Protein AF-A0A9W7BSX2-F1 (afdb_monomer)

Mean predicted aligned error: 21.66 Å

InterPro domains:
  IPR029071 Ubiquitin-like domain superfamily [SSF54236] (216-281)

Nearest PDB structures (foldseek):
  7eb9-assembly1_A  TM=3.615E-01  e=2.124E-15  Homo sapiens
  6njd-assembly1_A  TM=5.485E-01  e=2.515E-10  Homo sapiens
  5vix-assembly1_A  TM=4.497E-01  e=2.992E-10  Naegleria fowleri
  5oe7-assembly1_B  TM=5.043E-01  e=1.797E-09  Homo sapiens
  4ksl-assembly11_V  TM=4.899E-01  e=2.017E-09  Homo sapiens

Radius of gyration: 40.98 Å; Cα contacts (8 Å, |Δi|>4): 413; chains: 1; bounding box: 134×99×96 Å

Organism: NCBI:txid1606542

Structure (mmCIF, N/CA/C/O backbone):
data_AF-A0A9W7BSX2-F1
#
_entry.id   AF-A0A9W7BSX2-F1
#
loop_
_atom_site.group_PDB
_atom_site.id
_atom_site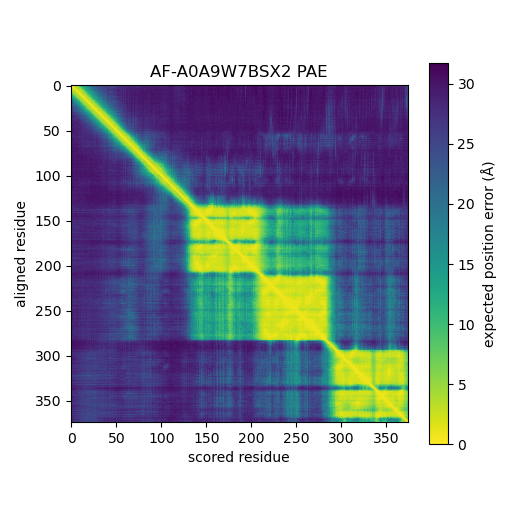.type_symbol
_atom_site.label_atom_id
_atom_site.label_alt_id
_atom_site.label_comp_id
_atom_site.label_asym_id
_atom_site.label_entity_id
_atom_site.label_seq_id
_atom_site.pdbx_PDB_ins_code
_atom_site.Cartn_x
_atom_site.Cartn_y
_atom_site.Cartn_z
_atom_site.occupancy
_atom_site.B_iso_or_equiv
_atom_site.auth_seq_id
_atom_site.auth_comp_id
_atom_site.auth_asym_id
_atom_site.auth_atom_id
_atom_site.pdbx_PDB_model_num
ATOM 1 N N . MET A 1 1 ? 11.184 -59.572 -0.165 1.00 47.75 1 MET A N 1
ATOM 2 C CA . MET A 1 1 ? 12.086 -59.572 1.008 1.00 47.75 1 MET A CA 1
ATOM 3 C C . MET A 1 1 ? 11.757 -58.357 1.855 1.00 47.75 1 MET A C 1
ATOM 5 O O . MET A 1 1 ? 12.128 -57.249 1.497 1.00 47.75 1 MET A O 1
ATOM 9 N N . SER A 1 2 ? 10.991 -58.564 2.920 1.00 34.88 2 SER A N 1
ATOM 10 C CA . SER A 1 2 ? 10.420 -57.508 3.760 1.00 34.88 2 SER A CA 1
ATOM 11 C C . SER A 1 2 ? 11.137 -57.509 5.109 1.00 34.88 2 SER A C 1
ATOM 13 O O . SER A 1 2 ? 11.251 -58.566 5.727 1.00 34.88 2 SER A O 1
ATOM 15 N N . LYS A 1 3 ? 11.624 -56.356 5.579 1.00 47.66 3 LYS A N 1
ATOM 16 C CA . LYS A 1 3 ? 12.141 -56.199 6.948 1.00 47.66 3 LYS A CA 1
ATOM 17 C C . LYS A 1 3 ? 11.324 -55.145 7.687 1.00 47.66 3 LYS A C 1
ATOM 19 O O . LYS A 1 3 ? 11.573 -53.952 7.579 1.00 47.66 3 LYS A O 1
ATOM 24 N N . SER A 1 4 ? 10.340 -55.634 8.433 1.00 37.69 4 SER A N 1
ATOM 25 C CA . SER A 1 4 ? 9.642 -54.945 9.513 1.00 37.69 4 SER A CA 1
ATOM 26 C C . SER A 1 4 ? 10.441 -55.096 10.810 1.00 37.69 4 SER A C 1
ATOM 28 O O . SER A 1 4 ? 10.781 -56.219 11.187 1.00 37.69 4 SER A O 1
ATOM 30 N N . THR A 1 5 ? 10.704 -54.003 11.525 1.00 48.44 5 THR A N 1
ATOM 31 C CA . THR A 1 5 ? 11.256 -54.052 12.887 1.00 48.44 5 THR A CA 1
ATOM 32 C C . THR A 1 5 ? 10.259 -53.496 13.892 1.00 48.44 5 THR A C 1
ATOM 34 O O . THR A 1 5 ? 9.998 -52.297 13.940 1.00 48.44 5 THR A O 1
ATOM 37 N N . THR A 1 6 ? 9.747 -54.406 14.713 1.00 39.06 6 THR A N 1
ATOM 38 C CA . THR A 1 6 ? 8.894 -54.201 15.885 1.00 39.06 6 THR A CA 1
ATOM 39 C C . THR A 1 6 ? 9.771 -54.126 17.144 1.00 39.06 6 THR A C 1
ATOM 41 O O . THR A 1 6 ? 10.612 -54.999 17.354 1.00 39.06 6 THR A O 1
ATOM 44 N N . LYS A 1 7 ? 9.559 -53.143 18.028 1.00 44.09 7 LYS A N 1
ATOM 45 C CA . LYS A 1 7 ? 9.999 -53.158 19.443 1.00 44.09 7 LYS A CA 1
ATOM 46 C C . LYS A 1 7 ? 8.909 -52.466 20.267 1.00 44.09 7 LYS A C 1
ATOM 48 O O . LYS A 1 7 ? 8.635 -51.296 20.051 1.00 44.09 7 LYS A O 1
ATOM 53 N N . LYS A 1 8 ? 8.051 -53.239 20.935 1.00 41.22 8 LYS A N 1
ATOM 54 C CA . LYS A 1 8 ? 8.138 -53.769 22.313 1.00 41.22 8 LYS A CA 1
ATOM 55 C C . LYS A 1 8 ? 7.902 -52.725 23.416 1.00 41.22 8 LYS A C 1
ATOM 57 O O . LYS A 1 8 ? 8.721 -51.861 23.693 1.00 41.22 8 LYS A O 1
ATOM 62 N N . SER A 1 9 ? 6.747 -52.947 24.031 1.00 39.69 9 SER A N 1
ATOM 63 C CA . SER A 1 9 ? 6.159 -52.504 25.290 1.00 39.69 9 SER A CA 1
ATOM 64 C C . SER A 1 9 ? 6.937 -52.877 26.556 1.00 39.69 9 SER A C 1
ATOM 66 O O . SER A 1 9 ? 7.511 -53.962 26.602 1.00 39.69 9 SER A O 1
ATOM 68 N N . SER A 1 10 ? 6.789 -52.049 27.600 1.00 35.91 10 SER A N 1
ATOM 69 C CA . SER A 1 10 ? 6.706 -52.354 29.055 1.00 35.91 10 SER A CA 1
ATOM 70 C C . SER A 1 10 ? 6.882 -51.004 29.794 1.00 35.91 10 SER A C 1
ATOM 72 O O . SER A 1 10 ? 7.689 -50.206 29.342 1.00 35.91 10 SER A O 1
ATOM 74 N N . THR A 1 11 ? 6.230 -50.599 30.887 1.00 35.47 11 THR A N 1
ATOM 75 C CA . THR A 1 11 ? 5.615 -51.328 32.001 1.00 35.47 11 THR A CA 1
ATOM 76 C C . THR A 1 11 ? 4.727 -50.355 32.792 1.00 35.47 11 THR A C 1
ATOM 78 O O . THR A 1 11 ? 5.078 -49.193 32.981 1.00 35.47 11 THR A O 1
ATOM 81 N N . SER A 1 12 ? 3.606 -50.864 33.287 1.00 35.75 12 SER A N 1
ATOM 82 C CA . SER A 1 12 ? 2.698 -50.299 34.291 1.00 35.75 12 SER A CA 1
ATOM 83 C C . SER A 1 12 ? 3.271 -50.309 35.718 1.00 35.75 12 SER A C 1
ATOM 85 O O . SER A 1 12 ? 4.004 -51.241 36.049 1.00 35.75 12 SER A O 1
ATOM 87 N N . LYS A 1 13 ? 2.849 -49.346 36.560 1.00 37.47 13 LYS A N 1
ATOM 88 C CA . LYS A 1 13 ? 2.679 -49.337 38.047 1.00 37.47 13 LYS A CA 1
ATOM 89 C C . LYS A 1 13 ? 2.531 -47.858 38.468 1.00 37.47 13 LYS A C 1
ATOM 91 O O . LYS A 1 13 ? 3.170 -47.016 37.861 1.00 37.47 13 LYS A O 1
ATOM 96 N N . SER A 1 14 ? 1.770 -47.404 39.458 1.00 36.22 14 SER A N 1
ATOM 97 C CA . SER A 1 14 ? 0.807 -47.971 40.403 1.00 36.22 14 SER A CA 1
ATOM 98 C C . SER A 1 14 ? 0.132 -46.778 41.101 1.00 36.22 14 SER A C 1
ATOM 100 O O . SER A 1 14 ? 0.772 -45.764 41.369 1.00 36.22 14 SER A O 1
ATOM 102 N N . SER A 1 15 ? -1.145 -46.935 41.419 1.00 37.56 15 SER A N 1
ATOM 103 C CA . SER A 1 15 ? -1.995 -46.092 42.264 1.00 37.56 15 SER A CA 1
ATOM 104 C C . SER A 1 15 ? -1.429 -45.782 43.658 1.00 37.56 15 SER A C 1
ATOM 106 O O . SER A 1 15 ? -0.887 -46.669 44.316 1.00 37.56 15 SER A O 1
ATOM 108 N N . THR A 1 16 ? -1.701 -44.586 44.191 1.00 35.22 16 THR A N 1
ATOM 109 C CA . THR A 1 16 ? -1.952 -44.411 45.636 1.00 35.22 16 THR A CA 1
ATOM 110 C C . THR A 1 16 ? -2.820 -43.183 45.910 1.00 35.22 16 THR A C 1
ATOM 112 O O . THR A 1 16 ? -2.400 -42.037 45.793 1.00 35.22 16 THR A O 1
ATOM 115 N N . SER A 1 17 ? -4.063 -43.461 46.287 1.00 36.97 17 SER A N 1
ATOM 116 C CA . SER A 1 17 ? -5.023 -42.562 46.917 1.00 36.97 17 SER A CA 1
ATOM 117 C C . SER A 1 17 ? -4.629 -42.278 48.370 1.00 36.97 17 SER A C 1
ATOM 119 O O . SER A 1 17 ? -4.372 -43.216 49.126 1.00 36.97 17 SER A O 1
ATOM 121 N N . LYS A 1 18 ? -4.670 -41.012 48.799 1.00 38.12 18 LYS A N 1
ATOM 122 C CA . LYS A 1 18 ? -4.796 -40.647 50.218 1.00 38.12 18 LYS A CA 1
ATOM 123 C C . LYS A 1 18 ? -5.876 -39.584 50.389 1.00 38.12 18 LYS A C 1
ATOM 125 O O . LYS A 1 18 ? -5.682 -38.409 50.108 1.00 38.12 18 LYS A O 1
ATOM 130 N N . SER A 1 19 ? -7.016 -40.064 50.862 1.00 36.47 19 SER A N 1
ATOM 131 C CA . SER A 1 19 ? -8.056 -39.334 51.571 1.00 36.47 19 SER A CA 1
ATOM 132 C C . SER A 1 19 ? -7.562 -38.925 52.962 1.00 36.47 19 SER A C 1
ATOM 134 O O . SER A 1 19 ? -7.038 -39.765 53.695 1.00 36.47 19 SER A O 1
ATOM 136 N N . SER A 1 20 ? -7.810 -37.684 53.374 1.00 41.81 20 SER A N 1
ATOM 137 C CA . SER A 1 20 ? -7.833 -37.320 54.793 1.00 41.81 20 SER A CA 1
ATOM 138 C C . SER A 1 20 ? -8.933 -36.301 55.065 1.00 41.81 20 SER A C 1
ATOM 140 O O . SER A 1 20 ? -8.975 -35.215 54.494 1.00 41.81 20 SER A O 1
ATOM 142 N N . SER A 1 21 ? -9.826 -36.734 55.940 1.00 35.06 21 SER A N 1
ATOM 143 C CA . SER A 1 21 ? -11.015 -36.103 56.484 1.00 35.06 21 SER A CA 1
ATOM 144 C C . SER A 1 21 ? -10.737 -35.073 57.586 1.00 35.06 21 SER A C 1
ATOM 146 O O . SER A 1 21 ? -9.718 -35.139 58.271 1.00 35.06 21 SER A O 1
ATOM 148 N N . SER A 1 22 ? -11.797 -34.312 57.891 1.00 32.50 22 SER A N 1
ATOM 149 C CA . SER A 1 22 ? -12.176 -33.768 59.209 1.00 32.50 22 SER A CA 1
ATOM 150 C C . SER A 1 22 ? -11.708 -32.338 59.543 1.00 32.50 22 SER A C 1
ATOM 152 O O . SER A 1 22 ? -10.525 -32.072 59.696 1.00 32.50 22 SER A O 1
ATOM 154 N N . LYS A 1 23 ? -12.643 -31.392 59.710 1.00 36.62 23 LYS A N 1
ATOM 155 C CA . LYS A 1 23 ? -13.370 -31.132 60.971 1.00 36.62 23 LYS A CA 1
ATOM 156 C C . LYS A 1 23 ? -14.245 -29.876 60.850 1.00 36.62 23 LYS A C 1
ATOM 158 O O . LYS A 1 23 ? -13.764 -28.769 60.650 1.00 36.62 23 LYS A O 1
ATOM 163 N N . SER A 1 24 ? -15.538 -30.085 61.048 1.00 36.31 24 SER A N 1
ATOM 164 C CA . SER A 1 24 ? -16.571 -29.092 61.332 1.00 36.31 24 SER A CA 1
ATOM 165 C C . SER A 1 24 ? -16.444 -28.519 62.751 1.00 36.31 24 SER A C 1
ATOM 167 O O . SER A 1 24 ? -16.204 -29.275 63.693 1.00 36.31 24 SER A O 1
ATOM 169 N N . LYS A 1 25 ? -16.730 -27.222 62.926 1.00 40.16 25 LYS A N 1
ATOM 170 C CA . LYS A 1 25 ? -17.271 -26.645 64.171 1.00 40.16 25 LYS A CA 1
ATOM 171 C C . LYS A 1 25 ? -18.262 -25.511 63.841 1.00 40.16 25 LYS A C 1
ATOM 173 O O . LYS A 1 25 ? -17.915 -24.665 63.021 1.00 40.16 25 LYS A O 1
ATOM 178 N N . PRO A 1 26 ? -19.450 -25.477 64.475 1.00 52.59 26 PRO A N 1
ATOM 179 C CA . PRO A 1 26 ? -20.429 -24.400 64.360 1.00 52.59 26 PRO A CA 1
ATOM 180 C C . PRO A 1 26 ? -20.384 -23.456 65.577 1.00 52.59 26 PRO A C 1
ATOM 182 O O . PRO A 1 26 ? -19.989 -23.866 66.667 1.00 52.59 26 PRO A O 1
ATOM 185 N N . ASN A 1 27 ? -20.786 -22.199 65.376 1.00 33.75 27 ASN A N 1
ATOM 186 C CA . ASN A 1 27 ? -21.293 -21.207 66.347 1.00 33.75 27 ASN A CA 1
ATOM 187 C C . ASN A 1 27 ? -21.263 -19.842 65.630 1.00 33.75 27 ASN A C 1
ATOM 189 O O . ASN A 1 27 ? -20.349 -19.594 64.859 1.00 33.75 27 ASN A O 1
ATOM 193 N N . LYS A 1 28 ? -22.161 -18.880 65.816 1.00 37.16 28 LYS A N 1
ATOM 194 C CA . LYS A 1 28 ? -23.291 -18.704 66.723 1.00 37.16 28 LYS A CA 1
ATOM 195 C C . LYS A 1 28 ? -24.166 -17.613 66.092 1.00 37.16 28 LYS A C 1
ATOM 197 O O . LYS A 1 28 ? -23.664 -16.682 65.471 1.00 37.16 28 LYS A O 1
ATOM 202 N N . THR A 1 29 ? -25.461 -17.752 66.293 1.00 35.34 29 THR A N 1
ATOM 203 C CA . THR A 1 29 ? -26.530 -16.776 66.075 1.00 35.34 29 THR A CA 1
ATOM 204 C C . THR A 1 29 ? -26.280 -15.420 66.746 1.00 35.34 29 THR A C 1
ATOM 206 O O . THR A 1 29 ? -25.913 -15.387 67.919 1.00 35.34 29 THR A O 1
ATOM 209 N N . HIS A 1 30 ? -26.630 -14.325 66.063 1.00 36.94 30 HIS A N 1
ATOM 210 C CA . HIS A 1 30 ? -27.245 -13.161 66.706 1.00 36.94 30 HIS A CA 1
ATOM 211 C C . HIS A 1 30 ? -28.336 -12.563 65.809 1.00 36.94 30 HIS A C 1
ATOM 213 O O . HIS A 1 30 ? -28.097 -12.127 64.688 1.00 36.94 30 HIS A O 1
ATOM 219 N N . THR A 1 31 ? -29.548 -12.605 66.347 1.00 38.41 31 THR A N 1
ATOM 220 C CA . THR A 1 31 ? -30.789 -11.976 65.903 1.00 38.41 31 THR A CA 1
ATOM 221 C C . THR A 1 31 ? -30.887 -10.542 66.422 1.00 38.41 31 THR A C 1
ATOM 223 O O . THR A 1 31 ? -30.581 -10.317 67.588 1.00 38.41 31 THR A O 1
ATOM 226 N N . HIS A 1 32 ? -31.374 -9.624 65.584 1.00 37.94 32 HIS A N 1
ATOM 227 C CA . HIS A 1 32 ? -32.210 -8.437 65.863 1.00 37.94 32 HIS A CA 1
ATOM 228 C C . HIS A 1 32 ? -32.269 -7.631 64.552 1.00 37.94 32 HIS A C 1
ATOM 230 O O . HIS A 1 32 ? -31.294 -7.608 63.817 1.00 37.94 32 HIS A O 1
ATOM 236 N N . SER A 1 33 ? -33.302 -6.900 64.161 1.00 34.41 33 SER A N 1
ATOM 237 C CA . SER A 1 33 ? -34.703 -6.768 64.541 1.00 34.41 33 SER A CA 1
ATOM 238 C C . SER A 1 33 ? -35.293 -5.852 63.455 1.00 34.41 33 SER A C 1
ATOM 240 O O . SER A 1 33 ? -34.680 -4.848 63.112 1.00 34.41 33 SER A O 1
ATOM 242 N N . THR A 1 34 ? -36.445 -6.233 62.910 1.00 35.66 34 THR A N 1
ATOM 243 C CA . THR A 1 34 ? -37.601 -5.378 62.580 1.00 35.66 34 THR A CA 1
ATOM 244 C C . THR A 1 34 ? -37.359 -3.937 62.091 1.00 35.66 34 THR A C 1
ATOM 246 O O . THR A 1 34 ? -37.032 -3.069 62.893 1.00 35.66 34 THR A O 1
ATOM 249 N N . ARG A 1 35 ? -37.769 -3.623 60.849 1.00 37.34 35 ARG A N 1
ATOM 250 C CA . ARG A 1 35 ? -38.816 -2.603 60.623 1.00 37.34 35 ARG A CA 1
ATOM 251 C C . ARG A 1 35 ? -39.447 -2.701 59.232 1.00 37.34 35 ARG A C 1
ATOM 253 O O . ARG A 1 35 ? -38.771 -2.634 58.213 1.00 37.34 35 ARG A O 1
ATOM 260 N N . GLN A 1 36 ? -40.766 -2.854 59.247 1.00 38.12 36 GLN A N 1
ATOM 261 C CA . GLN A 1 36 ? -41.692 -2.629 58.142 1.00 38.12 36 GLN A CA 1
ATOM 262 C C . GLN A 1 36 ? -41.660 -1.152 57.715 1.00 38.12 36 GLN A C 1
ATOM 264 O O . GLN A 1 36 ? -41.434 -0.298 58.565 1.00 38.12 36 GLN A O 1
ATOM 269 N N . HIS A 1 37 ? -41.949 -0.854 56.449 1.00 41.50 37 HIS A N 1
ATOM 270 C CA . HIS A 1 37 ? -43.097 -0.022 56.072 1.00 41.50 37 HIS A CA 1
ATOM 271 C C . HIS A 1 37 ? -43.383 -0.181 54.574 1.00 41.50 37 HIS A C 1
ATOM 273 O O . HIS A 1 37 ? -42.482 -0.185 53.739 1.00 41.50 37 HIS A O 1
ATOM 279 N N . ALA A 1 38 ? -44.665 -0.387 54.297 1.00 36.09 38 ALA A N 1
ATOM 280 C CA . ALA A 1 38 ? -45.287 -0.520 52.996 1.00 36.09 38 ALA A CA 1
ATOM 281 C C . ALA A 1 38 ? -45.775 0.840 52.464 1.00 36.09 38 ALA A C 1
ATOM 283 O O . ALA A 1 38 ? -45.873 1.800 53.231 1.00 36.09 38 ALA A O 1
ATOM 284 N N . SER A 1 39 ? -46.195 0.809 51.194 1.00 34.00 39 SER A N 1
ATOM 285 C CA . SER A 1 39 ? -47.057 1.776 50.493 1.00 34.00 39 SER A CA 1
ATOM 286 C C . SER A 1 39 ? -46.376 3.104 50.110 1.00 34.00 39 SER A C 1
ATOM 288 O O . SER A 1 39 ? -45.515 3.607 50.816 1.00 34.00 39 SER A O 1
ATOM 290 N N . THR A 1 40 ? -46.674 3.745 48.981 1.00 36.53 40 THR A N 1
ATOM 291 C CA . THR A 1 40 ? -47.952 3.802 48.259 1.00 36.53 40 THR A CA 1
ATOM 292 C C . THR A 1 40 ? -47.706 4.237 46.812 1.00 36.53 40 THR A C 1
ATOM 294 O O . THR A 1 40 ? -46.823 5.055 46.553 1.00 36.53 40 THR A O 1
ATOM 297 N N . ASP A 1 41 ? -48.524 3.715 45.902 1.00 38.06 41 ASP A N 1
ATOM 298 C CA . ASP A 1 41 ? -48.775 4.252 44.567 1.00 38.06 41 ASP A CA 1
ATOM 299 C C . ASP A 1 41 ? -49.191 5.731 44.609 1.00 38.06 41 ASP A C 1
ATOM 301 O O . ASP A 1 41 ? -50.003 6.117 45.446 1.00 38.06 41 ASP A O 1
ATOM 305 N N . HIS A 1 42 ? -48.741 6.531 43.639 1.00 43.38 42 HIS A N 1
ATOM 306 C CA . HIS A 1 42 ? -49.544 7.646 43.136 1.00 43.38 42 HIS A CA 1
ATOM 307 C C . HIS A 1 42 ? -49.364 7.820 41.628 1.00 43.38 42 HIS A C 1
ATOM 309 O O . HIS A 1 42 ? -48.362 8.313 41.117 1.00 43.38 42 HIS A O 1
ATOM 315 N N . ASN A 1 43 ? -50.414 7.378 40.945 1.00 35.19 43 ASN A N 1
ATOM 316 C CA . ASN A 1 43 ? -50.843 7.780 39.624 1.00 35.19 43 ASN A CA 1
ATOM 317 C C . ASN A 1 43 ? -51.361 9.231 39.707 1.00 35.19 43 ASN A C 1
ATOM 319 O O . ASN A 1 43 ? -52.254 9.494 40.514 1.00 35.19 43 ASN A O 1
ATOM 323 N N . THR A 1 44 ? -50.842 10.146 38.884 1.00 35.41 44 THR A N 1
ATOM 324 C CA . THR A 1 44 ? -51.457 11.468 38.689 1.00 35.41 44 THR A CA 1
ATOM 325 C C . THR A 1 44 ? -51.501 11.797 37.205 1.00 35.41 44 THR A C 1
ATOM 327 O O . THR A 1 44 ? -50.511 12.170 36.578 1.00 35.41 44 THR A O 1
ATOM 330 N N . THR A 1 45 ? -52.703 11.638 36.669 1.00 36.22 45 THR A N 1
ATOM 331 C CA . THR A 1 45 ? -53.226 12.209 35.434 1.00 36.22 45 THR A CA 1
ATOM 332 C C . THR A 1 45 ? -53.037 13.726 35.435 1.00 36.22 45 THR A C 1
ATOM 334 O O . THR A 1 45 ? -53.394 14.380 36.412 1.00 36.22 45 THR A O 1
ATOM 337 N N . ASN A 1 46 ? -52.558 14.299 34.330 1.00 32.28 46 ASN A N 1
ATOM 338 C CA . ASN A 1 46 ? -52.691 15.732 34.081 1.00 32.28 46 ASN A CA 1
ATOM 339 C C . ASN A 1 46 ? -53.286 15.949 32.686 1.00 32.28 46 ASN A C 1
ATOM 341 O O . ASN A 1 46 ? -52.659 15.687 31.662 1.00 32.28 46 ASN A O 1
ATOM 345 N N . THR A 1 47 ? -54.545 16.371 32.684 1.00 37.53 47 THR A N 1
ATOM 346 C CA . THR A 1 47 ? -55.287 16.938 31.555 1.00 37.53 47 THR A CA 1
ATOM 347 C C . THR A 1 47 ? -55.078 18.453 31.483 1.00 37.53 47 THR A C 1
ATOM 349 O O . THR A 1 47 ? -54.778 19.063 32.506 1.00 37.53 47 THR A O 1
ATOM 352 N N . ASN A 1 48 ? -55.409 19.030 30.315 1.00 31.30 48 ASN A N 1
ATOM 353 C CA . ASN A 1 48 ? -55.592 20.460 29.990 1.00 31.30 48 ASN A CA 1
ATOM 354 C C . ASN A 1 48 ? -54.308 21.262 29.675 1.00 31.30 48 ASN A C 1
ATOM 356 O O . ASN A 1 48 ? -53.315 21.136 30.371 1.00 31.30 48 ASN A O 1
ATOM 360 N N . THR A 1 49 ? -54.223 22.105 28.636 1.00 34.78 49 THR A N 1
ATOM 361 C CA . THR A 1 49 ? -55.235 22.840 27.847 1.00 34.78 49 THR A CA 1
ATOM 362 C C . THR A 1 49 ? -54.756 23.158 26.419 1.00 34.78 49 THR A C 1
ATOM 364 O O . THR A 1 49 ? -53.590 23.472 26.205 1.00 34.78 49 THR A O 1
ATOM 367 N N . ASN A 1 50 ? -55.723 23.206 25.498 1.00 36.81 50 ASN A N 1
ATOM 368 C CA . ASN A 1 50 ? -55.854 24.105 24.338 1.00 36.81 50 ASN A CA 1
ATOM 369 C C . ASN A 1 50 ? -54.974 25.378 24.342 1.00 36.81 50 ASN A C 1
ATOM 371 O O . ASN A 1 50 ? -54.985 26.106 25.333 1.00 36.81 50 ASN A O 1
ATOM 375 N N . THR A 1 51 ? -54.373 25.739 23.198 1.00 33.47 51 THR A N 1
ATOM 376 C CA . THR A 1 51 ? -54.532 27.070 22.558 1.00 33.47 51 THR A CA 1
ATOM 377 C C . THR A 1 51 ? -53.791 27.196 21.214 1.00 33.47 51 THR A C 1
ATOM 379 O O . THR A 1 51 ? -52.579 27.051 21.152 1.00 33.47 51 THR A O 1
ATOM 382 N N . LYS A 1 52 ? -54.572 27.602 20.202 1.00 35.16 52 LYS A N 1
ATOM 383 C CA . LYS A 1 52 ? -54.293 28.610 19.159 1.00 35.16 52 LYS A CA 1
ATOM 384 C C . LYS A 1 52 ? -53.189 28.369 18.123 1.00 35.16 52 LYS A C 1
ATOM 386 O O . LYS A 1 52 ? -52.007 28.569 18.384 1.00 35.16 52 LYS A O 1
ATOM 391 N N . ASP A 1 53 ? -53.679 28.125 16.908 1.00 42.38 53 ASP A N 1
ATOM 392 C CA . ASP A 1 53 ? -53.345 28.824 15.661 1.00 42.38 53 ASP A CA 1
ATOM 393 C C . ASP A 1 53 ? -52.308 29.943 15.787 1.00 42.38 53 ASP A C 1
ATOM 395 O O . ASP A 1 53 ? -52.575 30.988 16.395 1.00 42.38 53 ASP A O 1
ATOM 399 N N . LYS A 1 54 ? -51.172 29.744 15.117 1.00 39.69 54 LYS A N 1
ATOM 400 C CA . LYS A 1 54 ? -50.422 30.816 14.469 1.00 39.69 54 LYS A CA 1
ATOM 401 C C . LYS A 1 54 ? -49.838 30.301 13.163 1.00 39.69 54 LYS A C 1
ATOM 403 O O . LYS A 1 54 ? -49.093 29.322 13.157 1.00 39.69 54 LYS A O 1
ATOM 408 N N . ASP A 1 55 ? -50.212 31.002 12.104 1.00 35.94 55 ASP A N 1
ATOM 409 C CA . ASP A 1 55 ? -49.586 31.005 10.793 1.00 35.94 55 ASP A CA 1
ATOM 410 C C . ASP A 1 55 ? -48.058 31.065 10.919 1.00 35.94 55 ASP A C 1
ATOM 412 O O . ASP A 1 55 ? -47.511 31.869 11.680 1.00 35.94 55 ASP A O 1
ATOM 416 N N . ILE A 1 56 ? -47.375 30.188 10.185 1.00 38.41 56 ILE A N 1
ATOM 417 C CA . ILE A 1 56 ? -45.934 30.267 9.960 1.00 38.41 56 ILE A CA 1
ATOM 418 C C . ILE A 1 56 ? -45.762 30.736 8.523 1.00 38.41 56 ILE A C 1
ATOM 420 O O . ILE A 1 56 ? -46.047 29.996 7.581 1.00 38.41 56 ILE A O 1
ATOM 424 N N . ASP A 1 57 ? -45.312 31.981 8.395 1.00 34.75 57 ASP A N 1
ATOM 425 C CA . ASP A 1 57 ? -44.854 32.573 7.149 1.00 34.75 57 ASP A CA 1
ATOM 426 C C . ASP A 1 57 ? -43.733 31.721 6.539 1.00 34.75 57 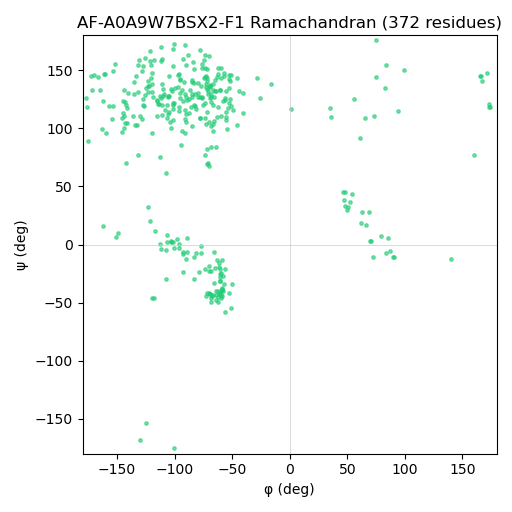ASP A C 1
ATOM 428 O O . ASP A 1 57 ? -42.703 31.445 7.163 1.00 34.75 57 ASP A O 1
ATOM 432 N N . LEU A 1 58 ? -43.957 31.309 5.292 1.00 34.97 58 LEU A N 1
ATOM 433 C CA . LEU A 1 58 ? -42.941 30.802 4.380 1.00 34.97 58 LEU A CA 1
ATOM 434 C C . LEU A 1 58 ? -41.969 31.943 4.062 1.00 34.97 58 LEU A C 1
ATOM 436 O O . LEU A 1 58 ? -42.298 32.856 3.309 1.00 34.97 58 LEU A O 1
ATOM 440 N N . VAL A 1 59 ? -40.769 31.879 4.635 1.00 33.19 59 VAL A N 1
ATOM 441 C CA . VAL A 1 59 ? -39.622 32.661 4.170 1.00 33.19 59 VAL A CA 1
ATOM 442 C C . VAL A 1 59 ? -38.893 31.813 3.133 1.00 33.19 59 VAL A C 1
ATOM 444 O O . VAL A 1 59 ? -38.235 30.830 3.476 1.00 33.19 59 VAL A O 1
ATOM 447 N N . GLU A 1 60 ? -39.051 32.179 1.863 1.00 37.66 60 GLU A N 1
ATOM 448 C CA . GLU A 1 60 ? -38.155 31.768 0.784 1.00 37.66 60 GLU A CA 1
ATOM 449 C C . GLU A 1 60 ? -36.756 32.320 1.090 1.00 37.66 60 GLU A C 1
ATOM 451 O O . GLU A 1 60 ? -36.568 33.529 1.229 1.00 37.66 60 GLU A O 1
ATOM 456 N N . ILE A 1 61 ? -35.782 31.424 1.251 1.00 37.06 61 ILE A N 1
ATOM 457 C CA . ILE A 1 61 ? -34.363 31.778 1.275 1.00 37.06 61 ILE A CA 1
ATOM 458 C C . ILE A 1 61 ? -33.805 31.381 -0.089 1.00 37.06 61 ILE A C 1
ATOM 460 O O . ILE A 1 61 ? -33.549 30.204 -0.350 1.00 37.06 61 ILE A O 1
ATOM 464 N N . ASP A 1 62 ? -33.668 32.383 -0.954 1.00 42.22 62 ASP A N 1
ATOM 465 C CA . ASP A 1 62 ? -32.781 32.363 -2.112 1.00 42.22 62 ASP A CA 1
ATOM 466 C C . ASP A 1 62 ? -31.334 32.418 -1.603 1.00 42.22 62 ASP A C 1
ATOM 468 O O . ASP A 1 62 ? -30.859 33.469 -1.179 1.00 42.22 62 ASP A O 1
ATOM 472 N N . ASP A 1 63 ? -30.629 31.288 -1.654 1.00 36.06 63 ASP A N 1
ATOM 473 C CA . ASP A 1 63 ? -29.175 31.230 -1.482 1.00 36.06 63 ASP A CA 1
ATOM 474 C C . ASP A 1 63 ? -28.531 30.810 -2.812 1.00 36.06 63 ASP A C 1
ATOM 476 O O . ASP A 1 63 ? -28.076 29.680 -3.011 1.00 36.06 63 ASP A O 1
ATOM 480 N N . SER A 1 64 ? -28.484 31.759 -3.748 1.00 39.66 64 SER A N 1
ATOM 481 C CA . SER A 1 64 ? -27.517 31.757 -4.842 1.00 39.66 64 SER A CA 1
ATOM 482 C C . SER A 1 64 ? -26.117 31.967 -4.253 1.00 39.66 64 SER A C 1
ATOM 484 O O . SER A 1 64 ? -25.722 33.093 -3.951 1.00 39.66 64 SER A O 1
ATOM 486 N N . PHE A 1 65 ? -25.370 30.882 -4.050 1.00 40.59 65 PHE A N 1
ATOM 487 C CA . PHE A 1 65 ? -23.968 30.951 -3.638 1.00 40.59 65 PHE A CA 1
ATOM 488 C C . PHE A 1 65 ? -23.057 30.898 -4.868 1.00 40.59 65 PHE A C 1
ATOM 490 O O . PHE A 1 65 ? -22.751 29.826 -5.394 1.00 40.59 65 PHE A O 1
ATOM 497 N N . ASP A 1 66 ? -22.623 32.079 -5.306 1.00 40.53 66 ASP A N 1
ATOM 498 C CA . ASP A 1 66 ? -21.557 32.261 -6.286 1.00 40.53 66 ASP A CA 1
ATOM 499 C C . ASP A 1 66 ? -20.209 31.835 -5.686 1.00 40.53 66 ASP A C 1
ATOM 501 O O . ASP A 1 66 ? -19.763 32.333 -4.648 1.00 40.53 66 ASP A O 1
ATOM 505 N N . PHE A 1 67 ? -19.551 30.883 -6.345 1.00 38.41 67 PHE A N 1
ATOM 506 C CA . PHE A 1 67 ? -18.198 30.446 -6.022 1.00 38.41 67 PHE A CA 1
ATOM 507 C C . PHE A 1 67 ? -17.213 31.218 -6.898 1.00 38.41 67 PHE A C 1
ATOM 509 O O . PHE A 1 67 ? -16.814 30.731 -7.953 1.00 38.41 67 PHE A O 1
ATOM 516 N N . ASP A 1 68 ? -16.812 32.408 -6.451 1.00 35.00 68 ASP A N 1
ATOM 517 C CA . ASP A 1 68 ? -15.727 33.154 -7.079 1.00 35.00 68 ASP A CA 1
ATOM 518 C C . ASP A 1 68 ? -14.519 33.318 -6.147 1.00 35.00 68 ASP A C 1
ATOM 520 O O . ASP A 1 68 ? -14.590 33.860 -5.048 1.00 35.00 68 ASP A O 1
ATOM 524 N N . THR A 1 69 ? -13.384 32.859 -6.680 1.00 40.91 69 THR A N 1
ATOM 525 C CA . THR A 1 69 ? -12.047 33.446 -6.539 1.00 40.91 69 THR A CA 1
ATOM 526 C C . THR A 1 69 ? -11.459 33.545 -5.125 1.00 40.91 69 THR A C 1
ATOM 528 O O . THR A 1 69 ? -11.554 34.564 -4.446 1.00 40.91 69 THR A O 1
ATOM 531 N N . PHE A 1 70 ? -10.707 32.514 -4.718 1.00 34.66 70 PHE A N 1
ATOM 532 C CA . PHE A 1 70 ? -9.751 32.639 -3.615 1.00 34.66 70 PHE A CA 1
ATOM 533 C C . PHE A 1 70 ? -8.378 33.031 -4.169 1.00 34.66 70 PHE A C 1
ATOM 535 O O . PHE A 1 70 ? -7.605 32.184 -4.623 1.00 34.66 70 PHE A O 1
ATOM 542 N N . ASP A 1 71 ? -8.112 34.334 -4.146 1.00 36.69 71 ASP A N 1
ATOM 543 C CA . ASP A 1 71 ? -6.802 34.906 -4.419 1.00 36.69 71 ASP A CA 1
ATOM 544 C C . ASP A 1 71 ? -5.904 34.782 -3.179 1.00 36.69 71 ASP A C 1
ATOM 546 O O . ASP A 1 71 ? -6.325 34.943 -2.028 1.00 36.69 71 ASP A O 1
ATOM 550 N N . ALA A 1 72 ? -4.649 34.443 -3.432 1.00 44.09 72 ALA A N 1
ATOM 551 C CA . ALA A 1 72 ? -3.620 34.263 -2.430 1.00 44.09 72 ALA A CA 1
ATOM 552 C C . ALA A 1 72 ? -2.959 35.613 -2.149 1.00 44.09 72 ALA A C 1
ATOM 554 O O . ALA A 1 72 ? -2.440 36.215 -3.078 1.00 44.09 72 ALA A O 1
ATOM 555 N N . ASN A 1 73 ? -2.921 36.058 -0.886 1.00 40.47 73 ASN A N 1
ATOM 556 C CA . ASN A 1 73 ? -1.780 36.768 -0.279 1.00 40.47 73 ASN A CA 1
ATOM 557 C C . ASN A 1 73 ? -2.111 37.293 1.126 1.00 40.47 73 ASN A C 1
ATOM 559 O O . ASN A 1 73 ? -2.931 38.190 1.287 1.00 40.47 73 ASN A O 1
ATOM 563 N N . ALA A 1 74 ? -1.382 36.808 2.133 1.00 35.62 74 ALA A N 1
ATOM 564 C CA . ALA A 1 74 ? -1.052 37.575 3.335 1.00 35.62 74 ALA A CA 1
ATOM 565 C C . ALA A 1 74 ? 0.167 36.933 4.017 1.00 35.62 74 ALA A C 1
ATOM 567 O O . ALA A 1 74 ? 0.041 35.971 4.773 1.00 35.62 74 ALA A O 1
ATOM 568 N N . ASP A 1 75 ? 1.351 37.471 3.720 1.00 34.72 75 ASP A N 1
ATOM 569 C CA . ASP A 1 75 ? 2.610 37.172 4.402 1.00 34.72 75 ASP A CA 1
ATOM 570 C C . ASP A 1 75 ? 3.094 38.444 5.117 1.00 34.72 75 ASP A C 1
ATOM 572 O O . ASP A 1 75 ? 3.294 39.480 4.488 1.00 34.72 75 ASP A O 1
ATOM 576 N N . HIS A 1 76 ? 3.247 38.367 6.440 1.00 36.53 76 HIS A N 1
ATOM 577 C CA . HIS A 1 76 ? 4.070 39.273 7.242 1.00 36.53 76 HIS A CA 1
ATOM 578 C C . HIS A 1 76 ? 4.347 38.638 8.614 1.00 36.53 76 HIS A C 1
ATOM 580 O O . HIS A 1 76 ? 3.520 38.722 9.518 1.00 36.53 76 HIS A O 1
ATOM 586 N N . SER A 1 77 ? 5.529 38.030 8.788 1.00 31.80 77 SER A N 1
ATOM 587 C CA . SER A 1 77 ? 6.411 38.208 9.965 1.00 31.80 77 SER A CA 1
ATOM 588 C C . SER A 1 77 ? 7.619 37.252 9.916 1.00 31.80 77 SER A C 1
ATOM 590 O O . SER A 1 77 ? 7.485 36.030 9.952 1.00 31.80 77 SER A O 1
ATOM 592 N N . THR A 1 78 ? 8.826 37.818 9.858 1.00 35.03 78 THR A N 1
ATOM 593 C CA . THR A 1 78 ? 10.135 37.136 9.953 1.00 35.03 78 THR A CA 1
ATOM 594 C C . THR A 1 78 ? 10.725 37.296 11.378 1.00 35.03 78 THR A C 1
ATOM 596 O O . THR A 1 78 ? 10.094 37.952 12.206 1.00 35.03 78 THR A O 1
ATOM 599 N N . PRO A 1 79 ? 11.964 36.851 11.723 1.00 44.41 79 PRO A N 1
ATOM 600 C CA . PRO A 1 79 ? 12.836 35.800 11.163 1.00 44.41 79 PRO A CA 1
ATOM 601 C C . PRO A 1 79 ? 13.459 34.882 12.250 1.00 44.41 79 PRO A C 1
ATOM 603 O O . PRO A 1 79 ? 13.953 35.373 13.264 1.00 44.41 79 PRO A O 1
ATOM 606 N N . LYS A 1 80 ? 13.657 33.574 11.999 1.00 33.84 80 LYS A N 1
ATOM 607 C CA . LYS A 1 80 ? 14.753 32.812 12.652 1.00 33.84 80 LYS A CA 1
ATOM 608 C C . LYS A 1 80 ? 15.395 31.762 11.734 1.00 33.84 80 LYS A C 1
ATOM 610 O O . LYS A 1 80 ? 14.814 30.726 11.452 1.00 33.84 80 LYS A O 1
ATOM 615 N N . LYS A 1 81 ? 16.652 32.057 11.367 1.00 40.56 81 LYS A N 1
ATOM 616 C CA . LYS A 1 81 ? 17.806 31.160 11.137 1.00 40.56 81 LYS A CA 1
ATOM 617 C C . LYS A 1 81 ? 17.528 29.779 10.518 1.00 40.56 81 LYS A C 1
ATOM 619 O O . LYS A 1 81 ? 17.152 28.862 11.241 1.00 40.56 81 LYS A O 1
ATOM 624 N N . LYS A 1 82 ? 17.947 29.599 9.256 1.00 34.66 82 LYS A N 1
ATOM 625 C CA . LYS A 1 82 ? 18.717 28.429 8.768 1.00 34.66 82 LYS A CA 1
ATOM 626 C C . LYS A 1 82 ? 19.128 28.618 7.300 1.00 34.66 82 LYS A C 1
ATOM 628 O O . LYS A 1 82 ? 18.443 28.196 6.379 1.00 34.66 82 LYS A O 1
ATOM 633 N N . THR A 1 83 ? 20.286 29.231 7.093 1.00 35.03 83 THR A N 1
ATOM 634 C CA . THR A 1 83 ? 21.060 29.156 5.849 1.00 35.03 83 THR A CA 1
ATOM 635 C C . THR A 1 83 ? 22.196 28.159 6.065 1.00 35.03 83 THR A C 1
ATOM 637 O O . THR A 1 83 ? 23.014 28.378 6.950 1.00 35.03 83 THR A O 1
ATOM 640 N N . ALA A 1 84 ? 22.198 27.051 5.310 1.00 42.34 84 ALA A N 1
ATOM 641 C CA . ALA A 1 84 ? 23.374 26.259 4.89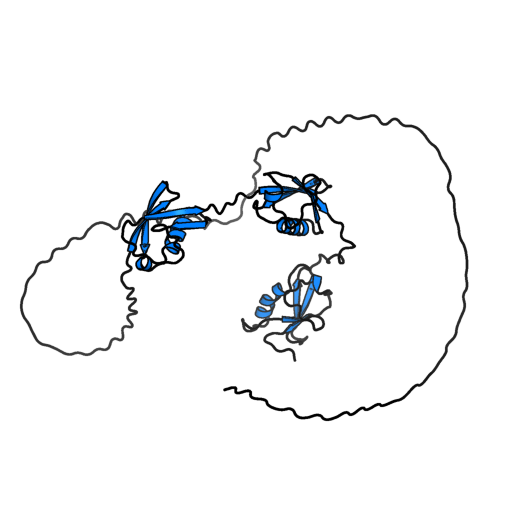4 1.00 42.34 84 ALA A CA 1
ATOM 642 C C . ALA A 1 84 ? 22.956 24.832 4.479 1.00 42.34 84 ALA A C 1
ATOM 644 O O . ALA A 1 84 ? 23.148 23.891 5.242 1.00 42.34 84 ALA A O 1
ATOM 645 N N . ALA A 1 85 ? 22.387 24.652 3.280 1.00 42.28 85 ALA A N 1
ATOM 646 C CA . ALA A 1 85 ? 22.294 23.317 2.658 1.00 42.28 85 ALA A CA 1
ATOM 647 C C . ALA A 1 85 ? 22.025 23.315 1.137 1.00 42.28 85 ALA A C 1
ATOM 649 O O . ALA A 1 85 ? 21.655 22.276 0.601 1.00 42.28 85 ALA A O 1
ATOM 650 N N . LEU A 1 86 ? 22.197 24.430 0.415 1.00 39.62 86 LEU A N 1
ATOM 651 C CA . LEU A 1 86 ? 21.849 24.479 -1.011 1.00 39.62 86 LEU A CA 1
ATOM 652 C C . LEU A 1 86 ? 22.857 25.307 -1.824 1.00 39.62 86 LEU A C 1
ATOM 654 O O . LEU A 1 86 ? 22.570 26.410 -2.268 1.00 39.62 86 LEU A O 1
ATOM 658 N N . SER A 1 87 ? 24.074 24.785 -1.991 1.00 41.12 87 SER A N 1
ATOM 659 C CA . SER A 1 87 ? 25.037 25.317 -2.977 1.00 41.12 87 SER A CA 1
ATOM 660 C C . SER A 1 87 ? 26.024 24.288 -3.550 1.00 41.12 87 SER A C 1
ATOM 662 O O . SER A 1 87 ? 26.898 24.653 -4.327 1.00 41.12 87 SER A O 1
ATOM 664 N N . LYS A 1 88 ? 25.892 22.987 -3.246 1.00 43.34 88 LYS A N 1
ATOM 665 C CA . LYS A 1 88 ? 26.865 21.963 -3.691 1.00 43.34 88 LYS A CA 1
ATOM 666 C C . LYS A 1 88 ? 26.497 21.192 -4.968 1.00 43.34 88 LYS A C 1
ATOM 668 O O . LYS A 1 88 ? 27.288 20.368 -5.406 1.00 43.34 88 LYS A O 1
ATOM 673 N N . ALA A 1 89 ? 25.356 21.466 -5.605 1.00 41.94 89 ALA A N 1
ATOM 674 C CA . ALA A 1 89 ? 24.912 20.707 -6.786 1.00 41.94 89 ALA A CA 1
ATOM 675 C C . ALA A 1 89 ? 25.268 21.344 -8.148 1.00 41.94 89 ALA A C 1
ATOM 677 O O . ALA A 1 89 ? 25.005 20.735 -9.179 1.00 41.94 89 ALA A O 1
ATOM 678 N N . LYS A 1 90 ? 25.885 22.538 -8.187 1.00 40.19 90 LYS A N 1
ATOM 679 C CA . LYS A 1 90 ? 26.167 23.258 -9.451 1.00 40.19 90 LYS A CA 1
ATOM 680 C C . LYS A 1 90 ? 27.649 23.279 -9.872 1.00 40.19 90 LYS A C 1
ATOM 682 O O . LYS A 1 90 ? 27.949 23.721 -10.969 1.00 40.19 90 LYS A O 1
ATOM 687 N N . THR A 1 91 ? 28.574 22.750 -9.065 1.00 43.75 91 THR A N 1
ATOM 688 C CA . THR A 1 91 ? 30.036 22.897 -9.293 1.00 43.75 91 THR A CA 1
ATOM 689 C C . THR A 1 91 ? 30.737 21.623 -9.797 1.00 43.75 91 THR A C 1
ATOM 691 O O . THR A 1 91 ? 31.947 21.620 -9.996 1.00 43.75 91 THR A O 1
ATOM 694 N N . ILE A 1 92 ? 30.010 20.526 -10.034 1.00 42.56 92 ILE A N 1
ATOM 695 C CA . ILE A 1 92 ? 30.616 19.257 -10.496 1.00 42.56 92 ILE A CA 1
ATOM 696 C C . ILE A 1 92 ? 30.612 19.141 -12.031 1.00 42.56 92 ILE A C 1
ATOM 698 O O . ILE A 1 92 ? 31.471 18.474 -12.599 1.00 42.56 92 ILE A O 1
ATOM 702 N N . ARG A 1 93 ? 29.717 19.852 -12.729 1.00 40.72 93 ARG A N 1
ATOM 703 C CA . ARG A 1 93 ? 29.574 19.737 -14.192 1.00 40.72 93 ARG A CA 1
ATOM 704 C C . ARG A 1 93 ? 30.596 20.545 -15.004 1.00 40.72 93 ARG A C 1
ATOM 706 O O . ARG A 1 93 ? 30.664 20.372 -16.210 1.00 40.72 93 ARG A O 1
ATOM 713 N N . GLU A 1 94 ? 31.411 21.371 -14.349 1.00 39.88 94 GLU A N 1
ATOM 714 C CA . GLU A 1 94 ? 32.364 22.283 -15.006 1.00 39.88 94 GLU A CA 1
ATOM 715 C C . GLU A 1 94 ? 33.841 21.896 -14.774 1.00 39.88 94 GLU A C 1
ATOM 717 O O . GLU A 1 94 ? 34.739 22.489 -15.355 1.00 39.88 94 GLU A O 1
ATOM 722 N N . LYS A 1 95 ? 34.121 20.855 -13.970 1.00 40.91 95 LYS A N 1
ATOM 723 C CA . LYS A 1 95 ? 35.496 20.388 -13.683 1.00 40.91 95 LYS A CA 1
ATOM 724 C C . LYS A 1 95 ? 35.927 19.115 -14.423 1.00 40.91 95 LYS A C 1
ATOM 726 O O . LYS A 1 95 ? 37.048 18.662 -14.229 1.00 40.91 95 LYS A O 1
ATOM 731 N N . LEU A 1 96 ? 35.075 18.557 -15.284 1.00 38.66 96 LEU A N 1
ATOM 732 C CA . LEU A 1 96 ? 35.383 17.366 -16.094 1.00 38.66 96 LEU A CA 1
ATOM 733 C C . LEU A 1 96 ? 35.756 17.683 -17.554 1.00 38.66 96 LEU A C 1
ATOM 735 O O . LEU A 1 96 ? 36.141 16.780 -18.284 1.00 38.66 96 LEU A O 1
ATOM 739 N N . ALA A 1 97 ? 35.706 18.955 -17.966 1.00 40.28 97 ALA A N 1
ATOM 740 C CA . ALA A 1 97 ? 36.002 19.383 -19.338 1.00 40.28 97 ALA A CA 1
ATOM 741 C C . ALA A 1 97 ? 37.43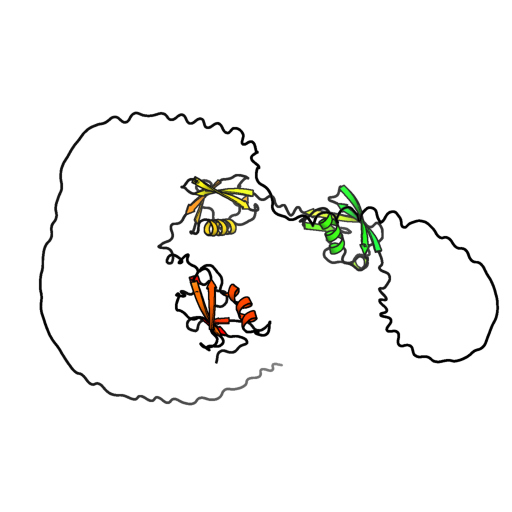8 19.918 -19.550 1.00 40.28 97 ALA A C 1
ATOM 743 O O . ALA A 1 97 ? 37.753 20.381 -20.638 1.00 40.28 97 ALA A O 1
ATOM 744 N N . ALA A 1 98 ? 38.315 19.863 -18.539 1.00 41.41 98 ALA A N 1
ATOM 745 C CA . ALA A 1 98 ? 39.648 20.487 -18.586 1.00 41.41 98 ALA A CA 1
ATOM 746 C C . ALA A 1 98 ? 40.830 19.512 -18.388 1.00 41.41 98 ALA A C 1
ATOM 748 O O . ALA A 1 98 ? 41.919 19.942 -18.025 1.00 41.41 98 ALA A O 1
ATOM 749 N N . ALA A 1 99 ? 40.638 18.206 -18.605 1.00 42.50 99 ALA A N 1
ATOM 750 C CA . ALA A 1 99 ? 41.685 17.192 -18.404 1.00 42.50 99 ALA A CA 1
ATOM 751 C C . ALA A 1 99 ? 41.985 16.350 -19.660 1.00 42.50 99 ALA A C 1
ATOM 753 O O . ALA A 1 99 ? 42.340 15.179 -19.557 1.00 42.50 99 ALA A O 1
ATOM 754 N N . GLN A 1 100 ? 41.852 16.940 -20.850 1.00 43.41 100 GLN A N 1
ATOM 755 C CA . GLN A 1 100 ? 42.320 16.341 -22.102 1.00 43.41 100 GLN A CA 1
ATOM 756 C C . GLN A 1 100 ? 43.132 17.357 -22.905 1.00 43.41 100 GLN A C 1
ATOM 758 O O . GLN A 1 100 ? 42.656 17.915 -23.884 1.00 43.41 100 GLN A O 1
ATOM 763 N N . THR A 1 101 ? 44.378 17.580 -22.490 1.00 38.06 101 THR A N 1
ATOM 764 C CA . THR A 1 101 ? 45.422 18.117 -23.371 1.00 38.06 101 THR A CA 1
ATOM 765 C C . THR A 1 101 ? 46.771 17.496 -23.013 1.00 38.06 101 THR A C 1
ATOM 767 O O . THR A 1 101 ? 47.304 17.768 -21.943 1.00 38.06 101 THR A O 1
ATOM 770 N N . ASN A 1 102 ? 47.283 16.700 -23.959 1.00 38.19 102 ASN A N 1
ATOM 771 C CA . ASN A 1 102 ? 48.683 16.415 -24.297 1.00 38.19 102 ASN A CA 1
ATOM 772 C C . ASN A 1 102 ? 49.652 15.889 -23.229 1.00 38.19 102 ASN A C 1
ATOM 774 O O . ASN A 1 102 ? 50.021 16.618 -22.318 1.00 38.19 102 ASN A O 1
ATOM 778 N N . THR A 1 103 ? 50.291 14.744 -23.513 1.00 35.28 103 THR A N 1
ATOM 779 C CA . THR A 1 103 ? 51.727 14.757 -23.874 1.00 35.28 103 THR A CA 1
ATOM 780 C C . THR A 1 103 ? 52.111 13.514 -24.691 1.00 35.28 103 THR A C 1
ATOM 782 O O . THR A 1 103 ? 51.979 12.386 -24.226 1.00 35.28 103 THR A O 1
ATOM 785 N N . LEU A 1 104 ? 52.577 13.758 -25.917 1.00 38.41 104 LEU A N 1
ATOM 786 C CA . LEU A 1 104 ? 53.345 12.855 -26.773 1.00 38.41 104 LEU A CA 1
ATOM 787 C C . LEU A 1 104 ? 54.819 13.004 -26.363 1.00 38.41 104 LEU A C 1
ATOM 789 O O . LEU A 1 104 ? 55.302 14.136 -26.320 1.00 38.41 104 LEU A O 1
ATOM 793 N N . ILE A 1 105 ? 55.517 11.911 -26.050 1.00 38.84 105 ILE A N 1
ATOM 794 C CA . ILE A 1 105 ? 56.981 11.895 -25.925 1.00 38.84 105 ILE A CA 1
ATOM 795 C C . ILE A 1 105 ? 57.493 10.634 -26.630 1.00 38.84 105 IL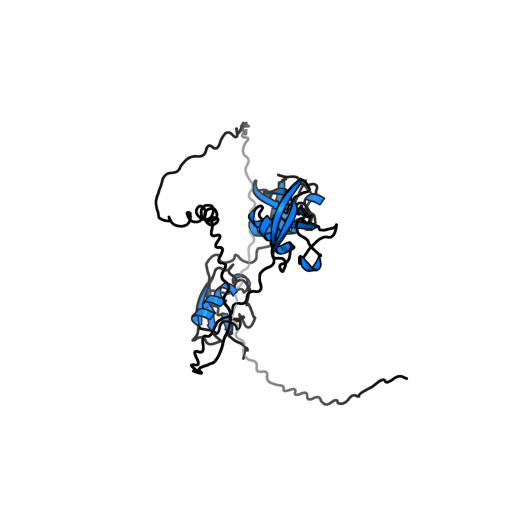E A C 1
ATOM 797 O O . ILE A 1 105 ? 57.263 9.520 -26.164 1.00 38.84 105 ILE A O 1
ATOM 801 N N . GLU A 1 106 ? 58.166 10.846 -27.761 1.00 43.44 106 GLU A N 1
ATOM 802 C CA . GLU A 1 106 ? 59.121 9.918 -28.371 1.00 43.44 106 GLU A CA 1
ATOM 803 C C . GLU A 1 106 ? 60.411 9.910 -27.544 1.00 43.44 106 GLU A C 1
ATOM 805 O O . GLU A 1 106 ? 60.914 10.978 -27.192 1.00 43.44 106 GLU A O 1
ATOM 810 N N . ILE A 1 107 ? 60.971 8.727 -27.279 1.00 37.97 107 ILE A N 1
ATOM 811 C CA . ILE A 1 107 ? 62.403 8.562 -27.000 1.00 37.97 107 ILE A CA 1
ATOM 812 C C . ILE A 1 107 ? 62.860 7.266 -27.677 1.00 37.97 107 ILE A C 1
ATOM 814 O O . ILE A 1 107 ? 62.580 6.173 -27.185 1.00 37.97 107 ILE A O 1
ATOM 818 N N . ASP A 1 108 ? 63.576 7.420 -28.789 1.00 39.56 108 ASP A N 1
ATOM 819 C CA . ASP A 1 108 ? 64.584 6.469 -29.258 1.00 39.56 108 ASP A CA 1
ATOM 820 C C . ASP A 1 108 ? 65.811 6.543 -28.343 1.00 39.56 108 ASP A C 1
ATOM 822 O O . ASP A 1 108 ? 66.220 7.646 -27.970 1.00 39.56 108 ASP A O 1
ATOM 826 N N . SER A 1 109 ? 66.431 5.400 -28.034 1.00 43.91 109 SER A N 1
ATOM 827 C CA . SER A 1 109 ? 67.896 5.242 -27.938 1.00 43.91 109 SER A CA 1
ATOM 828 C C . SER A 1 109 ? 68.288 3.784 -27.668 1.00 43.91 109 SER A C 1
ATOM 830 O O . SER A 1 109 ? 67.977 3.222 -26.617 1.00 43.91 109 SER A O 1
ATOM 832 N N . ASP A 1 110 ? 69.036 3.225 -28.617 1.00 45.72 110 ASP A N 1
ATOM 833 C CA . ASP A 1 110 ? 69.897 2.049 -28.491 1.00 45.72 110 ASP A CA 1
ATOM 834 C C . ASP A 1 110 ? 70.997 2.254 -27.429 1.00 45.72 110 ASP A C 1
ATOM 836 O O . ASP A 1 110 ? 71.575 3.337 -27.356 1.00 45.72 110 ASP A O 1
ATOM 840 N N . SER A 1 111 ? 71.361 1.209 -26.670 1.00 55.09 111 SER A N 1
ATOM 841 C CA . SER A 1 111 ? 72.772 0.871 -26.385 1.00 55.09 111 SER A CA 1
ATOM 842 C C . SER A 1 111 ? 72.916 -0.463 -25.639 1.00 55.09 111 SER A C 1
ATOM 844 O O . SER A 1 111 ? 72.128 -0.830 -24.771 1.00 55.09 111 SER A O 1
ATOM 846 N N . ASP A 1 112 ? 73.997 -1.143 -25.998 1.00 48.50 112 ASP A N 1
ATOM 847 C CA . ASP A 1 112 ? 74.346 -2.545 -25.815 1.00 48.50 112 ASP A CA 1
ATOM 848 C C . ASP A 1 112 ? 75.234 -2.804 -24.563 1.00 48.50 112 ASP A C 1
ATOM 850 O O . ASP A 1 112 ? 76.126 -2.012 -24.256 1.00 48.50 112 ASP A O 1
ATOM 854 N N . SER A 1 113 ? 75.036 -3.974 -23.932 1.00 44.44 113 SER A N 1
ATOM 855 C CA . SER A 1 113 ? 76.008 -4.816 -23.182 1.00 44.44 113 SER A CA 1
ATOM 856 C C . SER A 1 113 ? 76.414 -4.593 -21.678 1.00 44.44 113 SER A C 1
ATOM 858 O O . SER A 1 113 ? 76.290 -3.495 -21.143 1.00 44.44 113 SER A O 1
ATOM 860 N N . PRO A 1 114 ? 76.865 -5.673 -20.956 1.00 61.62 114 PRO A N 1
ATOM 861 C CA . PRO A 1 114 ? 76.731 -5.909 -19.485 1.00 61.62 114 PRO A CA 1
ATOM 862 C C . PRO A 1 114 ? 78.106 -6.183 -18.763 1.00 61.62 114 PRO A C 1
ATOM 864 O O . PRO A 1 114 ? 79.117 -5.809 -19.354 1.00 61.62 114 PRO A O 1
ATOM 867 N N . PRO A 1 115 ? 78.285 -6.910 -17.607 1.00 61.69 115 PRO A N 1
ATOM 868 C CA . PRO A 1 115 ? 77.477 -7.240 -16.401 1.00 61.69 115 PRO A CA 1
ATOM 869 C C . PRO A 1 115 ? 78.204 -6.996 -15.018 1.00 61.69 115 PRO A C 1
ATOM 871 O O . PRO A 1 115 ? 79.329 -6.510 -14.954 1.00 61.69 115 PRO A O 1
ATOM 874 N N . THR A 1 116 ? 77.594 -7.510 -13.923 1.00 45.41 116 THR A N 1
ATOM 875 C CA . THR A 1 116 ? 78.145 -8.029 -12.620 1.00 45.41 116 THR A CA 1
ATOM 876 C C . THR A 1 116 ? 78.163 -7.167 -11.324 1.00 45.41 116 THR A C 1
ATOM 878 O O . THR A 1 116 ? 78.139 -5.945 -11.399 1.00 45.41 116 THR A O 1
ATOM 881 N N . PRO A 1 117 ? 78.068 -7.799 -10.115 1.00 53.25 117 PRO A N 1
ATOM 882 C CA . PRO A 1 117 ? 77.036 -7.457 -9.126 1.00 53.25 117 PRO A CA 1
ATOM 883 C C . PRO A 1 117 ? 77.569 -6.991 -7.758 1.00 53.25 117 PRO A C 1
ATOM 885 O O . PRO A 1 117 ? 78.704 -7.279 -7.379 1.00 53.25 117 PRO A O 1
ATOM 888 N N . SER A 1 118 ? 76.697 -6.406 -6.933 1.00 37.66 118 SER A N 1
ATOM 889 C CA . SER A 1 118 ? 76.926 -6.332 -5.488 1.00 37.66 118 SER A CA 1
ATOM 890 C C . SER A 1 118 ? 75.630 -6.454 -4.682 1.00 37.66 118 SER A C 1
ATOM 892 O O . SER A 1 118 ? 74.655 -5.728 -4.853 1.00 37.66 118 SER A O 1
ATOM 894 N N . ASN A 1 119 ? 75.652 -7.445 -3.792 1.00 41.91 119 ASN A N 1
ATOM 895 C CA . ASN A 1 119 ? 74.692 -7.694 -2.729 1.00 41.91 119 ASN A CA 1
ATOM 896 C C . ASN A 1 119 ? 74.628 -6.513 -1.759 1.00 41.91 119 ASN A C 1
ATOM 898 O O . ASN A 1 119 ? 75.657 -6.139 -1.196 1.00 41.91 119 ASN A O 1
ATOM 902 N N . THR A 1 120 ? 73.430 -6.051 -1.398 1.00 39.88 120 THR A N 1
ATOM 903 C CA . THR A 1 120 ? 73.167 -5.701 0.006 1.00 39.88 120 THR A CA 1
ATOM 904 C C . THR A 1 120 ? 71.686 -5.823 0.348 1.00 39.88 120 THR A C 1
ATOM 906 O O . THR A 1 120 ? 70.818 -5.156 -0.205 1.00 39.88 120 THR A O 1
ATOM 909 N N . SER A 1 121 ? 71.416 -6.708 1.298 1.00 43.56 121 SER A N 1
ATOM 910 C CA . SER A 1 121 ? 70.139 -6.925 1.956 1.00 43.56 121 SER A CA 1
ATOM 911 C C . SER A 1 121 ? 69.759 -5.738 2.840 1.00 43.56 121 SER A C 1
ATOM 913 O O . SER A 1 121 ? 70.499 -5.393 3.761 1.00 43.56 121 SER A O 1
ATOM 915 N N . SER A 1 122 ? 68.568 -5.178 2.656 1.00 42.38 122 SER A N 1
ATOM 916 C CA . SER A 1 122 ? 67.878 -4.450 3.726 1.00 42.38 122 SER A CA 1
ATOM 917 C C . SER A 1 122 ? 66.373 -4.668 3.606 1.00 42.38 122 SER A C 1
ATOM 919 O O . SER A 1 122 ? 65.701 -4.207 2.688 1.00 42.38 122 SER A O 1
ATOM 921 N N . ALA A 1 123 ? 65.859 -5.449 4.553 1.00 45.16 123 ALA A N 1
ATOM 922 C CA . ALA A 1 123 ? 64.452 -5.753 4.709 1.00 45.16 123 ALA A CA 1
ATOM 923 C C . ALA A 1 123 ? 63.693 -4.496 5.153 1.00 45.16 123 ALA A C 1
ATOM 925 O O . ALA A 1 123 ? 63.706 -4.135 6.327 1.00 45.16 123 ALA A O 1
ATOM 926 N N . SER A 1 124 ? 62.996 -3.858 4.215 1.00 38.66 124 SER A N 1
ATOM 927 C CA . SER A 1 124 ? 61.922 -2.913 4.518 1.00 38.66 124 SER A CA 1
ATOM 928 C C . SER A 1 124 ? 60.591 -3.598 4.243 1.00 38.66 124 SER A C 1
ATOM 930 O O . SER A 1 124 ? 60.200 -3.812 3.099 1.00 38.66 124 SER A O 1
ATOM 932 N N . LYS A 1 125 ? 59.899 -3.980 5.319 1.00 46.72 125 LYS A N 1
ATOM 933 C CA . LYS A 1 125 ? 58.544 -4.535 5.284 1.00 46.72 125 LYS A CA 1
ATOM 934 C C . LYS A 1 125 ? 57.560 -3.400 4.985 1.00 46.72 125 LYS A C 1
ATOM 936 O O . LYS A 1 125 ? 56.898 -2.885 5.880 1.00 46.72 125 LYS A O 1
ATOM 941 N N . VAL A 1 126 ? 57.504 -2.991 3.721 1.00 38.91 126 VAL A N 1
ATOM 942 C CA . VAL A 1 126 ? 56.431 -2.150 3.190 1.00 38.91 126 VAL A CA 1
ATOM 943 C C . VAL A 1 126 ? 55.207 -3.051 3.069 1.00 38.91 126 VAL A C 1
ATOM 945 O O . VAL A 1 126 ? 55.172 -3.961 2.247 1.00 38.91 126 VAL A O 1
ATOM 948 N N . VAL A 1 127 ? 54.212 -2.835 3.929 1.00 43.78 127 VAL A N 1
ATOM 949 C CA . VAL A 1 127 ? 52.862 -3.366 3.716 1.00 43.78 127 VAL A CA 1
ATOM 950 C C . VAL A 1 127 ? 52.265 -2.551 2.574 1.00 43.78 127 VAL A C 1
ATOM 952 O O . VAL A 1 127 ? 51.571 -1.559 2.784 1.00 43.78 127 VAL A O 1
ATOM 955 N N . SER A 1 128 ? 52.602 -2.935 1.347 1.00 42.09 128 SER A N 1
ATOM 956 C CA . SER A 1 128 ? 51.850 -2.550 0.167 1.00 42.09 128 SER A CA 1
ATOM 957 C C . SER A 1 128 ? 50.495 -3.237 0.278 1.00 42.09 128 SER A C 1
ATOM 959 O O . SER A 1 128 ? 50.353 -4.442 0.080 1.00 42.09 128 SER A O 1
ATOM 961 N N . VAL A 1 129 ? 49.474 -2.464 0.645 1.00 44.88 129 VAL A N 1
ATOM 962 C CA . VAL A 1 129 ? 48.091 -2.840 0.364 1.00 44.88 129 VAL A CA 1
ATOM 963 C C . VAL A 1 129 ? 47.946 -2.746 -1.150 1.00 44.88 129 VAL A C 1
ATOM 965 O O . VAL A 1 129 ? 47.559 -1.715 -1.698 1.00 44.88 129 VAL A O 1
ATOM 968 N N . SER A 1 130 ? 48.352 -3.816 -1.829 1.00 40.56 130 SER A N 1
ATOM 969 C CA . SER A 1 130 ? 48.114 -4.048 -3.244 1.00 40.56 130 SER A CA 1
ATOM 970 C C . SER A 1 130 ? 46.607 -4.175 -3.428 1.00 40.56 130 SER A C 1
ATOM 972 O O . SER A 1 130 ? 46.049 -5.268 -3.431 1.00 40.56 130 SER A O 1
ATOM 974 N N . SER A 1 131 ? 45.922 -3.043 -3.548 1.00 48.41 131 SER A N 1
ATOM 975 C CA . SER A 1 131 ? 44.601 -2.994 -4.160 1.00 48.41 131 SER A CA 1
ATOM 976 C C . SER A 1 131 ? 44.799 -3.196 -5.659 1.00 48.41 131 SER A C 1
ATOM 978 O O . SER A 1 131 ? 44.656 -2.282 -6.461 1.00 48.41 131 SER A O 1
ATOM 980 N N . SER A 1 132 ? 45.189 -4.414 -6.046 1.00 46.09 132 SER A N 1
ATOM 981 C CA . SER A 1 132 ? 45.134 -4.859 -7.433 1.00 46.09 132 SER A CA 1
ATOM 982 C C . SER A 1 132 ? 43.661 -5.059 -7.789 1.00 46.09 132 SER A C 1
ATOM 984 O O . SER A 1 132 ? 43.174 -6.184 -7.897 1.00 46.09 132 SER A O 1
ATOM 986 N N . SER A 1 133 ? 42.907 -3.963 -7.889 1.00 63.12 133 SER A N 1
ATOM 987 C CA . SER A 1 133 ? 41.627 -4.004 -8.576 1.00 63.12 133 SER A CA 1
ATOM 988 C C . SER A 1 133 ? 41.965 -4.344 -10.018 1.00 63.12 133 SER A C 1
ATOM 990 O O . SER A 1 133 ? 42.607 -3.542 -10.701 1.00 63.12 133 SER A O 1
ATOM 992 N N . ALA A 1 134 ? 41.611 -5.557 -10.441 1.00 75.25 134 ALA A N 1
ATOM 993 C CA . ALA A 1 134 ? 41.685 -5.944 -11.839 1.00 75.25 134 ALA A CA 1
ATOM 994 C C . ALA A 1 134 ? 41.090 -4.815 -12.705 1.00 75.25 134 ALA A C 1
ATOM 996 O O . ALA A 1 134 ? 40.147 -4.149 -12.255 1.00 75.25 134 ALA A O 1
ATOM 997 N N . PRO A 1 135 ? 41.654 -4.549 -13.896 1.00 82.31 135 PRO A N 1
ATOM 998 C CA . PRO A 1 135 ? 41.136 -3.508 -14.772 1.00 82.31 135 PRO A CA 1
ATOM 999 C C . PRO A 1 135 ? 39.641 -3.752 -15.001 1.00 82.31 135 PRO A C 1
ATOM 1001 O O . PRO A 1 135 ? 39.253 -4.802 -15.505 1.00 82.31 135 PRO A O 1
ATOM 1004 N N . GLN A 1 136 ? 38.800 -2.806 -14.574 1.00 88.38 136 GLN A N 1
ATOM 1005 C CA . GLN A 1 136 ? 37.356 -2.906 -14.769 1.00 88.38 136 GLN A CA 1
ATOM 1006 C C . GLN A 1 136 ? 37.063 -2.811 -16.266 1.00 88.38 136 GLN A C 1
ATOM 1008 O O . GLN A 1 136 ? 37.398 -1.807 -16.900 1.00 88.38 136 GLN A O 1
ATOM 1013 N N . LYS A 1 137 ? 36.449 -3.853 -16.828 1.00 94.25 137 LYS A N 1
ATOM 1014 C CA . LYS A 1 137 ? 36.004 -3.861 -18.221 1.00 94.25 137 LYS A CA 1
ATOM 1015 C C . LYS A 1 137 ? 34.680 -3.102 -18.320 1.00 94.25 137 LYS A C 1
ATOM 1017 O O . LYS A 1 137 ? 33.756 -3.346 -17.546 1.00 94.25 137 LYS A O 1
ATOM 1022 N N . PHE A 1 138 ? 34.594 -2.177 -19.269 1.00 95.62 138 PHE A N 1
ATOM 1023 C CA . PHE A 1 138 ? 33.372 -1.434 -19.567 1.00 95.62 138 PHE A CA 1
ATOM 1024 C C . PHE A 1 138 ? 32.964 -1.686 -21.011 1.00 95.62 138 PHE A C 1
ATOM 1026 O O . PHE A 1 138 ? 33.841 -1.749 -21.868 1.00 95.62 138 PHE A O 1
ATOM 1033 N N . ILE A 1 139 ? 31.659 -1.764 -21.246 1.00 96.69 139 ILE A N 1
ATOM 1034 C CA . ILE A 1 139 ? 31.051 -1.805 -22.581 1.00 96.69 139 ILE A CA 1
ATOM 1035 C C . ILE A 1 139 ? 30.002 -0.695 -22.700 1.00 96.69 139 ILE A C 1
ATOM 1037 O O . ILE A 1 139 ? 29.540 -0.156 -21.685 1.00 96.69 139 ILE A O 1
ATOM 1041 N N . THR A 1 140 ? 29.647 -0.332 -23.924 1.00 97.31 140 THR A N 1
ATOM 1042 C CA . THR A 1 140 ? 28.596 0.633 -24.245 1.00 97.31 140 THR A CA 1
ATOM 1043 C C . THR A 1 140 ? 27.430 -0.104 -24.880 1.00 97.31 140 THR A C 1
ATOM 1045 O O . THR A 1 140 ? 27.596 -0.708 -25.924 1.0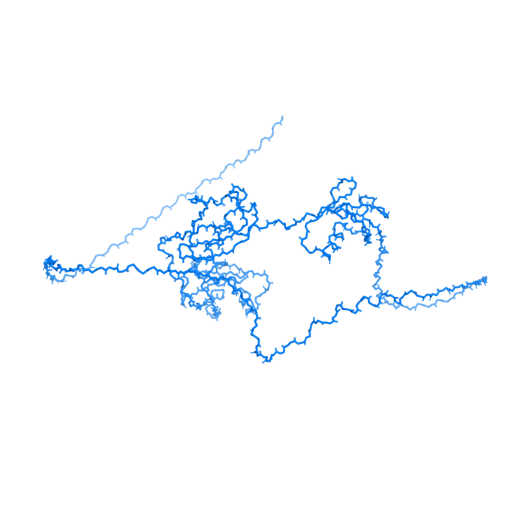0 97.31 140 THR A O 1
ATOM 1048 N N . ILE A 1 141 ? 26.253 -0.032 -24.264 1.00 97.50 141 ILE A N 1
ATOM 1049 C CA . ILE A 1 141 ? 25.016 -0.623 -24.793 1.00 97.50 141 ILE A CA 1
ATOM 1050 C C . ILE A 1 141 ? 24.033 0.471 -25.210 1.00 97.50 141 ILE A C 1
ATOM 1052 O O . ILE A 1 141 ? 24.078 1.591 -24.698 1.00 97.50 141 ILE A O 1
ATOM 1056 N N . ASN A 1 142 ? 23.097 0.142 -26.090 1.00 97.62 142 ASN A N 1
ATOM 1057 C CA . ASN A 1 142 ? 22.082 1.045 -26.615 1.00 97.62 142 ASN A CA 1
ATOM 1058 C C . ASN A 1 142 ? 20.706 0.747 -26.001 1.00 97.62 142 ASN A C 1
ATOM 1060 O O . ASN A 1 142 ? 20.085 -0.277 -26.267 1.00 97.62 142 ASN A O 1
ATOM 1064 N N . LEU A 1 143 ? 20.179 1.661 -25.184 1.00 96.69 143 LEU A N 1
ATOM 1065 C CA . LEU A 1 143 ? 18.862 1.505 -24.561 1.00 96.69 143 LEU A CA 1
ATOM 1066 C C . LEU A 1 143 ? 17.764 2.097 -25.443 1.00 96.69 143 LEU A C 1
ATOM 1068 O O . LEU A 1 143 ? 17.668 3.318 -25.558 1.00 96.69 143 LEU A O 1
ATOM 1072 N N . ARG A 1 144 ? 16.885 1.261 -25.999 1.00 95.62 144 ARG A N 1
ATOM 1073 C CA . ARG A 1 144 ? 15.651 1.694 -26.664 1.00 95.62 144 ARG A CA 1
ATOM 1074 C C . ARG A 1 144 ? 14.537 1.870 -25.632 1.00 95.62 144 ARG A C 1
ATOM 1076 O O . ARG A 1 144 ? 13.920 0.917 -25.164 1.00 95.62 144 ARG A O 1
ATOM 1083 N N . LEU A 1 145 ? 14.269 3.121 -25.276 1.00 92.56 145 LEU A N 1
ATOM 1084 C CA . LEU A 1 145 ? 13.284 3.509 -24.269 1.00 92.56 145 LEU A CA 1
ATOM 1085 C C . LEU A 1 145 ? 11.885 3.627 -24.892 1.00 92.56 145 LEU A C 1
ATOM 1087 O O . LEU A 1 145 ? 11.670 4.468 -25.770 1.00 92.56 145 LEU A O 1
ATOM 1091 N N . ASN A 1 146 ? 10.928 2.815 -24.424 1.00 88.44 146 ASN A N 1
ATOM 1092 C CA . ASN A 1 146 ? 9.543 2.765 -24.927 1.00 88.44 146 ASN A CA 1
ATOM 1093 C C . ASN A 1 146 ? 9.456 2.720 -26.469 1.00 88.44 146 ASN A C 1
ATOM 1095 O O . ASN A 1 146 ? 8.625 3.396 -27.077 1.00 88.44 146 ASN A O 1
ATOM 1099 N N . GLY A 1 147 ? 10.369 1.992 -27.116 1.00 86.00 147 GLY A N 1
ATOM 1100 C CA . GLY A 1 147 ? 10.386 1.835 -28.573 1.00 86.00 147 GLY A CA 1
ATOM 1101 C C . GLY A 1 147 ? 10.768 3.081 -29.383 1.00 86.00 147 GLY A C 1
ATOM 1102 O O . GLY A 1 147 ? 10.733 3.008 -30.604 1.00 86.00 147 GLY A O 1
ATOM 1103 N N . SER A 1 148 ? 11.124 4.209 -28.751 1.00 81.19 148 SER A N 1
ATOM 1104 C CA . SER A 1 148 ? 11.244 5.499 -29.458 1.00 81.19 148 SER A CA 1
ATOM 1105 C C . SER A 1 148 ? 12.640 6.121 -29.408 1.00 81.19 148 SER A C 1
ATOM 1107 O O . SER A 1 148 ? 13.141 6.583 -30.428 1.00 81.19 148 SER A O 1
ATOM 1109 N N . SER A 1 149 ? 13.286 6.162 -28.240 1.00 87.44 149 SER A N 1
ATOM 1110 C CA . SER A 1 149 ? 14.580 6.844 -28.076 1.00 87.44 149 SER A CA 1
ATOM 1111 C C . SER A 1 149 ? 15.685 5.844 -27.793 1.00 87.44 149 SER A C 1
ATOM 1113 O O . SER A 1 149 ? 15.542 5.058 -26.861 1.00 87.44 149 SER A O 1
ATOM 1115 N N . ILE A 1 150 ? 16.778 5.903 -28.557 1.00 92.56 150 ILE A N 1
ATOM 1116 C CA . ILE A 1 150 ? 17.989 5.117 -28.304 1.00 92.56 150 ILE A CA 1
ATOM 1117 C C . ILE A 1 150 ? 18.964 5.976 -27.502 1.00 92.56 150 ILE A C 1
ATOM 1119 O O . ILE A 1 150 ? 19.270 7.103 -27.892 1.00 92.56 150 ILE A O 1
ATOM 1123 N N . VAL A 1 151 ? 19.415 5.459 -26.362 1.00 95.25 151 VAL A N 1
ATOM 1124 C CA . VAL A 1 151 ? 20.332 6.153 -25.457 1.00 95.25 151 VAL A CA 1
ATOM 1125 C C . VAL A 1 151 ? 21.539 5.261 -25.172 1.00 95.25 151 VAL A C 1
ATOM 1127 O O . VAL A 1 151 ? 21.344 4.184 -24.604 1.00 95.25 151 VAL A O 1
ATOM 1130 N N . PRO A 1 152 ? 22.769 5.686 -25.509 1.00 96.75 152 PRO A N 1
ATOM 1131 C CA . PRO A 1 152 ? 23.958 4.916 -25.182 1.00 96.75 152 PRO A CA 1
ATOM 1132 C C . PRO A 1 152 ? 24.223 4.968 -23.673 1.00 96.75 152 PRO A C 1
ATOM 1134 O O . PRO A 1 152 ? 24.214 6.039 -23.055 1.00 96.75 152 PRO A O 1
ATOM 1137 N N . LEU A 1 153 ? 24.475 3.807 -23.074 1.00 96.69 153 LEU A N 1
ATOM 1138 C CA . LEU A 1 153 ? 24.799 3.642 -21.664 1.00 96.69 153 LEU A CA 1
ATOM 1139 C C . LEU A 1 153 ? 26.088 2.834 -21.520 1.00 96.69 153 LEU A C 1
ATOM 1141 O O . LEU A 1 153 ? 26.162 1.674 -21.912 1.00 96.69 153 LEU A O 1
ATOM 1145 N N . LYS A 1 154 ? 27.093 3.441 -20.887 1.00 97.31 154 LYS A N 1
ATOM 1146 C CA . LYS A 1 154 ? 28.328 2.752 -20.514 1.00 97.31 154 LYS A CA 1
ATOM 1147 C C . LYS A 1 154 ? 28.127 1.997 -19.201 1.00 97.31 154 LYS A C 1
ATOM 1149 O O . LYS A 1 154 ? 27.870 2.631 -18.176 1.00 97.31 154 LYS A O 1
ATOM 1154 N N . ILE A 1 155 ? 28.277 0.675 -19.223 1.00 96.31 155 ILE A N 1
ATOM 1155 C CA . ILE A 1 155 ? 28.105 -0.204 -18.057 1.00 96.31 155 ILE A CA 1
ATOM 1156 C C . ILE A 1 155 ? 29.379 -0.990 -17.749 1.00 96.31 155 ILE A C 1
ATOM 1158 O O . ILE A 1 155 ? 30.229 -1.207 -18.612 1.00 96.31 155 ILE A O 1
ATOM 1162 N N . ASN A 1 156 ? 29.530 -1.389 -16.486 1.00 95.44 156 ASN A N 1
ATOM 1163 C CA . ASN A 1 156 ? 30.601 -2.288 -16.066 1.00 95.44 156 ASN A CA 1
ATOM 1164 C C . ASN A 1 156 ? 30.210 -3.731 -16.419 1.00 95.44 156 ASN A C 1
ATOM 1166 O O . ASN A 1 156 ? 29.132 -4.185 -16.037 1.00 95.44 156 ASN A O 1
ATOM 1170 N N . TYR A 1 157 ? 31.097 -4.430 -17.127 1.00 93.38 157 TYR A N 1
ATOM 1171 C CA . TYR A 1 157 ? 30.851 -5.752 -17.706 1.00 93.38 157 TYR A CA 1
ATOM 1172 C C . TYR A 1 157 ? 30.518 -6.827 -16.656 1.00 93.38 157 TYR A C 1
ATOM 1174 O O . TYR A 1 157 ? 29.729 -7.735 -16.921 1.00 93.38 157 TYR A O 1
ATOM 1182 N N . ASP A 1 158 ? 31.076 -6.693 -15.449 1.00 92.69 158 ASP A N 1
ATOM 1183 C CA . ASP A 1 158 ? 30.948 -7.679 -14.370 1.00 92.69 158 ASP A CA 1
ATOM 1184 C C . ASP A 1 158 ? 29.727 -7.437 -13.465 1.00 92.69 158 ASP A C 1
ATOM 1186 O O . ASP A 1 158 ? 29.438 -8.236 -12.570 1.00 92.69 158 ASP A O 1
ATOM 1190 N N . LEU A 1 159 ? 29.010 -6.324 -13.656 1.00 93.88 159 LEU A N 1
ATOM 1191 C CA . LEU A 1 159 ? 27.822 -5.991 -12.872 1.00 93.88 159 LEU A CA 1
ATOM 1192 C C . LEU A 1 159 ? 26.545 -6.501 -13.543 1.00 93.88 159 LEU A C 1
ATOM 1194 O O . LEU A 1 159 ? 26.490 -6.764 -14.745 1.00 93.88 159 LEU A O 1
ATOM 1198 N N . ARG A 1 160 ? 25.489 -6.634 -12.737 1.00 95.62 160 ARG A N 1
ATOM 1199 C CA . ARG A 1 160 ? 24.159 -6.982 -13.238 1.00 95.62 160 ARG A CA 1
ATOM 1200 C C . ARG A 1 160 ? 23.629 -5.855 -14.108 1.00 95.62 160 ARG A C 1
ATOM 1202 O O . ARG A 1 160 ? 23.538 -4.710 -13.659 1.00 95.62 160 ARG A O 1
ATOM 1209 N N . ILE A 1 161 ? 23.219 -6.205 -15.322 1.00 94.50 161 ILE A N 1
ATOM 1210 C CA . ILE A 1 161 ? 22.718 -5.240 -16.304 1.00 94.50 161 ILE A CA 1
ATOM 1211 C C . ILE A 1 161 ? 21.463 -4.549 -15.765 1.00 94.50 161 ILE A C 1
ATOM 1213 O O . ILE A 1 161 ? 21.334 -3.326 -15.851 1.00 94.50 161 ILE A O 1
ATOM 1217 N N . SER A 1 162 ? 20.566 -5.317 -15.138 1.00 92.94 162 SER A N 1
ATOM 1218 C CA . SER A 1 162 ? 19.332 -4.790 -14.556 1.00 92.94 162 SER A CA 1
ATOM 1219 C C . SER A 1 162 ? 19.590 -3.725 -13.492 1.00 92.94 162 SER A C 1
ATOM 1221 O O . SER A 1 162 ? 18.897 -2.708 -13.481 1.00 92.94 162 SER A O 1
ATOM 1223 N N . ASP A 1 163 ? 20.616 -3.887 -12.654 1.00 93.56 163 ASP A N 1
ATOM 1224 C CA . ASP A 1 163 ? 20.962 -2.922 -11.608 1.00 93.56 163 ASP A CA 1
ATOM 1225 C C . ASP A 1 163 ? 21.531 -1.619 -12.192 1.00 93.56 163 ASP A C 1
ATOM 1227 O O . ASP A 1 163 ? 21.161 -0.530 -11.742 1.00 93.56 163 ASP A O 1
ATOM 1231 N N . GLU A 1 164 ? 22.400 -1.702 -13.205 1.00 94.56 164 GLU A N 1
ATOM 1232 C CA . GLU A 1 164 ? 22.970 -0.519 -13.866 1.00 94.56 164 GLU A CA 1
ATOM 1233 C C . GLU A 1 164 ? 21.914 0.255 -14.668 1.00 94.56 164 GLU A C 1
ATOM 1235 O O . GLU A 1 164 ? 21.792 1.474 -14.509 1.00 94.56 164 GLU A O 1
ATOM 1240 N N . ILE A 1 165 ? 21.081 -0.441 -15.453 1.00 93.81 165 ILE A N 1
ATOM 1241 C CA . ILE A 1 165 ? 19.968 0.173 -16.192 1.00 93.81 165 ILE A CA 1
ATOM 1242 C C . ILE A 1 165 ? 18.959 0.795 -15.216 1.00 93.81 165 ILE A C 1
ATOM 1244 O O . ILE A 1 165 ? 18.550 1.946 -15.396 1.00 93.81 165 ILE A O 1
ATOM 1248 N N . THR A 1 166 ? 18.598 0.087 -14.137 1.00 90.44 166 THR A N 1
ATOM 1249 C CA . THR A 1 166 ? 17.699 0.620 -13.099 1.00 90.44 166 THR A CA 1
ATOM 1250 C C . THR A 1 166 ? 18.280 1.873 -12.462 1.00 90.44 166 THR A C 1
ATOM 1252 O O . THR A 1 166 ? 17.559 2.853 -12.281 1.00 90.44 166 THR A O 1
ATOM 1255 N N . ARG A 1 167 ? 19.578 1.890 -12.140 1.00 91.31 167 ARG A N 1
ATOM 1256 C CA . ARG A 1 167 ? 20.237 3.056 -11.537 1.00 91.31 167 ARG A CA 1
ATOM 1257 C C . ARG A 1 167 ? 20.244 4.255 -12.482 1.00 91.31 167 ARG A C 1
ATOM 1259 O O . ARG A 1 167 ? 19.938 5.367 -12.048 1.00 91.31 167 ARG A O 1
ATOM 1266 N N . TYR A 1 168 ? 20.549 4.030 -13.760 1.00 91.94 168 TYR A N 1
ATOM 1267 C CA . TYR A 1 168 ? 20.510 5.065 -14.791 1.00 91.94 168 TYR A CA 1
ATOM 1268 C C . TYR A 1 168 ? 19.104 5.668 -14.938 1.00 91.94 168 TYR A C 1
ATOM 1270 O O . TYR A 1 168 ? 18.924 6.889 -14.942 1.00 91.94 168 TYR A O 1
ATOM 1278 N N . ILE A 1 169 ? 18.080 4.814 -14.980 1.00 89.06 169 ILE A N 1
ATOM 1279 C CA . ILE A 1 169 ? 16.684 5.243 -15.096 1.00 89.06 169 ILE A CA 1
ATOM 1280 C C . ILE A 1 169 ? 16.210 5.937 -13.823 1.00 89.06 169 ILE A C 1
ATOM 1282 O O . ILE A 1 169 ? 15.579 6.982 -13.911 1.00 89.06 169 ILE A O 1
ATOM 1286 N N . ALA A 1 170 ? 16.542 5.428 -12.638 1.00 84.56 170 ALA A N 1
ATOM 1287 C CA . ALA A 1 170 ? 16.140 6.033 -11.371 1.00 84.56 170 ALA A CA 1
ATOM 1288 C C . ALA A 1 170 ? 16.673 7.467 -11.214 1.00 84.56 170 ALA A C 1
ATOM 1290 O O . ALA A 1 170 ? 15.997 8.310 -10.621 1.00 84.56 170 ALA A O 1
ATOM 1291 N N . ALA A 1 171 ? 17.847 7.764 -11.782 1.00 82.50 171 ALA A N 1
ATOM 1292 C CA . ALA A 1 171 ? 18.404 9.113 -11.818 1.00 82.50 171 ALA A CA 1
ATOM 1293 C C . ALA A 1 171 ? 17.618 10.078 -12.729 1.00 82.50 171 ALA A C 1
ATOM 1295 O O . ALA A 1 171 ? 17.691 11.290 -12.531 1.00 82.50 171 ALA A O 1
ATOM 1296 N N . SER A 1 172 ? 16.862 9.563 -13.706 1.00 76.25 172 SER A N 1
ATOM 1297 C CA . SER A 1 172 ? 16.102 10.364 -14.678 1.00 76.25 172 SER A CA 1
ATOM 1298 C C . SER A 1 172 ? 14.583 10.346 -14.459 1.00 76.25 172 SER A C 1
ATOM 1300 O O . SER A 1 172 ? 13.913 11.327 -14.776 1.00 76.25 172 SER A O 1
ATOM 1302 N N . LYS A 1 173 ? 14.023 9.260 -13.914 1.00 69.62 173 LYS A N 1
ATOM 1303 C CA . LYS A 1 173 ? 12.583 9.029 -13.721 1.00 69.62 173 LYS A CA 1
ATOM 1304 C C . LYS A 1 173 ? 12.349 8.226 -12.441 1.00 69.62 173 LYS A C 1
ATOM 1306 O O . LYS A 1 173 ? 12.436 6.996 -12.431 1.00 69.62 173 LYS A O 1
ATOM 1311 N N . SER A 1 174 ? 12.042 8.915 -11.343 1.00 60.62 174 SER A N 1
ATOM 1312 C CA . SER A 1 174 ? 11.807 8.255 -10.059 1.00 60.62 174 SER A CA 1
ATOM 1313 C C . SER A 1 174 ? 10.544 7.385 -10.090 1.00 60.62 174 SER A C 1
ATOM 1315 O O . SER A 1 174 ? 9.501 7.762 -10.621 1.00 60.62 174 SER A O 1
ATOM 1317 N N . GLY A 1 175 ? 10.648 6.196 -9.495 1.00 62.16 175 GLY A N 1
ATOM 1318 C CA . GLY A 1 175 ? 9.500 5.369 -9.139 1.00 62.16 175 GLY A CA 1
ATOM 1319 C C . GLY A 1 175 ? 8.945 4.449 -10.219 1.00 62.16 175 GLY A C 1
ATOM 1320 O O . GLY A 1 175 ? 7.939 3.825 -9.927 1.00 62.16 175 GLY A O 1
ATOM 1321 N N . THR A 1 176 ? 9.539 4.316 -11.407 1.00 72.50 176 THR A N 1
ATOM 1322 C CA . THR A 1 176 ? 9.018 3.439 -12.477 1.00 72.50 176 THR A CA 1
ATOM 1323 C C . THR A 1 176 ? 9.434 1.974 -12.306 1.00 72.50 176 THR A C 1
ATOM 1325 O O . THR A 1 176 ? 10.576 1.683 -11.961 1.00 72.50 176 THR A O 1
ATOM 1328 N N . ASN A 1 177 ? 8.510 1.043 -12.567 1.00 82.81 177 ASN A N 1
ATOM 1329 C CA . ASN A 1 177 ? 8.847 -0.368 -12.749 1.00 82.81 177 ASN A CA 1
ATOM 1330 C C . ASN A 1 177 ? 9.318 -0.526 -14.191 1.00 82.81 177 ASN A C 1
ATOM 1332 O O . ASN A 1 177 ? 8.628 -0.097 -15.121 1.00 82.81 177 ASN A O 1
ATOM 1336 N N . ILE A 1 178 ? 10.473 -1.143 -14.389 1.00 89.94 178 ILE A N 1
ATOM 1337 C CA . ILE A 1 178 ? 11.043 -1.324 -15.720 1.00 89.94 178 ILE A CA 1
ATOM 1338 C C . ILE A 1 178 ? 11.002 -2.793 -16.114 1.00 89.94 178 ILE A C 1
ATOM 1340 O O . ILE A 1 178 ? 11.270 -3.673 -15.300 1.00 89.94 178 ILE A O 1
ATOM 1344 N N . LYS A 1 179 ? 10.650 -3.045 -17.373 1.00 92.81 179 LYS A N 1
ATOM 1345 C CA . LYS A 1 179 ? 10.842 -4.333 -18.032 1.00 92.81 179 LYS A CA 1
ATOM 1346 C C . LYS A 1 179 ? 11.992 -4.159 -19.014 1.00 92.81 179 LYS A C 1
ATOM 1348 O O . LYS A 1 179 ? 11.896 -3.311 -19.900 1.00 92.81 179 LYS A O 1
ATOM 1353 N N . ILE A 1 180 ? 13.054 -4.930 -18.824 1.00 95.56 180 ILE A N 1
ATOM 1354 C CA . ILE A 1 180 ? 14.234 -4.937 -19.688 1.00 95.56 180 ILE A CA 1
ATOM 1355 C C . ILE A 1 180 ? 14.159 -6.202 -20.535 1.00 95.56 180 ILE A C 1
ATOM 1357 O O . ILE A 1 180 ? 13.946 -7.286 -19.991 1.00 95.56 180 ILE A O 1
ATOM 1361 N N . VAL A 1 181 ? 14.279 -6.053 -21.849 1.00 96.56 181 VAL A N 1
ATOM 1362 C CA . VAL A 1 181 ? 14.251 -7.146 -22.818 1.00 96.56 181 VAL A CA 1
ATOM 1363 C C . VAL A 1 181 ? 15.519 -7.098 -23.665 1.00 96.56 181 VAL A C 1
ATOM 1365 O O . VAL A 1 181 ? 15.911 -6.025 -24.121 1.00 96.56 181 VAL A O 1
ATOM 1368 N N . PHE A 1 182 ? 16.144 -8.254 -23.860 1.00 97.38 182 PHE A N 1
ATOM 1369 C CA . PHE A 1 182 ? 17.305 -8.460 -24.724 1.00 97.38 182 PHE A CA 1
ATOM 1370 C C . PHE A 1 182 ? 17.063 -9.730 -25.537 1.00 97.38 182 PHE A C 1
ATOM 1372 O O . PHE A 1 182 ? 16.619 -10.723 -24.968 1.00 97.38 182 PHE A O 1
ATOM 1379 N N . ASP A 1 183 ? 17.222 -9.666 -26.859 1.00 96.19 183 ASP A N 1
ATOM 1380 C CA . ASP A 1 183 ? 16.925 -10.770 -27.791 1.00 96.19 183 ASP A CA 1
ATOM 1381 C C . ASP A 1 183 ? 15.546 -11.435 -27.620 1.00 96.19 183 ASP A C 1
ATOM 1383 O O . ASP A 1 183 ? 15.329 -12.604 -27.929 1.00 96.19 183 ASP A O 1
ATOM 1387 N N . GLY A 1 184 ? 14.564 -10.655 -27.161 1.00 94.81 184 GLY A N 1
ATOM 1388 C CA . GLY A 1 184 ? 13.194 -11.116 -26.922 1.00 94.81 184 GLY A CA 1
ATOM 1389 C C . GLY A 1 184 ? 12.941 -11.668 -25.516 1.00 94.81 184 GLY A C 1
ATOM 1390 O O . GLY A 1 184 ? 11.776 -11.781 -25.122 1.00 94.81 184 GLY A O 1
ATOM 1391 N N . ASP A 1 185 ? 13.987 -11.897 -24.723 1.00 95.88 185 ASP A N 1
ATOM 1392 C CA . ASP A 1 185 ? 13.895 -12.430 -23.366 1.00 95.88 185 ASP A CA 1
ATOM 1393 C C . ASP A 1 185 ? 13.928 -11.339 -22.294 1.00 95.88 185 ASP A C 1
ATOM 1395 O O . ASP A 1 185 ? 14.575 -10.301 -22.425 1.00 95.88 185 ASP A O 1
ATOM 1399 N N . VAL A 1 186 ? 13.192 -11.564 -21.200 1.00 94.06 186 VAL A N 1
ATOM 1400 C CA . VAL A 1 186 ? 13.129 -10.627 -20.070 1.00 94.06 186 VAL A CA 1
ATOM 1401 C C . VAL A 1 186 ? 14.321 -10.841 -19.150 1.00 94.06 186 VAL A C 1
ATOM 1403 O O . VAL A 1 186 ? 14.450 -11.900 -18.542 1.00 94.06 186 VAL A O 1
ATOM 1406 N N . ILE A 1 187 ? 15.125 -9.795 -18.982 1.00 94.56 187 ILE A N 1
ATOM 1407 C CA . ILE A 1 187 ? 16.337 -9.816 -18.163 1.00 94.56 187 ILE A CA 1
ATOM 1408 C C . ILE A 1 187 ? 16.002 -9.384 -16.732 1.00 94.56 187 ILE A C 1
ATOM 1410 O O . ILE A 1 187 ? 15.369 -8.346 -16.514 1.00 94.56 187 ILE A O 1
ATOM 1414 N N . LEU A 1 188 ? 16.431 -10.168 -15.742 1.00 90.81 188 LEU A N 1
ATOM 1415 C CA . LEU A 1 188 ? 16.146 -9.939 -14.322 1.00 90.81 188 LEU A CA 1
ATOM 1416 C C . LEU A 1 188 ? 17.415 -9.706 -13.499 1.00 90.81 188 LEU A C 1
ATOM 1418 O O . LEU A 1 188 ? 17.447 -8.794 -12.669 1.00 90.81 188 LEU A O 1
ATOM 1422 N N . ALA A 1 189 ? 18.450 -10.522 -13.686 1.00 92.06 189 ALA A N 1
ATOM 1423 C CA . ALA A 1 189 ? 19.621 -10.548 -12.803 1.00 92.06 189 ALA A CA 1
ATOM 1424 C C . ALA A 1 189 ? 20.940 -10.935 -13.496 1.00 92.06 189 ALA A C 1
ATOM 1426 O O . ALA A 1 189 ? 21.938 -11.176 -12.813 1.00 92.06 189 ALA A O 1
ATOM 1427 N N . GLU A 1 190 ? 20.940 -11.011 -14.820 1.00 95.00 190 GLU A N 1
ATOM 1428 C CA . GLU A 1 190 ? 22.049 -11.453 -15.653 1.00 95.00 190 GLU A CA 1
ATOM 1429 C C . GLU A 1 190 ? 23.142 -10.374 -15.793 1.00 95.00 190 GLU A C 1
ATOM 1431 O O . GLU A 1 190 ? 22.904 -9.169 -15.630 1.00 95.00 190 GLU A O 1
ATOM 1436 N N . THR A 1 191 ? 24.366 -10.820 -16.078 1.00 95.31 191 THR A N 1
ATOM 1437 C CA . THR A 1 191 ? 25.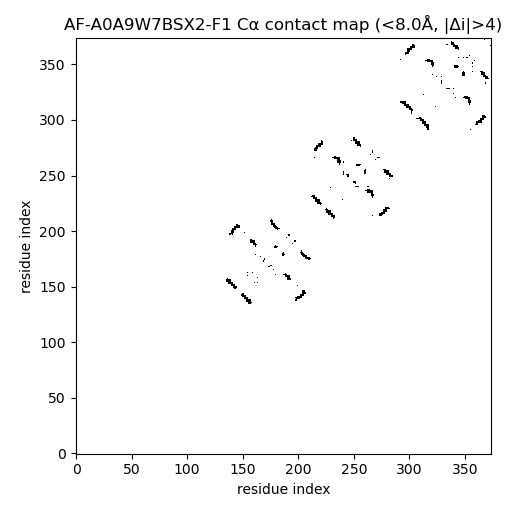533 -9.978 -16.392 1.00 95.31 191 THR A CA 1
ATOM 1438 C C . THR A 1 191 ? 25.783 -9.949 -17.899 1.00 95.31 191 THR A C 1
ATOM 1440 O O . THR A 1 191 ? 25.245 -10.771 -18.645 1.00 95.31 191 THR A O 1
ATOM 1443 N N . CYS A 1 192 ? 26.648 -9.037 -18.354 1.00 93.94 192 CYS A N 1
ATOM 1444 C CA . CYS A 1 192 ? 27.029 -8.941 -19.769 1.00 93.94 192 CYS A CA 1
ATOM 1445 C C . CYS A 1 192 ? 27.638 -10.252 -20.279 1.00 93.94 192 CYS A C 1
ATOM 1447 O O . CYS A 1 192 ? 27.315 -10.709 -21.366 1.00 93.94 192 CYS A O 1
ATOM 1449 N N . SER A 1 193 ? 28.457 -10.907 -19.452 1.00 93.38 193 SER A N 1
ATOM 1450 C CA . SER A 1 193 ? 29.080 -12.191 -19.784 1.00 93.38 193 SER A CA 1
ATOM 1451 C C . SER A 1 193 ? 28.097 -13.351 -19.934 1.00 93.38 193 SER A C 1
ATOM 1453 O O . SER A 1 193 ? 28.344 -14.251 -20.726 1.00 93.38 193 SER A O 1
ATOM 1455 N N . THR A 1 194 ? 26.999 -13.371 -19.173 1.00 95.44 194 THR A N 1
ATOM 1456 C CA . THR A 1 194 ? 26.026 -14.475 -19.237 1.00 95.44 194 THR A CA 1
ATOM 1457 C C . THR A 1 194 ? 25.086 -14.373 -20.429 1.00 95.44 194 THR A C 1
ATOM 1459 O O . THR A 1 194 ? 24.526 -15.386 -20.830 1.00 95.44 194 THR A O 1
ATOM 1462 N N . LEU A 1 195 ? 24.902 -13.161 -20.953 1.00 95.31 195 LEU A N 1
ATOM 1463 C CA . LEU A 1 195 ? 24.033 -12.868 -22.093 1.00 95.31 195 LEU A CA 1
ATOM 1464 C C . LEU A 1 195 ? 24.814 -12.648 -23.394 1.00 95.31 195 LEU A C 1
ATOM 1466 O O . LEU A 1 195 ? 24.196 -12.329 -24.395 1.00 95.31 195 LEU A O 1
ATOM 1470 N N . ASP A 1 196 ? 26.140 -12.810 -23.362 1.00 96.06 196 ASP A N 1
ATOM 1471 C CA . ASP A 1 196 ? 27.039 -12.561 -24.497 1.00 96.06 196 ASP A CA 1
ATOM 1472 C C . ASP A 1 196 ? 26.894 -11.153 -25.099 1.00 96.06 196 ASP A C 1
ATOM 1474 O O . ASP A 1 196 ? 26.837 -10.970 -26.305 1.00 96.06 196 ASP A O 1
ATOM 1478 N N . VAL A 1 197 ? 26.805 -10.144 -24.225 1.00 96.38 197 VAL A N 1
ATOM 1479 C CA . VAL A 1 197 ? 26.566 -8.756 -24.641 1.00 96.38 197 VAL A CA 1
ATOM 1480 C C . VAL A 1 197 ? 27.847 -8.128 -25.181 1.00 96.38 197 VAL A C 1
ATOM 1482 O O . VAL A 1 197 ? 28.872 -8.080 -24.480 1.00 96.38 197 VAL A O 1
ATOM 1485 N N . GLU A 1 198 ? 27.755 -7.582 -26.386 1.00 97.12 198 GLU A N 1
ATOM 1486 C CA . GLU A 1 198 ? 28.807 -6.867 -27.100 1.00 97.12 198 GLU A CA 1
ATOM 1487 C C . GLU A 1 198 ? 28.634 -5.337 -27.014 1.00 97.12 198 GLU A C 1
ATOM 1489 O O . GLU A 1 198 ? 27.662 -4.806 -26.467 1.00 97.12 198 GLU A O 1
ATOM 1494 N N . ASP A 1 199 ? 29.637 -4.600 -27.499 1.00 97.25 199 ASP A N 1
ATOM 1495 C CA . ASP A 1 199 ? 29.499 -3.153 -27.667 1.00 97.25 199 ASP A CA 1
ATOM 1496 C C . ASP A 1 199 ? 28.425 -2.855 -28.725 1.00 97.25 199 ASP A C 1
ATOM 1498 O O . ASP A 1 199 ? 28.319 -3.532 -29.742 1.00 97.25 199 ASP A O 1
ATOM 1502 N N . ASP A 1 200 ? 27.648 -1.806 -28.472 1.00 96.75 200 ASP A N 1
ATOM 1503 C CA . ASP A 1 200 ? 26.530 -1.316 -29.280 1.00 96.75 200 ASP A CA 1
ATOM 1504 C C . ASP A 1 200 ? 25.262 -2.189 -29.300 1.00 96.75 200 ASP A C 1
ATOM 1506 O O . ASP A 1 200 ? 24.262 -1.790 -29.912 1.00 96.75 200 ASP A O 1
ATOM 1510 N N . ASP A 1 201 ? 25.235 -3.283 -28.537 1.00 97.81 201 ASP A N 1
ATOM 1511 C CA . ASP A 1 201 ? 24.052 -4.129 -28.375 1.00 97.81 201 ASP A CA 1
ATOM 1512 C C . ASP A 1 201 ? 22.835 -3.374 -27.847 1.00 97.81 201 ASP A C 1
ATOM 1514 O O . ASP A 1 201 ? 22.927 -2.465 -27.011 1.00 97.81 201 ASP A O 1
ATOM 1518 N N . GLN A 1 202 ? 21.656 -3.777 -28.322 1.00 97.56 202 GLN A N 1
ATOM 1519 C CA . GLN A 1 202 ? 20.426 -3.041 -28.085 1.00 97.56 202 GLN A CA 1
ATOM 1520 C C . GLN A 1 202 ? 19.511 -3.716 -27.059 1.00 97.56 202 GLN A C 1
ATOM 1522 O O . GLN A 1 202 ? 19.077 -4.850 -27.227 1.00 97.56 202 GLN A O 1
ATOM 1527 N N . PHE A 1 203 ? 19.114 -2.953 -26.041 1.00 97.38 203 PHE A N 1
ATOM 1528 C CA . PHE A 1 203 ? 18.161 -3.376 -25.017 1.00 97.38 203 PHE A CA 1
ATOM 1529 C C . PHE A 1 203 ? 16.841 -2.632 -25.154 1.00 97.38 203 PHE A C 1
ATOM 1531 O O . PHE A 1 203 ? 16.799 -1.403 -25.238 1.00 97.38 203 PHE A O 1
ATOM 1538 N N . ASP A 1 204 ? 15.746 -3.374 -25.080 1.00 96.50 204 ASP A N 1
ATOM 1539 C CA . ASP A 1 204 ? 14.403 -2.828 -25.006 1.00 96.50 204 ASP A CA 1
ATOM 1540 C C . ASP A 1 204 ? 14.009 -2.559 -23.565 1.00 96.50 204 ASP A C 1
ATOM 1542 O O . ASP A 1 204 ? 13.804 -3.470 -22.764 1.00 96.50 204 ASP A O 1
ATOM 1546 N N . VAL A 1 205 ? 13.845 -1.283 -23.230 1.00 94.31 205 VAL A N 1
ATOM 1547 C CA . VAL A 1 205 ? 13.401 -0.876 -21.901 1.00 94.31 205 VAL A CA 1
ATOM 1548 C C . VAL A 1 205 ? 12.001 -0.303 -22.003 1.00 94.31 205 VAL A C 1
ATOM 1550 O O . VAL A 1 205 ? 11.778 0.789 -22.529 1.00 94.31 205 VAL A O 1
ATOM 1553 N N . THR A 1 206 ? 11.043 -1.033 -21.443 1.00 91.44 206 THR A N 1
ATOM 1554 C CA . THR A 1 206 ? 9.662 -0.569 -21.320 1.00 91.44 206 THR A CA 1
ATOM 1555 C C . THR A 1 206 ? 9.415 -0.079 -19.901 1.00 91.44 206 THR A C 1
ATOM 1557 O O . THR A 1 206 ? 9.552 -0.836 -18.936 1.00 91.44 206 THR A O 1
ATOM 1560 N N . PHE A 1 207 ? 9.018 1.187 -19.758 1.00 86.56 207 PHE A N 1
ATOM 1561 C CA . PHE A 1 207 ? 8.542 1.701 -18.478 1.00 86.56 207 PHE A CA 1
ATOM 1562 C C . PHE A 1 207 ? 7.107 1.228 -18.279 1.00 86.56 207 PHE A C 1
ATOM 1564 O O . PHE A 1 207 ? 6.177 1.722 -18.917 1.00 86.56 207 PHE A O 1
ATOM 1571 N N . THR A 1 208 ? 6.903 0.303 -17.351 1.00 75.06 208 THR A N 1
ATOM 1572 C CA . THR A 1 208 ? 5.566 0.106 -16.802 1.00 75.06 208 THR A CA 1
ATOM 1573 C C . THR A 1 208 ? 5.346 1.223 -15.794 1.00 75.06 208 THR A C 1
ATOM 1575 O O . THR A 1 208 ? 6.010 1.293 -14.756 1.00 75.06 208 THR A O 1
ATOM 1578 N N . SER A 1 209 ? 4.471 2.169 -16.139 1.00 62.78 209 SER A N 1
ATOM 1579 C CA . SER A 1 209 ? 4.063 3.208 -15.202 1.00 62.78 209 SER A CA 1
ATOM 1580 C C . SER A 1 209 ? 3.523 2.526 -13.944 1.00 62.78 209 SER A C 1
ATOM 1582 O O . SER A 1 209 ? 2.436 1.958 -13.928 1.00 62.78 209 SER A O 1
ATOM 1584 N N . THR A 1 210 ? 4.301 2.576 -12.870 1.00 58.38 210 THR A N 1
ATOM 1585 C CA . THR A 1 210 ? 3.862 2.285 -11.495 1.00 58.38 210 THR A CA 1
ATOM 1586 C C . THR A 1 210 ? 2.806 3.260 -11.023 1.00 58.38 210 THR A C 1
ATOM 1588 O O . THR A 1 210 ? 2.151 3.003 -10.009 1.00 58.38 210 THR A O 1
ATOM 1591 N N . HIS A 1 211 ? 2.622 4.361 -11.756 1.00 59.34 211 HIS A N 1
ATOM 1592 C CA . HIS A 1 211 ? 1.450 5.197 -11.654 1.00 59.34 211 HIS A CA 1
ATOM 1593 C C . HIS A 1 211 ? 0.265 4.428 -12.242 1.00 59.34 211 HIS A C 1
ATOM 1595 O O . HIS A 1 211 ? -0.280 4.775 -13.286 1.00 59.34 211 HIS A O 1
ATOM 1601 N N . VAL A 1 212 ? -0.127 3.357 -11.547 1.00 65.62 212 VAL A N 1
ATOM 1602 C CA . VAL A 1 212 ? -1.486 2.846 -11.629 1.00 65.62 212 VAL A CA 1
ATOM 1603 C C . VAL A 1 212 ? -2.348 4.052 -11.272 1.00 65.62 212 VAL A C 1
ATOM 1605 O O . VAL A 1 212 ? -2.186 4.569 -10.157 1.00 65.62 212 VAL A O 1
ATOM 1608 N N . PRO A 1 213 ? -3.157 4.574 -12.210 1.00 76.38 213 PRO A N 1
ATOM 1609 C CA . PRO A 1 213 ? -4.010 5.711 -11.925 1.00 76.38 213 PRO A CA 1
ATOM 1610 C C . PRO A 1 213 ? -4.804 5.384 -10.664 1.00 76.38 213 PRO A C 1
ATOM 1612 O O . PRO A 1 213 ? -5.368 4.295 -10.524 1.00 76.38 213 PRO A O 1
ATOM 1615 N N . ARG A 1 214 ? -4.710 6.279 -9.681 1.00 90.56 214 ARG A N 1
ATOM 1616 C CA . ARG A 1 214 ? -5.413 6.104 -8.419 1.00 90.56 214 ARG A CA 1
ATOM 1617 C C . ARG A 1 214 ? -6.696 6.896 -8.511 1.00 90.56 214 ARG A C 1
ATOM 1619 O O . ARG A 1 214 ? -6.630 8.117 -8.624 1.00 90.56 214 ARG A O 1
ATOM 1626 N N . LEU A 1 215 ? -7.801 6.181 -8.402 1.00 94.94 215 LEU A N 1
ATOM 1627 C CA . LEU A 1 215 ? -9.126 6.735 -8.280 1.00 94.94 215 LEU A CA 1
ATOM 1628 C C . LEU A 1 215 ? -9.188 7.637 -7.046 1.00 94.94 215 LEU A C 1
ATOM 1630 O O . LEU A 1 215 ? -8.855 7.209 -5.930 1.00 94.94 215 LEU A O 1
ATOM 1634 N N . LYS A 1 216 ? -9.571 8.893 -7.241 1.00 97.00 216 LYS A N 1
ATOM 1635 C CA . LYS A 1 216 ? -9.833 9.852 -6.171 1.00 97.00 216 LYS A CA 1
ATOM 1636 C C . LYS A 1 216 ? -11.305 9.766 -5.812 1.00 97.00 216 LYS A C 1
ATOM 1638 O O . LYS A 1 216 ? -12.133 10.244 -6.563 1.00 97.00 216 LYS A O 1
ATOM 1643 N N . ILE A 1 217 ? -11.632 9.209 -4.656 1.00 97.44 217 ILE A N 1
ATOM 1644 C CA . ILE A 1 217 ? -13.024 9.069 -4.201 1.00 97.44 217 ILE A CA 1
ATOM 1645 C C . ILE A 1 217 ? -13.247 9.856 -2.915 1.00 97.44 217 ILE A C 1
ATOM 1647 O O . ILE A 1 217 ? -12.300 10.140 -2.175 1.00 97.44 217 ILE A O 1
ATOM 1651 N N . LYS A 1 218 ? -14.495 10.195 -2.609 1.00 98.25 218 LYS A N 1
ATOM 1652 C CA . LYS A 1 218 ? -14.873 10.949 -1.412 1.00 98.25 218 LYS A CA 1
ATOM 1653 C C . LYS A 1 218 ? -15.822 10.119 -0.561 1.00 98.25 218 LYS A C 1
ATOM 1655 O O . LYS A 1 218 ? -16.802 9.604 -1.066 1.00 98.25 218 LYS A O 1
ATOM 1660 N N . THR A 1 219 ? -15.570 10.001 0.738 1.00 98.19 219 THR A N 1
ATOM 1661 C CA . THR A 1 219 ? -16.557 9.440 1.673 1.00 98.19 219 THR A CA 1
ATOM 1662 C C . THR A 1 219 ? -17.269 10.564 2.406 1.00 98.19 219 THR A C 1
ATOM 1664 O O . THR A 1 219 ? -16.585 11.452 2.921 1.00 98.19 219 THR A O 1
ATOM 1667 N N . THR A 1 220 ? -18.594 10.504 2.519 1.00 97.94 220 THR A N 1
ATOM 1668 C CA . THR A 1 220 ? -19.417 11.525 3.188 1.00 97.94 220 THR A CA 1
ATOM 1669 C C . THR A 1 220 ? -20.248 10.894 4.302 1.00 97.94 220 THR A C 1
ATOM 1671 O O . THR A 1 220 ? -20.869 9.855 4.110 1.00 97.94 220 THR A O 1
ATOM 1674 N N . LEU A 1 221 ? -20.231 11.496 5.491 1.00 96.88 221 LEU A N 1
ATOM 1675 C CA . LEU A 1 221 ? -21.099 11.117 6.607 1.00 96.88 221 LEU A CA 1
ATOM 1676 C C . LEU A 1 221 ? -22.475 11.791 6.471 1.00 96.88 221 LEU A C 1
ATOM 1678 O O . LEU A 1 221 ? -22.546 12.889 5.919 1.00 96.88 221 LEU A O 1
ATOM 1682 N N . PRO A 1 222 ? -23.541 11.250 7.096 1.00 94.56 222 PRO A N 1
ATOM 1683 C CA . PRO A 1 222 ? -24.843 11.924 7.176 1.00 94.56 222 PRO A CA 1
ATOM 1684 C C . PRO A 1 222 ? -24.794 13.329 7.796 1.00 94.56 222 PRO A C 1
ATOM 1686 O O . PRO A 1 222 ? -25.681 14.138 7.565 1.00 94.56 222 PRO A O 1
ATOM 1689 N N . SER A 1 223 ? -23.753 13.636 8.576 1.00 92.75 223 SER A N 1
ATOM 1690 C CA . SER A 1 223 ? -23.511 14.971 9.134 1.00 92.75 223 SER A CA 1
ATOM 1691 C C . SER A 1 223 ? -22.942 15.983 8.127 1.00 92.75 223 SER A C 1
ATOM 1693 O O . SER A 1 223 ? -22.652 17.111 8.513 1.00 92.75 223 SER A O 1
ATOM 1695 N N . GLY A 1 224 ? -22.695 15.582 6.876 1.00 94.00 224 GLY A N 1
ATOM 1696 C CA . GLY A 1 224 ? -22.054 16.402 5.841 1.00 94.00 224 GLY A CA 1
ATOM 1697 C C . GLY A 1 224 ? -20.519 16.407 5.888 1.00 94.00 224 GLY A C 1
ATOM 1698 O O . GLY A 1 224 ? -19.867 16.908 4.971 1.00 94.00 224 GLY A O 1
ATOM 1699 N N . ILE A 1 225 ? -19.902 15.816 6.920 1.00 93.06 225 ILE A N 1
ATOM 1700 C CA . ILE A 1 225 ? -18.438 15.702 7.015 1.00 93.06 225 ILE A CA 1
ATOM 1701 C C . ILE A 1 225 ? -17.937 14.748 5.934 1.00 93.06 225 ILE A C 1
ATOM 1703 O O . ILE A 1 225 ? -18.393 13.609 5.847 1.00 93.06 225 ILE A O 1
ATOM 1707 N N . SER A 1 226 ? -16.939 15.177 5.163 1.00 96.12 226 SER A N 1
ATOM 1708 C CA . SER A 1 226 ? -16.404 14.378 4.065 1.00 96.12 226 SER A CA 1
ATOM 1709 C C . SER A 1 226 ? -14.880 14.282 4.048 1.00 96.12 226 SER A C 1
ATOM 1711 O O . SER A 1 226 ? -14.170 15.134 4.584 1.00 96.12 226 SER A O 1
ATOM 1713 N N . LYS A 1 227 ? -14.366 13.204 3.448 1.00 97.69 227 LYS A N 1
ATOM 1714 C CA . LYS A 1 227 ? -12.932 12.918 3.341 1.00 97.69 227 LYS A CA 1
ATOM 1715 C C . LYS A 1 227 ? -12.594 12.338 1.970 1.00 97.69 227 LYS A C 1
ATOM 1717 O O . LYS A 1 227 ? -13.238 11.395 1.532 1.00 97.69 227 LYS A O 1
ATOM 1722 N N . ALA A 1 228 ? -11.572 12.891 1.319 1.00 97.81 228 ALA A N 1
ATOM 1723 C CA . ALA A 1 228 ? -11.042 12.363 0.065 1.00 97.81 228 ALA A CA 1
ATOM 1724 C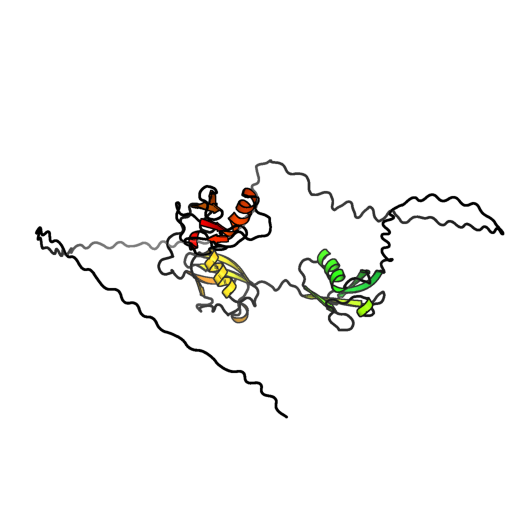 C . ALA A 1 228 ? -10.019 11.241 0.309 1.00 97.81 228 ALA A C 1
ATOM 1726 O O . ALA A 1 228 ? -9.185 11.328 1.220 1.00 97.81 228 ALA A O 1
ATOM 1727 N N . TRP A 1 229 ? -10.061 10.227 -0.550 1.00 97.75 229 TRP A N 1
ATOM 1728 C CA . TRP A 1 229 ? -9.215 9.040 -0.547 1.00 97.75 229 TRP A CA 1
ATOM 1729 C C . TRP A 1 229 ? -8.645 8.787 -1.939 1.00 97.75 229 TRP A C 1
ATOM 1731 O O . TRP A 1 229 ? -9.176 9.259 -2.938 1.00 97.75 229 TRP A O 1
ATOM 1741 N N . SER A 1 230 ? -7.550 8.032 -1.997 1.00 96.25 230 SER A N 1
ATOM 1742 C CA . SER A 1 230 ? -6.897 7.654 -3.249 1.00 96.25 230 SER A CA 1
ATOM 1743 C C . SER A 1 230 ? -6.652 6.146 -3.260 1.00 96.25 230 SER A C 1
ATOM 1745 O O . SER A 1 230 ? -5.831 5.644 -2.484 1.00 96.25 230 SER A O 1
ATOM 1747 N N . LEU A 1 231 ? -7.375 5.423 -4.114 1.00 95.62 231 LEU A N 1
ATOM 1748 C CA . LEU A 1 231 ? -7.325 3.962 -4.239 1.00 95.62 231 LEU A CA 1
ATOM 1749 C C . LEU A 1 231 ? -6.901 3.564 -5.648 1.00 95.62 231 LEU A C 1
ATOM 1751 O O . LEU A 1 231 ? -7.216 4.255 -6.603 1.00 95.62 231 LEU A O 1
ATOM 1755 N N . LYS A 1 232 ? -6.195 2.447 -5.814 1.00 93.62 232 LYS A N 1
ATOM 1756 C CA . LYS A 1 232 ? -6.039 1.853 -7.150 1.00 93.62 232 LYS A CA 1
ATOM 1757 C C . LYS A 1 232 ? -7.359 1.199 -7.554 1.00 93.62 232 LYS A C 1
ATOM 1759 O O . LYS A 1 232 ? -8.065 0.682 -6.693 1.00 93.62 232 LYS A O 1
ATOM 1764 N N . SER A 1 233 ? -7.649 1.120 -8.851 1.00 92.06 233 SER A N 1
ATOM 1765 C CA . SER A 1 233 ? -8.904 0.524 -9.339 1.00 92.06 233 SER A CA 1
ATOM 1766 C C . SER A 1 233 ? -9.089 -0.946 -8.917 1.00 92.06 233 SER A C 1
ATOM 1768 O O . SER A 1 233 ? -10.213 -1.418 -8.774 1.00 92.06 233 SER A O 1
ATOM 1770 N N . ASN A 1 234 ? -7.986 -1.651 -8.637 1.00 92.06 234 ASN A N 1
ATOM 1771 C CA . ASN A 1 234 ? -7.979 -3.049 -8.191 1.00 92.06 234 ASN A CA 1
ATOM 1772 C C . ASN A 1 234 ? -7.770 -3.224 -6.674 1.00 92.06 234 ASN A C 1
ATOM 1774 O O . ASN A 1 234 ? -7.690 -4.360 -6.209 1.00 92.06 234 ASN A O 1
ATOM 1778 N N . ASP A 1 235 ? -7.652 -2.141 -5.900 1.00 94.56 235 ASP A N 1
ATOM 1779 C CA . ASP A 1 235 ? -7.581 -2.254 -4.441 1.00 94.56 235 ASP A CA 1
ATOM 1780 C C . ASP A 1 235 ? -8.949 -2.698 -3.901 1.00 94.56 235 ASP A C 1
ATOM 1782 O O . ASP A 1 235 ? -9.988 -2.179 -4.305 1.00 94.56 235 ASP A O 1
ATOM 1786 N N . THR A 1 236 ? -8.970 -3.641 -2.961 1.00 97.62 236 THR A N 1
ATOM 1787 C CA . THR A 1 236 ? -10.218 -4.042 -2.298 1.00 97.62 236 THR A CA 1
ATOM 1788 C C . THR A 1 236 ? -10.690 -2.969 -1.321 1.00 97.62 236 THR A C 1
ATOM 1790 O O . THR A 1 236 ? -9.868 -2.392 -0.596 1.00 97.62 236 THR A O 1
ATOM 1793 N N . PHE A 1 237 ? -12.003 -2.784 -1.182 1.00 97.88 237 PHE A N 1
ATOM 1794 C CA . PHE A 1 237 ? -12.562 -1.810 -0.241 1.00 97.88 237 PHE A CA 1
ATOM 1795 C C . PHE A 1 237 ? -12.221 -2.078 1.226 1.00 97.88 237 PHE A C 1
ATOM 1797 O O . PHE A 1 237 ? -12.297 -1.150 2.022 1.00 97.88 237 PHE A O 1
ATOM 1804 N N . SER A 1 238 ? -11.757 -3.272 1.612 1.00 97.00 238 SER A N 1
ATOM 1805 C CA . SER A 1 238 ? -11.231 -3.547 2.962 1.00 97.00 238 SER A CA 1
ATOM 1806 C C . SER A 1 238 ? -10.172 -2.524 3.418 1.00 97.00 238 SER A C 1
ATOM 1808 O O . SER A 1 238 ? -10.142 -2.136 4.593 1.00 97.00 238 SER A O 1
ATOM 1810 N N . VAL A 1 239 ? -9.357 -2.014 2.485 1.00 96.31 239 VAL A N 1
ATOM 1811 C CA . VAL A 1 239 ? -8.380 -0.948 2.761 1.00 96.31 239 VAL A CA 1
ATOM 1812 C C . VAL A 1 239 ? -9.084 0.365 3.116 1.00 96.31 239 VAL A C 1
ATOM 1814 O O . VAL A 1 239 ? -8.695 1.024 4.082 1.00 96.31 239 VAL A O 1
ATOM 1817 N N . LEU A 1 240 ? -10.137 0.726 2.375 1.00 97.38 240 LEU A N 1
ATOM 1818 C CA . LEU A 1 240 ? -10.942 1.919 2.641 1.00 97.38 240 LEU A CA 1
ATOM 1819 C C . LEU A 1 240 ? -11.723 1.795 3.951 1.00 97.38 240 LEU A C 1
ATOM 1821 O O . LEU A 1 240 ? -11.675 2.722 4.750 1.00 97.38 240 LEU A O 1
ATOM 1825 N N . TYR 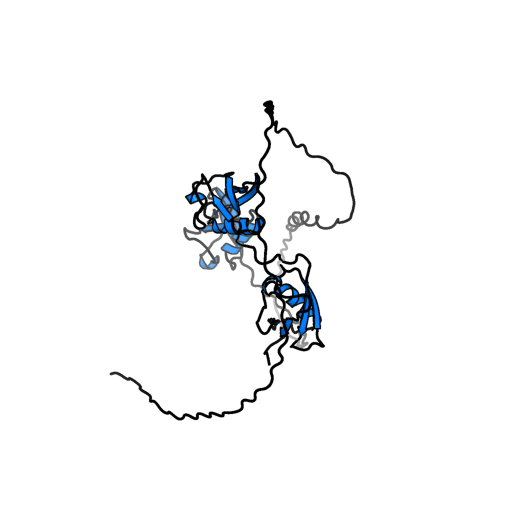A 1 241 ? -12.356 0.647 4.214 1.00 97.44 241 TYR A N 1
ATOM 1826 C CA . TYR A 1 241 ? -13.020 0.351 5.488 1.00 97.44 241 TYR A CA 1
ATOM 1827 C C . TYR A 1 241 ? -12.071 0.610 6.661 1.00 97.44 241 TYR A C 1
ATOM 1829 O O . TYR A 1 241 ? -12.354 1.451 7.510 1.00 97.44 241 TYR A O 1
ATOM 1837 N N . SER A 1 242 ? -10.889 -0.014 6.650 1.00 95.56 242 SER A N 1
ATOM 1838 C CA . SER A 1 242 ? -9.885 0.154 7.710 1.00 95.56 242 SER A CA 1
ATOM 1839 C C . SER A 1 242 ? -9.447 1.616 7.878 1.00 95.56 242 SER A C 1
ATOM 1841 O O . SER A 1 242 ? -9.223 2.093 8.994 1.00 95.56 242 SER A O 1
ATOM 1843 N N . ALA A 1 243 ? -9.315 2.350 6.769 1.00 96.38 243 ALA A N 1
ATOM 1844 C CA . ALA A 1 243 ? -8.937 3.758 6.783 1.00 96.38 243 ALA A CA 1
ATOM 1845 C C . ALA A 1 243 ? -10.048 4.655 7.358 1.00 96.38 243 ALA A C 1
ATOM 1847 O O . ALA A 1 243 ? -9.758 5.526 8.183 1.00 96.38 243 ALA A O 1
ATOM 1848 N N . CYS A 1 244 ? -11.305 4.413 6.982 1.00 95.94 244 CYS A N 1
ATOM 1849 C CA . CYS A 1 244 ? -12.478 5.095 7.519 1.00 95.94 244 CYS A CA 1
ATOM 1850 C C . CYS A 1 244 ? -12.655 4.804 9.012 1.00 95.94 244 CYS A C 1
ATOM 1852 O O . CYS A 1 244 ? -12.786 5.742 9.794 1.00 95.94 244 CYS A O 1
ATOM 1854 N N . GLU A 1 245 ? -12.576 3.544 9.442 1.00 94.75 245 GLU A N 1
ATOM 1855 C CA . GLU A 1 245 ? -12.700 3.177 10.858 1.00 94.75 245 GLU A CA 1
ATOM 1856 C C . GLU A 1 245 ? -11.620 3.836 11.715 1.00 94.75 245 GLU A C 1
ATOM 1858 O O . GLU A 1 245 ? -11.899 4.373 12.789 1.00 94.75 245 GLU A O 1
ATOM 1863 N N . LYS A 1 246 ? -10.380 3.867 11.214 1.00 91.88 246 LYS A N 1
ATOM 1864 C CA . LYS A 1 246 ? -9.275 4.567 11.873 1.00 91.88 246 LYS A CA 1
ATOM 1865 C C . LYS A 1 246 ? -9.505 6.077 11.938 1.00 91.88 246 LYS A C 1
ATOM 1867 O O . LYS A 1 246 ? -9.149 6.697 12.936 1.00 91.88 246 LYS A O 1
ATOM 1872 N N . HIS A 1 247 ? -10.050 6.673 10.879 1.00 92.88 247 HIS A N 1
ATOM 1873 C CA . HIS A 1 247 ? -10.280 8.114 10.807 1.00 92.88 247 HIS A CA 1
ATOM 1874 C C . HIS A 1 247 ? -11.441 8.566 11.701 1.00 92.88 247 HIS A C 1
ATOM 1876 O O . HIS A 1 247 ? -11.304 9.550 12.423 1.00 92.88 247 HIS A O 1
ATOM 1882 N N . TYR A 1 248 ? -12.553 7.828 11.687 1.00 89.31 248 TYR A N 1
ATOM 1883 C CA . TYR A 1 248 ? -13.777 8.162 12.419 1.00 89.31 248 TYR A CA 1
ATOM 1884 C C . TYR A 1 248 ? -13.855 7.518 13.815 1.00 89.31 248 TYR A C 1
ATOM 1886 O O . TYR A 1 248 ? -14.752 7.830 14.602 1.00 89.31 248 TYR A O 1
ATOM 1894 N N . GLY A 1 249 ? -12.931 6.612 14.152 1.00 89.19 249 GLY A N 1
ATOM 1895 C CA . GLY A 1 249 ? -12.851 5.966 15.466 1.00 89.19 249 GLY A CA 1
ATOM 1896 C C . GLY A 1 249 ? -14.075 5.114 15.818 1.00 89.19 249 GLY A C 1
ATOM 1897 O O . GLY A 1 249 ? -14.433 5.008 16.997 1.00 89.19 249 GLY A O 1
ATOM 1898 N N . SER A 1 250 ? -14.762 4.580 14.807 1.00 89.56 250 SER A N 1
ATOM 1899 C CA . SER A 1 250 ? -15.973 3.760 14.928 1.00 89.56 250 SER A CA 1
ATOM 1900 C C . SER A 1 250 ? -16.054 2.802 13.741 1.00 89.56 250 SER A C 1
ATOM 1902 O O . SER A 1 250 ? -15.503 3.110 12.686 1.00 89.56 250 SER A O 1
ATOM 1904 N N . SER A 1 251 ? -16.745 1.671 13.899 1.00 93.19 251 SER A N 1
ATOM 1905 C CA . SER A 1 251 ? -17.046 0.792 12.766 1.00 93.19 251 SER A CA 1
ATOM 1906 C C . SER A 1 251 ? -17.916 1.514 11.743 1.00 93.19 251 SER A C 1
ATOM 1908 O O . SER A 1 251 ? -18.743 2.355 12.107 1.00 93.19 251 SER A O 1
ATOM 1910 N N . VAL A 1 252 ? -17.728 1.197 10.464 1.00 96.00 252 VAL A N 1
ATOM 1911 C CA . VAL A 1 252 ? -18.424 1.877 9.365 1.00 96.00 252 VAL A CA 1
ATOM 1912 C C . VAL A 1 252 ? -19.119 0.888 8.436 1.00 96.00 252 VAL A C 1
ATOM 1914 O O . VAL A 1 252 ? -18.700 -0.259 8.309 1.00 96.00 252 VAL A O 1
ATOM 1917 N N . SER A 1 253 ? -20.174 1.349 7.769 1.00 97.00 253 SER A N 1
ATOM 1918 C CA . SER A 1 253 ? -20.790 0.707 6.608 1.00 97.00 253 SER A CA 1
ATOM 1919 C C . SER A 1 253 ? -20.688 1.666 5.428 1.00 97.00 253 SER A C 1
ATOM 1921 O O . SER A 1 253 ? -21.052 2.835 5.560 1.00 97.00 253 SER A O 1
ATOM 1923 N N . LEU A 1 254 ? -20.148 1.195 4.306 1.00 98.25 254 LEU A N 1
ATOM 1924 C CA . LEU A 1 254 ? -19.961 2.005 3.106 1.00 98.25 254 LEU A CA 1
ATOM 1925 C C . LEU A 1 254 ? -21.047 1.663 2.088 1.00 98.25 254 LEU A C 1
ATOM 1927 O O . LEU A 1 254 ? -21.289 0.483 1.821 1.00 98.25 254 LEU A O 1
ATOM 1931 N N . LYS A 1 255 ? -21.687 2.685 1.519 1.00 98.38 255 LYS A N 1
ATOM 1932 C CA . LYS A 1 255 ? -22.676 2.544 0.451 1.00 98.38 255 LYS A CA 1
ATOM 1933 C C . LYS A 1 255 ? -22.281 3.346 -0.782 1.00 98.38 255 LYS A C 1
ATOM 1935 O O . LYS A 1 255 ? -21.800 4.468 -0.667 1.00 98.38 255 LYS A O 1
ATOM 1940 N N . PHE A 1 256 ? -22.514 2.761 -1.945 1.00 98.38 256 PHE A N 1
ATOM 1941 C CA . PHE A 1 256 ? -22.371 3.396 -3.250 1.00 98.38 256 PHE A CA 1
ATOM 1942 C C . PHE A 1 256 ? -23.639 3.094 -4.047 1.00 98.38 256 PHE A C 1
ATOM 1944 O O . PHE A 1 256 ? -24.115 1.957 -4.013 1.00 98.38 256 PHE A O 1
ATOM 1951 N N . ASP A 1 257 ? -24.245 4.117 -4.648 1.00 97.38 257 ASP A N 1
ATOM 1952 C CA . ASP A 1 257 ? -25.538 4.031 -5.345 1.00 97.38 257 ASP A CA 1
ATOM 1953 C C . ASP A 1 257 ? -26.629 3.309 -4.537 1.00 97.38 257 ASP A C 1
ATOM 1955 O O . ASP A 1 257 ? -27.323 2.401 -4.998 1.00 97.38 257 ASP A O 1
ATOM 1959 N N . GLY A 1 258 ? -26.732 3.660 -3.251 1.00 96.00 258 GLY A N 1
ATOM 1960 C CA . GLY A 1 258 ? -27.691 3.071 -2.312 1.00 96.00 258 GLY A CA 1
ATOM 1961 C C . GLY A 1 258 ? -27.379 1.632 -1.870 1.00 96.00 258 GLY A C 1
ATOM 1962 O O . GLY A 1 258 ? -27.968 1.157 -0.891 1.00 96.00 258 GLY A O 1
ATOM 1963 N N . SER A 1 259 ? -26.423 0.957 -2.511 1.00 97.69 259 SER A N 1
ATOM 1964 C CA . SER A 1 259 ? -26.038 -0.431 -2.240 1.00 97.69 259 SER A CA 1
ATOM 1965 C C . SER A 1 259 ? -24.849 -0.516 -1.286 1.00 97.69 259 SER A C 1
ATOM 1967 O O . SER A 1 259 ? -23.914 0.275 -1.361 1.00 97.69 259 SER A O 1
ATOM 1969 N N . ILE A 1 260 ? -24.862 -1.489 -0.368 1.00 97.75 260 ILE A N 1
ATOM 1970 C CA . ILE A 1 260 ? -23.735 -1.715 0.552 1.00 97.75 260 ILE A CA 1
ATOM 1971 C C . ILE A 1 260 ? -22.554 -2.291 -0.229 1.00 97.75 260 ILE A C 1
ATOM 1973 O O . ILE A 1 260 ? -22.700 -3.291 -0.928 1.00 97.75 260 ILE A O 1
ATOM 1977 N N . ILE A 1 261 ? -21.379 -1.692 -0.054 1.00 97.94 261 ILE A N 1
ATOM 1978 C CA . ILE A 1 261 ? -20.128 -2.105 -0.690 1.00 97.94 261 ILE A CA 1
ATOM 1979 C C . ILE A 1 261 ? -19.513 -3.272 0.099 1.00 97.94 261 ILE A C 1
ATOM 1981 O O . ILE A 1 261 ? -19.117 -3.075 1.255 1.00 97.94 261 ILE A O 1
ATOM 1985 N N . PRO A 1 262 ? -19.363 -4.476 -0.482 1.00 97.50 262 PRO A N 1
ATOM 1986 C CA . PRO A 1 262 ? -18.653 -5.570 0.176 1.00 97.50 262 PRO A CA 1
ATOM 1987 C C . PRO A 1 262 ? -17.168 -5.227 0.405 1.00 97.50 262 PRO A C 1
ATOM 1989 O O . PRO A 1 262 ? -16.535 -4.646 -0.470 1.00 97.50 262 PRO A O 1
ATOM 1992 N N . PRO A 1 263 ? -16.530 -5.642 1.515 1.00 97.06 263 PRO A N 1
ATOM 1993 C CA . PRO A 1 263 ? -15.100 -5.376 1.730 1.00 97.06 263 PRO A CA 1
ATOM 1994 C C . PRO A 1 263 ? -14.173 -5.995 0.669 1.00 97.06 263 PRO A C 1
ATOM 1996 O O . PRO A 1 263 ? -13.030 -5.565 0.520 1.00 97.06 263 PRO A O 1
ATOM 1999 N N . THR A 1 264 ? -14.649 -7.019 -0.043 1.00 97.00 264 THR A N 1
ATOM 2000 C CA . THR A 1 264 ? -13.914 -7.747 -1.085 1.00 97.00 264 THR A CA 1
ATOM 2001 C C . THR A 1 264 ? -14.084 -7.161 -2.483 1.00 97.00 264 THR A C 1
ATOM 2003 O O . THR A 1 264 ? -13.355 -7.577 -3.380 1.00 97.00 264 THR A O 1
ATOM 2006 N N . SER A 1 265 ? -15.031 -6.242 -2.703 1.00 97.50 265 SER A N 1
ATOM 2007 C CA . SER A 1 265 ? -15.173 -5.595 -4.009 1.00 97.50 265 SER A CA 1
ATOM 2008 C C . SER A 1 265 ? -14.044 -4.591 -4.240 1.00 97.50 265 SER A C 1
ATOM 2010 O O . SER A 1 265 ? -13.332 -4.190 -3.314 1.00 97.50 265 SER A O 1
ATOM 2012 N N . THR A 1 266 ? -13.865 -4.206 -5.496 1.00 97.62 266 THR A N 1
ATOM 2013 C CA . THR A 1 266 ? -12.885 -3.212 -5.947 1.00 97.62 266 THR A CA 1
ATOM 2014 C C . THR A 1 266 ? -13.597 -2.066 -6.668 1.00 97.62 266 THR A C 1
ATOM 2016 O O . THR A 1 266 ? -14.702 -2.281 -7.181 1.00 97.62 266 THR A O 1
ATOM 2019 N N . PRO A 1 267 ? -12.996 -0.868 -6.764 1.00 97.31 267 PRO A N 1
ATOM 2020 C CA . PRO A 1 267 ? -13.572 0.223 -7.547 1.00 97.31 267 PRO A CA 1
ATOM 2021 C C . PRO A 1 267 ? -13.916 -0.184 -8.987 1.00 97.31 267 PRO A C 1
ATOM 2023 O O . PRO A 1 267 ? -15.016 0.102 -9.446 1.00 97.31 267 PRO A O 1
ATOM 2026 N N . SER A 1 268 ? -13.044 -0.953 -9.660 1.00 95.50 268 SER A N 1
ATOM 2027 C CA . SER A 1 268 ? -13.318 -1.479 -11.008 1.00 95.50 268 SER A CA 1
ATOM 2028 C C . SER A 1 268 ? -14.565 -2.367 -11.059 1.00 95.50 268 SER A C 1
ATOM 2030 O O . SER A 1 268 ? -15.324 -2.299 -12.017 1.00 95.50 268 SER A O 1
ATOM 2032 N N . SER A 1 269 ? -14.787 -3.212 -10.043 1.00 97.00 269 SER A N 1
ATOM 2033 C CA . SER A 1 269 ? -15.953 -4.113 -10.005 1.00 97.00 269 SER A CA 1
ATOM 2034 C C . SER A 1 269 ? -17.283 -3.388 -9.795 1.00 97.00 269 SER A C 1
ATOM 2036 O O . SER A 1 269 ? -18.333 -3.965 -10.060 1.00 97.00 269 SER A O 1
ATOM 2038 N N . LEU A 1 270 ? -17.226 -2.146 -9.308 1.00 96.88 270 LEU A N 1
ATOM 2039 C CA . LEU A 1 270 ? -18.378 -1.274 -9.098 1.00 96.88 270 LEU A CA 1
ATOM 2040 C C . LEU A 1 270 ? -18.452 -0.146 -10.135 1.00 96.88 270 LEU A C 1
ATOM 2042 O O . LEU A 1 270 ? -19.263 0.754 -9.971 1.00 96.88 270 LEU A O 1
ATOM 2046 N N . SER A 1 271 ? -17.606 -0.183 -11.174 1.00 96.31 271 SER A N 1
ATOM 2047 C CA . SER A 1 271 ? -17.539 0.852 -12.214 1.00 96.31 271 SER A CA 1
ATOM 2048 C C . SER A 1 271 ? -17.374 2.274 -11.662 1.00 96.31 271 SER A C 1
ATOM 2050 O O . SER A 1 271 ? -17.924 3.212 -12.222 1.00 96.31 271 SER A O 1
ATOM 2052 N N . MET A 1 272 ? -16.614 2.431 -10.573 1.00 96.81 272 MET A N 1
ATOM 2053 C CA . MET A 1 272 ? -16.408 3.743 -9.959 1.00 96.81 272 MET A CA 1
ATOM 2054 C C . MET A 1 272 ? -15.447 4.625 -10.762 1.00 96.81 272 MET A C 1
ATOM 2056 O O . MET A 1 272 ? -14.416 4.157 -11.260 1.00 96.81 272 MET A O 1
ATOM 2060 N N . GLU A 1 273 ? -15.751 5.917 -10.787 1.00 96.25 273 GLU A N 1
ATOM 2061 C CA . GLU A 1 273 ? -15.028 6.977 -11.475 1.00 96.25 273 GLU A CA 1
ATOM 2062 C C . GLU A 1 273 ? -14.348 7.960 -10.505 1.00 96.25 273 GLU A C 1
ATOM 2064 O O . GLU A 1 273 ? -14.485 7.917 -9.276 1.00 96.25 273 GLU A O 1
ATOM 2069 N N . ASP A 1 274 ? -13.504 8.822 -11.073 1.00 95.75 274 ASP A N 1
ATOM 2070 C CA . ASP A 1 274 ? -12.828 9.862 -10.312 1.00 95.75 274 ASP A CA 1
ATOM 2071 C C . ASP A 1 274 ? -13.858 10.875 -9.801 1.00 95.75 274 ASP A C 1
ATOM 2073 O O . ASP A 1 274 ? -14.640 11.439 -10.558 1.00 95.75 274 ASP A O 1
ATOM 2077 N N . SER A 1 275 ? -13.751 11.207 -8.520 1.00 95.81 275 SER A N 1
ATOM 2078 C CA . SER A 1 275 ? -14.629 12.105 -7.760 1.00 95.81 275 SER A CA 1
ATOM 2079 C C . SER A 1 275 ? -15.950 11.499 -7.288 1.00 95.81 275 SER A C 1
ATOM 2081 O O . SER A 1 275 ? -16.743 12.220 -6.680 1.00 95.81 275 SER A O 1
ATOM 2083 N N . ASP A 1 276 ? -16.144 10.190 -7.455 1.00 98.19 276 ASP A N 1
ATOM 2084 C CA . ASP A 1 276 ? -17.303 9.491 -6.904 1.00 98.19 276 ASP A CA 1
ATOM 2085 C C . ASP A 1 276 ? -17.422 9.641 -5.387 1.00 98.19 276 ASP A C 1
ATOM 2087 O O . ASP A 1 276 ? -16.430 9.713 -4.641 1.00 98.19 276 ASP A O 1
ATOM 2091 N N . VAL A 1 277 ? -18.673 9.651 -4.923 1.00 98.06 277 VAL A N 1
ATOM 2092 C CA . VAL A 1 277 ? -19.025 9.823 -3.517 1.00 98.06 277 VAL A CA 1
ATOM 2093 C C . VAL A 1 277 ? -19.578 8.520 -2.947 1.00 98.06 277 VAL A C 1
ATOM 2095 O O . VAL A 1 277 ? -20.515 7.933 -3.470 1.00 98.06 277 VAL A O 1
ATOM 2098 N N . ILE A 1 278 ? -18.996 8.088 -1.833 1.00 98.44 278 ILE A N 1
ATOM 2099 C CA . ILE A 1 278 ? -19.437 6.952 -1.029 1.00 98.44 278 ILE A CA 1
ATOM 2100 C C . ILE A 1 278 ? -20.101 7.483 0.239 1.00 98.44 278 ILE A C 1
ATOM 2102 O O . ILE A 1 278 ? -19.490 8.232 1.011 1.00 98.44 278 ILE A O 1
ATOM 2106 N N . ASP A 1 279 ? -21.310 7.019 0.516 1.00 98.44 279 ASP A N 1
ATOM 2107 C CA . ASP A 1 279 ? -21.979 7.277 1.784 1.00 98.44 279 ASP A CA 1
ATOM 2108 C C . ASP A 1 279 ? -21.360 6.404 2.877 1.00 98.44 279 ASP A C 1
ATOM 2110 O O . ASP A 1 279 ? -21.363 5.172 2.816 1.00 98.44 279 ASP A O 1
ATOM 2114 N N . CYS A 1 280 ? -20.811 7.043 3.904 1.00 97.56 280 CYS A N 1
ATOM 2115 C CA . CYS A 1 280 ? -20.202 6.384 5.048 1.00 97.56 280 CYS A CA 1
ATOM 2116 C C . CYS A 1 280 ? -21.146 6.481 6.248 1.00 97.56 280 CYS A C 1
ATOM 2118 O O . CYS A 1 280 ? -21.405 7.558 6.783 1.00 97.56 280 CYS A O 1
ATOM 2120 N N . LEU A 1 281 ? -21.662 5.344 6.701 1.00 96.62 281 LEU A N 1
ATOM 2121 C CA . LEU A 1 281 ? -22.530 5.256 7.868 1.00 96.62 281 LEU A CA 1
ATOM 2122 C C . LEU A 1 281 ? -21.711 4.777 9.059 1.00 96.62 281 LEU A C 1
ATOM 2124 O O . LEU A 1 281 ? -21.137 3.689 9.028 1.00 96.62 281 LEU A O 1
ATOM 2128 N N . LEU A 1 282 ? -21.679 5.568 10.131 1.00 94.31 282 LEU A N 1
ATOM 2129 C CA . LEU A 1 282 ? -21.096 5.114 11.387 1.00 94.31 282 LEU A CA 1
ATOM 2130 C C . LEU A 1 282 ? -22.039 4.084 11.999 1.00 94.31 282 LEU A C 1
ATOM 2132 O O . LEU A 1 282 ? -23.156 4.407 12.402 1.00 94.31 282 LEU A O 1
ATOM 2136 N N . LEU A 1 283 ? -21.580 2.841 12.077 1.00 91.25 283 LEU A N 1
ATOM 2137 C CA . LEU A 1 283 ? -22.262 1.824 12.851 1.00 91.25 283 LEU A CA 1
ATOM 2138 C C . LEU A 1 283 ? -21.987 2.181 14.306 1.00 91.25 283 LEU A C 1
ATOM 2140 O O . LEU A 1 283 ? -20.866 2.019 14.797 1.00 91.25 283 LEU A O 1
ATOM 2144 N N . SER A 1 284 ? -22.992 2.755 14.970 1.00 69.12 284 SER A N 1
ATOM 2145 C CA . SER A 1 284 ? -22.969 2.989 16.406 1.00 69.12 284 SER A CA 1
ATOM 2146 C C . SER A 1 284 ? -22.689 1.650 17.073 1.00 69.12 284 SER A C 1
ATOM 2148 O O . SER A 1 284 ? -23.550 0.784 17.204 1.00 69.12 284 SER A O 1
ATOM 2150 N N . SER A 1 285 ? -21.430 1.444 17.445 1.00 47.53 285 SER A N 1
ATOM 2151 C CA . SER A 1 285 ? -21.050 0.281 18.217 1.00 47.53 285 SER A CA 1
ATOM 2152 C C . SER A 1 285 ? -21.915 0.279 19.475 1.00 47.53 285 SER A C 1
ATOM 2154 O O . SER A 1 285 ? -21.968 1.299 20.175 1.00 47.53 285 SER A O 1
ATOM 2156 N N . LEU A 1 286 ? -22.514 -0.875 19.791 1.00 50.69 286 LEU A N 1
ATOM 2157 C CA . LEU A 1 286 ? -22.761 -1.300 21.173 1.00 50.69 286 LEU A CA 1
ATOM 2158 C C . LEU A 1 286 ? -21.691 -0.699 22.105 1.00 50.69 286 LEU A C 1
ATOM 2160 O O . LEU A 1 286 ? -20.535 -0.593 21.679 1.00 50.69 286 LEU A O 1
ATOM 2164 N N . PRO A 1 287 ? -22.060 -0.305 23.341 1.00 43.75 287 PRO A N 1
ATOM 2165 C CA . PRO A 1 287 ? -21.306 0.629 24.169 1.00 43.75 287 PRO A CA 1
ATOM 2166 C C . PRO A 1 287 ? -19.813 0.357 24.069 1.00 43.75 287 PRO A C 1
ATOM 2168 O O . PRO A 1 287 ? -19.326 -0.708 24.460 1.00 43.75 287 PRO A O 1
ATOM 2171 N N . LYS A 1 288 ? -19.117 1.330 23.469 1.00 44.41 288 LYS A N 1
ATOM 2172 C CA . LYS A 1 288 ? -17.666 1.356 23.344 1.00 44.41 288 LYS A CA 1
ATOM 2173 C C . LYS A 1 288 ? -17.057 0.858 24.650 1.00 44.41 288 LYS A C 1
ATOM 2175 O O . LYS A 1 288 ? -17.387 1.348 25.731 1.00 44.41 288 LYS A O 1
ATOM 2180 N N . LYS A 1 289 ? -16.121 -0.081 24.505 1.00 51.00 289 LYS A N 1
ATOM 2181 C CA . LYS A 1 289 ? -14.996 -0.301 25.420 1.00 51.00 289 LYS A CA 1
ATOM 2182 C C . LYS A 1 289 ? -14.683 1.022 26.151 1.00 51.00 289 LYS A C 1
ATOM 2184 O O . LYS A 1 289 ? -14.553 2.041 25.465 1.00 51.00 289 LYS A O 1
ATOM 2189 N N . PRO A 1 290 ? -14.646 1.029 27.498 1.00 44.69 290 PRO A N 1
ATOM 2190 C CA . PRO A 1 290 ? -14.740 2.243 28.306 1.00 44.69 290 PRO A CA 1
ATOM 2191 C C . PRO A 1 290 ? -13.746 3.318 27.851 1.00 44.69 290 PRO A C 1
ATOM 2193 O O . PRO A 1 290 ? -12.649 2.968 27.405 1.00 44.69 290 PRO A O 1
ATOM 2196 N N . PRO A 1 291 ? -14.127 4.608 27.949 1.00 46.25 291 PRO A N 1
ATOM 2197 C CA . PRO A 1 291 ? -13.371 5.730 27.407 1.00 46.25 291 PRO A CA 1
ATOM 2198 C C . PRO A 1 291 ? -11.911 5.623 27.832 1.00 46.25 291 PRO A C 1
ATOM 2200 O O . PRO A 1 291 ? -11.588 5.655 29.020 1.00 46.25 291 PRO A O 1
ATOM 2203 N N . LEU A 1 292 ? -11.029 5.455 26.844 1.00 51.16 292 LEU A N 1
ATOM 2204 C CA . LEU A 1 292 ? -9.593 5.492 27.065 1.00 51.16 292 LEU A CA 1
ATOM 2205 C C . LEU A 1 292 ? -9.267 6.865 27.644 1.00 51.16 292 LEU A C 1
ATOM 2207 O O . LEU A 1 292 ? -9.393 7.891 26.980 1.00 51.16 292 LEU A O 1
ATOM 2211 N N . ILE A 1 293 ? -8.894 6.846 28.917 1.00 55.06 293 ILE A N 1
ATOM 2212 C CA . ILE A 1 293 ? -8.403 7.962 29.714 1.00 55.06 293 ILE A CA 1
ATOM 2213 C C . ILE A 1 293 ? -7.367 8.718 28.873 1.00 55.06 293 ILE A C 1
ATOM 2215 O O . ILE A 1 293 ? -6.248 8.256 28.736 1.00 55.06 293 ILE A O 1
ATOM 2219 N N . SER A 1 294 ? -7.710 9.870 28.289 1.00 61.22 294 SER A N 1
ATOM 2220 C CA . SER A 1 294 ? -6.814 10.624 27.385 1.00 61.22 294 SER A CA 1
ATOM 2221 C C . SER A 1 294 ? -5.568 11.190 28.077 1.00 61.22 294 SER A C 1
ATOM 2223 O O . SER A 1 294 ? -4.672 11.733 27.428 1.00 61.22 294 SER A O 1
ATOM 2225 N N . LYS A 1 295 ? -5.494 11.070 29.405 1.00 78.62 295 LYS A N 1
ATOM 2226 C CA . LYS A 1 295 ? -4.349 11.504 30.193 1.00 78.62 295 LYS A CA 1
ATOM 2227 C C . LYS A 1 295 ? -3.209 10.488 30.052 1.00 78.62 295 LYS A C 1
ATOM 2229 O O . LYS A 1 295 ? -3.448 9.284 30.132 1.00 78.62 295 LYS A O 1
ATOM 2234 N N . PRO A 1 296 ? -1.962 10.953 29.863 1.00 82.50 296 PRO A N 1
ATOM 2235 C CA . PRO A 1 296 ? -0.812 10.063 29.853 1.00 82.50 296 PRO A CA 1
ATOM 2236 C C . PRO A 1 296 ? -0.694 9.355 31.205 1.00 82.50 296 PRO A C 1
ATOM 2238 O O . PRO A 1 296 ? -0.753 9.999 32.250 1.00 82.50 296 PRO A O 1
ATOM 2241 N N . VAL A 1 297 ? -0.496 8.043 31.164 1.00 86.25 297 VAL A N 1
ATOM 2242 C CA . VAL A 1 297 ? -0.372 7.167 32.327 1.00 86.25 297 VAL A CA 1
ATOM 2243 C C . VAL A 1 297 ? 1.100 7.039 32.709 1.00 86.25 297 VAL A C 1
ATOM 2245 O O . VAL A 1 297 ? 1.983 6.943 31.847 1.00 86.25 297 VAL A O 1
ATOM 2248 N N . ILE A 1 298 ? 1.379 7.050 34.012 1.00 89.88 298 ILE A N 1
ATOM 2249 C CA . ILE A 1 298 ? 2.712 6.785 34.549 1.00 89.88 298 ILE A CA 1
ATOM 2250 C C . ILE A 1 298 ? 2.822 5.289 34.833 1.00 89.88 298 ILE A C 1
ATOM 2252 O O . ILE A 1 298 ? 2.133 4.760 35.693 1.00 89.88 298 ILE A O 1
ATOM 2256 N N . ILE A 1 299 ? 3.712 4.612 34.114 1.00 89.62 299 ILE A N 1
ATOM 2257 C CA . ILE A 1 299 ? 3.946 3.178 34.239 1.00 89.62 299 ILE A CA 1
ATOM 2258 C C . ILE A 1 299 ? 5.207 2.927 35.054 1.00 89.62 299 ILE A C 1
ATOM 2260 O O . ILE A 1 299 ? 6.299 3.333 34.647 1.00 89.62 299 ILE A O 1
ATOM 2264 N N . LYS A 1 300 ? 5.084 2.223 36.180 1.00 92.94 300 LYS A N 1
ATOM 2265 C CA . LYS A 1 300 ? 6.220 1.758 36.983 1.00 92.94 300 LYS A CA 1
ATOM 2266 C C . LYS A 1 300 ? 6.666 0.378 36.505 1.00 92.94 300 LYS A C 1
ATOM 2268 O O . LYS A 1 300 ? 5.884 -0.562 36.477 1.00 92.94 300 LYS A O 1
ATOM 2273 N N . CYS A 1 301 ? 7.938 0.260 36.151 1.00 92.12 301 CYS A N 1
ATOM 2274 C CA . CYS A 1 301 ? 8.570 -0.971 35.689 1.00 92.12 301 CYS A CA 1
ATOM 2275 C C . CYS A 1 301 ? 9.608 -1.441 36.709 1.00 92.12 301 CYS A C 1
ATOM 2277 O O . CYS A 1 301 ? 10.555 -0.698 36.965 1.00 92.12 301 CYS A O 1
ATOM 2279 N N . ASN A 1 302 ? 9.467 -2.649 37.252 1.00 91.06 302 ASN A N 1
ATOM 2280 C CA . ASN A 1 302 ? 10.463 -3.291 38.112 1.00 91.06 302 ASN A CA 1
ATOM 2281 C C . ASN A 1 302 ? 11.387 -4.172 37.270 1.00 91.06 302 ASN A C 1
ATOM 2283 O O . ASN A 1 302 ? 10.931 -5.085 36.583 1.00 91.06 302 ASN A O 1
ATOM 2287 N N . ARG A 1 303 ? 12.697 -3.938 37.338 1.00 89.94 303 ARG A N 1
ATOM 2288 C CA . ARG A 1 303 ? 13.667 -4.783 36.640 1.00 89.94 303 ARG A CA 1
ATOM 2289 C C . ARG A 1 303 ? 13.861 -6.101 37.381 1.00 89.94 303 ARG A C 1
ATOM 2291 O O . ARG A 1 303 ? 14.193 -6.108 38.563 1.00 89.94 303 ARG A O 1
ATOM 2298 N N . ASN A 1 304 ? 13.712 -7.212 36.668 1.00 87.25 304 ASN A N 1
ATOM 2299 C CA . ASN A 1 304 ? 13.876 -8.585 37.140 1.00 87.25 304 ASN A CA 1
ATOM 2300 C C . ASN A 1 304 ? 13.178 -8.847 38.485 1.00 87.25 304 ASN A C 1
ATOM 2302 O O . ASN A 1 304 ? 13.777 -9.441 39.382 1.00 87.25 304 ASN A O 1
ATOM 2306 N N . TYR A 1 305 ? 11.934 -8.378 38.636 1.00 85.38 305 TYR A N 1
ATOM 2307 C CA . TYR A 1 305 ? 11.143 -8.517 39.867 1.00 85.38 305 TYR A CA 1
ATOM 2308 C C . TYR A 1 305 ? 11.750 -7.838 41.105 1.00 85.38 305 TYR A C 1
ATOM 2310 O O . TYR A 1 305 ? 11.387 -8.151 42.238 1.00 85.38 305 TYR A O 1
ATOM 2318 N N . ASN A 1 306 ? 12.680 -6.895 40.917 1.00 85.12 306 ASN A N 1
ATOM 2319 C CA . ASN A 1 306 ? 13.318 -6.171 42.006 1.00 85.12 306 ASN A CA 1
ATOM 2320 C C . ASN A 1 306 ? 12.702 -4.766 42.168 1.00 85.12 306 ASN A C 1
ATOM 2322 O O . ASN A 1 306 ? 13.017 -3.869 41.379 1.00 85.12 306 ASN A O 1
ATOM 2326 N N . PRO A 1 307 ? 11.899 -4.509 43.220 1.00 87.62 307 PRO A N 1
ATOM 2327 C CA . PRO A 1 307 ? 11.257 -3.208 43.429 1.00 87.62 307 PRO A CA 1
ATOM 2328 C C . PRO A 1 307 ? 12.255 -2.071 43.696 1.00 87.62 307 PRO A C 1
ATOM 2330 O O . PRO A 1 307 ? 11.927 -0.900 43.488 1.00 87.62 307 PRO A O 1
ATOM 2333 N N . ARG A 1 308 ? 13.490 -2.394 44.116 1.00 89.62 308 ARG A N 1
ATOM 2334 C CA . ARG A 1 308 ? 14.574 -1.411 44.295 1.00 89.62 308 ARG A CA 1
ATOM 2335 C C . ARG A 1 308 ? 15.138 -0.918 42.964 1.00 89.62 308 ARG A C 1
ATOM 2337 O O . ARG A 1 308 ? 15.733 0.150 42.914 1.00 89.62 308 ARG A O 1
ATOM 2344 N N . GLN A 1 309 ? 14.944 -1.679 41.889 1.00 88.81 309 GLN A N 1
ATOM 2345 C CA . GLN A 1 309 ? 15.338 -1.312 40.533 1.00 88.81 309 GLN A CA 1
ATOM 2346 C C . GLN A 1 309 ? 14.088 -0.980 39.720 1.00 88.81 309 GLN A C 1
ATOM 2348 O O . GLN A 1 309 ? 13.777 -1.654 38.740 1.00 88.81 309 GLN A O 1
ATOM 2353 N N . SER A 1 310 ? 13.357 0.049 40.154 1.00 91.94 310 SER A N 1
ATOM 2354 C CA . SER A 1 310 ? 12.148 0.498 39.468 1.00 91.94 310 SER A CA 1
ATOM 2355 C C . SER A 1 310 ? 12.366 1.788 38.685 1.00 91.94 310 SER A C 1
ATOM 2357 O O . SER A 1 310 ? 13.121 2.667 39.101 1.00 91.94 310 SER A O 1
ATOM 2359 N N . ARG A 1 311 ? 11.688 1.912 37.541 1.00 92.56 311 ARG A N 1
ATOM 2360 C CA . ARG A 1 311 ? 11.683 3.131 36.724 1.00 92.56 311 ARG A CA 1
ATOM 2361 C C . ARG A 1 311 ? 10.277 3.475 36.265 1.00 92.56 311 ARG A C 1
ATOM 2363 O O . ARG A 1 311 ? 9.507 2.590 35.904 1.00 92.56 311 ARG A O 1
ATOM 2370 N N . LYS A 1 312 ? 9.955 4.768 36.283 1.00 94.00 312 LYS A N 1
ATOM 2371 C CA . LYS A 1 312 ? 8.670 5.300 35.825 1.00 94.00 312 LYS A CA 1
ATOM 2372 C C . LYS A 1 312 ? 8.785 5.800 34.384 1.00 94.00 312 LYS A C 1
ATOM 2374 O O . LYS A 1 312 ? 9.739 6.504 34.055 1.00 94.00 312 LYS A O 1
ATOM 2379 N N . TYR A 1 313 ? 7.807 5.464 33.552 1.00 93.00 313 TYR A N 1
ATOM 2380 C CA . TYR A 1 313 ? 7.681 5.922 32.169 1.00 93.00 313 TYR A CA 1
ATOM 2381 C C . TYR A 1 313 ? 6.335 6.601 31.974 1.00 93.00 313 TYR A C 1
ATOM 2383 O O . TYR A 1 313 ? 5.322 6.094 32.435 1.00 93.00 313 TYR A O 1
ATOM 2391 N N . ARG A 1 314 ? 6.312 7.733 31.277 1.00 92.25 314 ARG A N 1
ATOM 2392 C CA . ARG A 1 314 ? 5.069 8.425 30.927 1.00 92.25 314 ARG A CA 1
ATOM 2393 C C . ARG A 1 314 ? 4.664 8.020 29.513 1.00 92.25 314 ARG A C 1
ATOM 2395 O O . ARG A 1 314 ? 5.396 8.331 28.576 1.00 92.25 314 ARG A O 1
ATOM 2402 N N . LEU A 1 315 ? 3.538 7.327 29.370 1.00 89.94 315 LEU A N 1
ATOM 2403 C CA . LEU A 1 315 ? 3.023 6.838 28.087 1.00 89.94 315 LEU A CA 1
ATOM 2404 C C . LEU A 1 315 ? 1.571 7.255 27.881 1.00 89.94 315 LEU A C 1
ATOM 2406 O O . LEU A 1 315 ? 0.807 7.374 28.832 1.00 89.94 315 LEU A O 1
ATOM 2410 N N . SER A 1 316 ? 1.178 7.448 26.629 1.00 89.19 316 SER A N 1
ATOM 2411 C CA . SER A 1 316 ? -0.237 7.583 26.276 1.00 89.19 316 SER A CA 1
ATOM 2412 C C . SER A 1 316 ? -0.908 6.202 26.294 1.00 89.19 316 SER A C 1
ATOM 2414 O O . SER A 1 316 ? -0.238 5.211 26.004 1.00 89.19 316 SER A O 1
ATOM 2416 N N . PRO A 1 317 ? -2.222 6.087 26.555 1.00 87.44 317 PRO A N 1
ATOM 2417 C CA . PRO A 1 317 ? -2.919 4.797 26.476 1.00 87.44 317 PRO A CA 1
ATOM 2418 C C . PRO A 1 317 ? -2.812 4.124 25.098 1.00 87.44 317 PRO A C 1
ATOM 2420 O O . PRO A 1 317 ? -2.875 2.903 24.994 1.00 87.44 317 PRO A O 1
ATOM 2423 N N . SER A 1 318 ? -2.640 4.916 24.039 1.00 87.31 318 SER A N 1
ATOM 2424 C CA . SER A 1 318 ? -2.434 4.443 22.669 1.00 87.31 318 SER A CA 1
ATOM 2425 C C . SER A 1 318 ? -0.984 4.067 22.353 1.00 87.31 318 SER A C 1
ATOM 2427 O O . SER A 1 318 ? -0.722 3.522 21.284 1.00 87.31 318 SER A O 1
ATOM 2429 N N . ASP A 1 319 ? -0.026 4.392 23.228 1.00 90.06 319 ASP A N 1
ATOM 2430 C CA . ASP A 1 319 ? 1.375 4.065 22.986 1.00 90.06 319 ASP A CA 1
ATOM 2431 C C . ASP A 1 319 ? 1.600 2.550 23.164 1.00 90.06 319 ASP A C 1
ATOM 2433 O O . ASP A 1 319 ? 1.102 1.952 24.126 1.00 90.06 319 ASP A O 1
ATOM 2437 N N . PRO A 1 320 ? 2.386 1.908 22.283 1.00 91.88 320 PRO A N 1
ATOM 2438 C CA . PRO A 1 320 ? 2.811 0.531 22.482 1.00 91.88 320 PRO A CA 1
ATOM 2439 C C . PRO A 1 320 ? 3.874 0.444 23.583 1.00 91.88 320 PRO A C 1
ATOM 2441 O O . PRO A 1 320 ? 4.775 1.286 23.669 1.00 91.88 320 PRO A O 1
ATOM 2444 N N . LEU A 1 321 ? 3.848 -0.632 24.377 1.00 90.94 321 LEU A N 1
ATOM 2445 C CA . LEU A 1 321 ? 4.877 -0.899 25.393 1.00 90.94 321 LEU A CA 1
ATOM 2446 C C . LEU A 1 321 ? 6.277 -1.078 24.788 1.00 90.94 321 LEU A C 1
ATOM 2448 O O . LEU A 1 321 ? 7.280 -0.891 25.469 1.00 90.94 321 LEU A O 1
ATOM 2452 N N . SER A 1 322 ? 6.391 -1.369 23.491 1.00 91.31 322 SER A N 1
ATOM 2453 C CA . SER A 1 322 ? 7.688 -1.422 22.805 1.00 91.31 322 SER A CA 1
ATOM 2454 C C . SER A 1 322 ? 8.450 -0.089 22.845 1.00 91.31 322 SER A C 1
ATOM 2456 O O . SER A 1 322 ? 9.683 -0.085 22.831 1.00 91.31 322 SER A O 1
ATOM 2458 N N . LYS A 1 323 ? 7.747 1.044 22.988 1.00 92.38 323 LYS A N 1
ATOM 2459 C CA . LYS A 1 323 ? 8.330 2.395 23.044 1.00 92.38 323 LYS A CA 1
ATOM 2460 C C . LYS A 1 323 ? 9.295 2.587 24.218 1.00 92.38 323 LYS A C 1
ATOM 2462 O O . LYS A 1 323 ? 10.227 3.383 24.111 1.00 92.38 323 LYS A O 1
ATOM 2467 N N . ILE A 1 324 ? 9.116 1.851 25.321 1.00 91.62 324 ILE A N 1
ATOM 2468 C CA . ILE A 1 324 ? 9.979 1.973 26.509 1.00 91.62 324 ILE A CA 1
ATOM 2469 C C . ILE A 1 324 ? 11.149 0.984 26.519 1.00 91.62 324 ILE A C 1
ATOM 2471 O O . ILE A 1 324 ? 12.033 1.138 27.358 1.00 91.62 324 ILE A O 1
ATOM 2475 N N . ILE A 1 325 ? 11.227 0.038 25.570 1.00 91.50 325 ILE A N 1
ATOM 2476 C CA . ILE A 1 325 ? 12.317 -0.956 25.487 1.00 91.50 325 ILE A CA 1
ATOM 2477 C C . ILE A 1 325 ? 13.678 -0.266 25.409 1.00 91.50 325 ILE A C 1
ATOM 2479 O O . ILE A 1 325 ? 14.531 -0.476 26.270 1.00 91.50 325 ILE A O 1
ATOM 2483 N N . LYS A 1 326 ? 13.876 0.590 24.401 1.00 89.88 326 LYS A N 1
ATOM 2484 C CA . LYS A 1 326 ? 15.160 1.264 24.172 1.00 89.88 326 LYS A CA 1
ATOM 2485 C C . LYS A 1 326 ? 15.551 2.172 25.354 1.00 89.88 326 LYS A C 1
ATOM 2487 O O . LYS A 1 326 ? 16.643 1.979 25.889 1.00 89.88 326 LYS A O 1
ATOM 2492 N N . PRO A 1 327 ? 14.669 3.063 25.859 1.00 91.25 327 PRO A N 1
ATOM 2493 C CA . PRO A 1 327 ? 14.950 3.837 27.068 1.00 91.25 327 PRO A CA 1
ATOM 2494 C C . PRO A 1 327 ? 15.271 2.986 28.306 1.00 91.25 327 PRO A C 1
ATOM 2496 O O . PRO A 1 327 ? 16.055 3.414 29.154 1.00 91.25 327 PRO A O 1
ATOM 2499 N N . HIS A 1 328 ? 14.650 1.810 28.459 1.00 89.94 328 HIS A N 1
ATOM 2500 C CA . HIS A 1 328 ? 14.931 0.877 29.554 1.00 89.94 328 HIS A CA 1
ATOM 2501 C C . HIS A 1 328 ? 16.325 0.261 29.435 1.00 89.94 328 HIS A C 1
ATOM 2503 O O . HIS A 1 328 ? 17.105 0.332 30.386 1.00 89.94 328 HIS A O 1
ATOM 2509 N N . GLN A 1 329 ? 16.666 -0.254 28.252 1.00 88.81 329 GLN A N 1
ATOM 2510 C CA . GLN A 1 329 ? 17.980 -0.833 27.964 1.00 88.81 329 GLN A CA 1
ATOM 2511 C C . GLN A 1 329 ? 19.112 0.173 28.187 1.00 88.81 329 GLN A C 1
ATOM 2513 O O . GLN A 1 329 ? 20.118 -0.167 28.809 1.00 88.81 329 GLN A O 1
ATOM 2518 N N . GLU A 1 330 ? 18.936 1.416 27.725 1.00 88.62 330 GLU A N 1
ATOM 2519 C CA . GLU A 1 330 ? 19.924 2.490 27.880 1.00 88.62 330 GLU A CA 1
ATOM 2520 C C . GLU A 1 330 ? 20.187 2.826 29.351 1.00 88.62 330 GLU A C 1
ATOM 2522 O O . GLU A 1 330 ? 21.334 3.015 29.751 1.00 88.62 330 GLU A O 1
ATOM 2527 N N . HIS A 1 331 ? 19.143 2.848 30.179 1.00 88.62 331 HIS A N 1
ATOM 2528 C CA . HIS A 1 331 ? 19.274 3.199 31.593 1.00 88.62 331 HIS A CA 1
ATOM 2529 C C . HIS A 1 331 ? 19.961 2.121 32.419 1.00 88.62 331 HIS A C 1
ATOM 2531 O O . HIS A 1 331 ? 20.817 2.427 33.244 1.00 88.62 331 HIS A O 1
ATOM 2537 N N . TYR A 1 332 ? 19.621 0.858 32.176 1.00 86.50 332 TYR A N 1
ATOM 2538 C CA . TYR A 1 332 ? 20.206 -0.256 32.914 1.00 86.50 332 TYR A CA 1
ATOM 2539 C C . TYR A 1 332 ? 21.492 -0.807 32.293 1.00 86.50 332 TYR A C 1
ATOM 2541 O O . TYR A 1 332 ? 22.018 -1.810 32.782 1.00 86.50 332 TYR A O 1
ATOM 2549 N N . LYS A 1 333 ? 22.001 -0.158 31.233 1.00 83.31 333 LYS A N 1
ATOM 2550 C CA . LYS A 1 333 ? 23.168 -0.595 30.449 1.00 83.31 333 LYS A CA 1
ATOM 2551 C C . LYS A 1 333 ? 23.071 -2.076 30.056 1.00 83.31 333 LYS A C 1
ATOM 2553 O O . LYS A 1 333 ? 24.075 -2.786 30.011 1.00 83.31 333 LYS A O 1
ATOM 2558 N N . SER A 1 334 ? 21.851 -2.559 29.816 1.00 75.00 334 SER A N 1
ATOM 2559 C CA . SER A 1 334 ? 21.613 -3.950 29.437 1.00 75.00 334 SER A CA 1
ATOM 2560 C C . SER A 1 334 ? 22.255 -4.187 28.070 1.00 75.00 334 SER A C 1
ATOM 2562 O O . SER A 1 334 ? 22.095 -3.371 27.160 1.00 75.00 334 SER A O 1
ATOM 2564 N N . ALA A 1 335 ? 23.024 -5.274 27.938 1.00 67.00 335 ALA A N 1
ATOM 2565 C CA . ALA A 1 335 ? 23.723 -5.604 26.699 1.00 67.00 335 ALA A CA 1
ATOM 2566 C C . ALA A 1 335 ? 22.741 -5.571 25.515 1.00 67.00 335 ALA A C 1
ATOM 2568 O O . ALA A 1 335 ? 21.747 -6.303 25.503 1.00 67.00 335 ALA A O 1
ATOM 2569 N N . ARG A 1 336 ? 23.009 -4.693 24.540 1.00 57.81 336 ARG A N 1
ATOM 2570 C CA . ARG A 1 336 ? 22.230 -4.582 23.302 1.00 57.81 336 ARG A CA 1
ATOM 2571 C C . ARG A 1 336 ? 22.212 -5.960 22.638 1.00 57.81 336 ARG A C 1
ATOM 2573 O O . ARG A 1 336 ? 23.253 -6.424 22.193 1.00 57.81 336 ARG A O 1
ATOM 2580 N N . GLY A 1 337 ? 21.061 -6.631 22.621 1.00 55.41 337 GLY A N 1
ATOM 2581 C CA . GLY A 1 337 ? 20.904 -7.903 21.905 1.00 55.41 337 GLY A CA 1
ATOM 2582 C C . GLY A 1 337 ? 20.068 -8.977 22.598 1.00 55.41 337 GLY A C 1
ATOM 2583 O O . GLY A 1 337 ? 19.669 -9.930 21.938 1.00 55.41 337 GLY A O 1
ATOM 2584 N N . LYS A 1 338 ? 19.739 -8.842 23.888 1.00 61.22 338 LYS A N 1
ATOM 2585 C CA . LYS A 1 338 ? 18.845 -9.785 24.580 1.00 61.22 338 LYS A CA 1
ATOM 2586 C C . LYS A 1 338 ? 17.553 -9.067 25.001 1.00 61.22 338 LYS A C 1
ATOM 2588 O O . LYS A 1 338 ? 17.585 -8.002 25.611 1.00 61.22 338 LYS A O 1
ATOM 2593 N N . GLY A 1 339 ? 16.417 -9.604 24.549 1.00 82.00 339 GLY A N 1
ATOM 2594 C CA . GLY A 1 339 ? 15.124 -8.911 24.532 1.00 82.00 339 GLY A CA 1
ATOM 2595 C C . GLY A 1 339 ? 14.588 -8.558 25.920 1.00 82.00 339 GLY A C 1
ATOM 2596 O O . GLY A 1 339 ? 14.545 -9.412 26.804 1.00 82.00 339 GLY A O 1
ATOM 2597 N N . VAL A 1 340 ? 14.156 -7.303 26.077 1.00 88.31 340 VAL A N 1
ATOM 2598 C CA . VAL A 1 340 ? 13.368 -6.832 27.224 1.00 88.31 340 VAL A CA 1
ATOM 2599 C C . VAL A 1 340 ? 11.939 -7.317 27.037 1.00 88.31 340 VAL A C 1
ATOM 2601 O O . VAL A 1 340 ? 11.340 -7.056 25.993 1.00 88.31 340 VAL A O 1
ATOM 2604 N N . ARG A 1 341 ? 11.396 -8.009 28.038 1.00 91.00 341 ARG A N 1
ATOM 2605 C CA . ARG A 1 341 ? 9.998 -8.455 28.035 1.00 91.00 341 ARG A CA 1
ATOM 2606 C C . ARG A 1 341 ? 9.240 -7.857 29.200 1.00 91.00 341 ARG A C 1
ATOM 2608 O O . ARG A 1 341 ? 9.763 -7.824 30.312 1.00 91.00 341 ARG A O 1
ATOM 2615 N N . PHE A 1 342 ? 8.013 -7.424 28.937 1.00 92.19 342 PHE A N 1
ATOM 2616 C CA . PHE A 1 342 ? 7.123 -6.856 29.944 1.00 92.19 342 PHE A CA 1
ATOM 2617 C C . PHE A 1 342 ? 6.075 -7.880 30.335 1.00 92.19 342 PHE A C 1
ATOM 2619 O O . PHE A 1 342 ? 5.454 -8.494 29.469 1.00 92.19 342 PHE A O 1
ATOM 2626 N N . TYR A 1 343 ? 5.857 -8.019 31.634 1.00 93.12 343 TYR A N 1
ATOM 2627 C CA . TYR A 1 343 ? 4.834 -8.869 32.206 1.00 93.12 343 TYR A CA 1
ATOM 2628 C C . TYR A 1 343 ? 3.896 -8.042 33.075 1.00 93.12 343 TYR A C 1
ATOM 2630 O O . TYR A 1 343 ? 4.334 -7.221 33.881 1.00 93.12 343 TYR A O 1
ATOM 2638 N N . TYR A 1 344 ? 2.600 -8.291 32.940 1.00 93.44 344 TYR A N 1
ATOM 2639 C CA . TYR A 1 344 ? 1.564 -7.699 33.776 1.00 93.44 344 TYR A CA 1
ATOM 2640 C C . TYR A 1 344 ? 0.695 -8.821 34.330 1.00 93.44 344 TYR A C 1
ATOM 2642 O O . TYR A 1 344 ? 0.227 -9.666 33.574 1.00 93.44 344 TYR A O 1
ATOM 2650 N N . LYS A 1 345 ? 0.541 -8.885 35.660 1.00 90.94 345 LYS A N 1
ATOM 2651 C CA . LYS A 1 345 ? -0.194 -9.969 36.349 1.00 90.94 345 LYS A CA 1
ATOM 2652 C C . LYS A 1 345 ? 0.246 -11.382 35.923 1.00 90.94 345 LYS A C 1
ATOM 2654 O O . LYS A 1 345 ? -0.536 -12.322 35.917 1.00 90.94 345 LYS A O 1
ATOM 2659 N N . GLY A 1 346 ? 1.528 -11.531 35.585 1.00 90.25 346 GLY A N 1
ATOM 2660 C CA . GLY A 1 346 ? 2.126 -12.802 35.181 1.00 90.25 346 GLY A CA 1
ATOM 2661 C C . GLY A 1 346 ? 2.014 -13.148 33.692 1.00 90.25 346 GLY A C 1
ATOM 2662 O O . GLY A 1 346 ? 2.652 -14.123 33.290 1.00 90.25 346 GLY A O 1
ATOM 2663 N N . GLU A 1 347 ? 1.303 -12.359 32.884 1.00 92.38 347 GLU A N 1
ATOM 2664 C CA . GLU A 1 347 ? 1.204 -12.530 31.428 1.00 92.38 347 GLU A CA 1
ATOM 2665 C C . GLU A 1 347 ? 2.208 -11.657 30.686 1.00 92.38 347 GLU A C 1
ATOM 2667 O O . GLU A 1 347 ? 2.445 -10.517 31.081 1.00 92.38 347 GLU A O 1
ATOM 2672 N N . GLU A 1 348 ? 2.778 -12.171 29.594 1.00 92.88 348 GLU A N 1
ATOM 2673 C CA . GLU A 1 348 ? 3.632 -11.371 28.720 1.00 92.88 348 GLU A CA 1
ATOM 2674 C C . GLU A 1 348 ? 2.784 -10.389 27.900 1.00 92.88 348 GLU A C 1
ATOM 2676 O O . GLU A 1 348 ? 1.896 -10.776 27.142 1.00 92.88 348 GLU A O 1
ATOM 2681 N N . VAL A 1 349 ? 3.088 -9.102 28.040 1.00 93.31 349 VAL A N 1
ATOM 2682 C CA . VAL A 1 349 ? 2.399 -7.994 27.365 1.00 93.31 349 VAL A CA 1
ATOM 2683 C C . VAL A 1 349 ? 3.325 -7.217 26.428 1.00 93.31 349 VAL A C 1
ATOM 2685 O O . VAL A 1 349 ? 2.975 -6.141 25.944 1.00 93.31 349 VAL A O 1
ATOM 2688 N N . THR A 1 350 ? 4.517 -7.751 26.150 1.00 89.44 350 THR A N 1
ATOM 2689 C CA . THR A 1 350 ? 5.469 -7.170 25.198 1.00 89.44 350 THR A CA 1
ATOM 2690 C C . THR A 1 350 ? 4.784 -6.926 23.846 1.00 89.44 350 THR A C 1
ATOM 2692 O O . THR A 1 350 ? 4.260 -7.851 23.235 1.00 89.44 350 THR A O 1
ATOM 2695 N N . GLY A 1 351 ? 4.772 -5.675 23.374 1.00 86.81 351 GLY A N 1
ATOM 2696 C CA . GLY A 1 351 ? 4.167 -5.290 22.090 1.00 86.81 351 GLY A CA 1
ATOM 2697 C C . GLY A 1 351 ? 2.690 -4.879 22.141 1.00 86.81 351 GLY A C 1
ATOM 2698 O O . GLY A 1 351 ? 2.216 -4.297 21.170 1.00 86.81 351 GLY A O 1
ATOM 2699 N N . ARG A 1 352 ? 1.981 -5.089 23.261 1.00 90.81 352 ARG A N 1
ATOM 2700 C CA . ARG A 1 352 ? 0.614 -4.564 23.445 1.00 90.81 352 ARG A CA 1
ATOM 2701 C C . ARG A 1 352 ? 0.623 -3.056 23.703 1.00 90.81 352 ARG A C 1
ATOM 2703 O O . ARG A 1 352 ? 1.633 -2.496 24.145 1.00 90.81 352 ARG A O 1
ATOM 2710 N N . ILE A 1 353 ? -0.508 -2.400 23.450 1.00 89.88 353 ILE A N 1
ATOM 2711 C CA . ILE A 1 353 ? -0.713 -0.997 23.836 1.00 89.88 353 ILE A CA 1
ATOM 2712 C C . ILE A 1 353 ? -1.151 -0.886 25.298 1.00 89.88 353 ILE A C 1
ATOM 2714 O O . ILE A 1 353 ? -1.804 -1.776 25.846 1.00 89.88 353 ILE A O 1
ATOM 2718 N N . VAL A 1 354 ? -0.800 0.229 25.936 1.00 87.88 354 VAL A N 1
ATOM 2719 C CA . VAL A 1 354 ? -1.057 0.470 27.369 1.00 87.88 354 VAL A CA 1
ATOM 2720 C C . VAL A 1 354 ? -2.550 0.396 27.715 1.00 87.88 354 VAL A C 1
ATOM 2722 O O . VAL A 1 354 ? -2.926 -0.130 28.759 1.00 87.88 354 VAL A O 1
ATOM 2725 N N . GLY A 1 355 ? -3.420 0.883 26.832 1.00 82.94 355 GLY A N 1
ATOM 2726 C CA . GLY A 1 355 ? -4.866 0.877 27.041 1.00 82.94 355 GLY A CA 1
ATOM 2727 C C . GLY A 1 355 ? -5.506 -0.513 26.985 1.00 82.94 355 GLY A C 1
ATOM 2728 O O . GLY A 1 355 ? -6.574 -0.717 27.555 1.00 82.94 355 GLY A O 1
ATOM 2729 N N . GLU A 1 356 ? -4.875 -1.488 26.328 1.00 85.38 356 GLU A N 1
ATOM 2730 C CA . GLU A 1 356 ? -5.427 -2.844 26.181 1.00 85.38 356 GLU A CA 1
ATOM 2731 C C . GLU A 1 356 ? -5.168 -3.737 27.384 1.00 85.38 356 GLU A C 1
ATOM 2733 O O . GLU A 1 356 ? -5.962 -4.628 27.671 1.00 85.38 356 GLU A O 1
ATOM 2738 N N . ILE A 1 357 ? -4.070 -3.499 28.094 1.00 84.69 357 ILE A N 1
ATOM 2739 C CA . ILE A 1 357 ? -3.659 -4.330 29.229 1.00 84.69 357 ILE A CA 1
ATOM 2740 C C . ILE A 1 357 ? -4.469 -4.045 30.503 1.00 84.69 357 ILE A C 1
ATOM 2742 O O . ILE A 1 357 ? -4.327 -4.767 31.486 1.00 84.69 357 ILE A O 1
ATOM 2746 N N . GLY A 1 358 ? -5.323 -3.013 30.503 1.00 81.44 358 GLY A N 1
ATOM 2747 C CA . GLY A 1 358 ? -6.133 -2.633 31.666 1.00 81.44 358 GLY A CA 1
ATOM 2748 C C . GLY A 1 358 ? -5.310 -2.068 32.830 1.00 81.44 358 GLY A C 1
ATOM 2749 O O . GLY A 1 358 ? -5.702 -2.223 33.986 1.00 81.44 358 GLY A O 1
ATOM 2750 N N . TYR A 1 359 ? -4.167 -1.452 32.520 1.00 81.12 359 TYR A N 1
ATOM 2751 C CA . TYR A 1 359 ? -3.223 -0.896 33.489 1.00 81.12 359 TYR A CA 1
ATOM 2752 C C . TYR A 1 359 ? -3.787 0.345 34.196 1.00 81.12 359 TYR A C 1
ATOM 2754 O O . TYR A 1 359 ? -4.367 1.223 33.555 1.00 81.12 359 TYR A O 1
ATOM 2762 N N . ARG A 1 360 ? -3.593 0.433 35.515 1.00 80.94 360 ARG A N 1
ATOM 2763 C CA . ARG A 1 360 ? -4.005 1.552 36.380 1.00 80.94 360 ARG A CA 1
ATOM 2764 C C . ARG A 1 360 ? -2.788 2.321 36.906 1.00 80.94 360 ARG A C 1
ATOM 2766 O O . ARG A 1 360 ? -1.690 1.784 36.941 1.00 80.94 360 ARG A O 1
ATOM 2773 N N . GLU A 1 361 ? -2.981 3.566 37.345 1.00 73.69 361 GLU A N 1
ATOM 2774 C CA . GLU A 1 361 ? -1.905 4.510 37.725 1.00 73.69 361 GLU A CA 1
ATOM 2775 C C . GLU A 1 361 ? -0.977 4.025 38.868 1.00 73.69 361 GLU A C 1
ATOM 2777 O O . GLU A 1 361 ? 0.131 4.530 39.014 1.00 73.69 361 GLU A O 1
ATOM 2782 N N . GLU A 1 362 ? -1.360 2.972 39.595 1.00 79.12 362 GLU A N 1
ATOM 2783 C CA . GLU A 1 362 ? -0.575 2.359 40.684 1.00 79.12 362 GLU A CA 1
ATOM 2784 C C . GLU A 1 362 ? -0.068 0.942 40.375 1.00 79.12 362 GLU A C 1
ATOM 2786 O O . GLU A 1 362 ? 0.586 0.300 41.200 1.00 79.12 362 GLU A O 1
ATOM 2791 N N . ASP A 1 363 ? -0.368 0.426 39.186 1.00 88.12 363 ASP A N 1
ATOM 2792 C CA . ASP A 1 363 ? 0.051 -0.912 38.804 1.00 88.12 363 ASP A CA 1
ATOM 2793 C C . ASP A 1 363 ? 1.566 -0.980 38.576 1.00 88.12 363 ASP A C 1
ATOM 2795 O O . ASP A 1 363 ? 2.248 0.026 38.370 1.00 88.12 363 ASP A O 1
ATOM 2799 N N . VAL A 1 364 ? 2.128 -2.187 38.573 1.00 90.19 364 VAL A N 1
ATOM 2800 C CA . VAL A 1 364 ? 3.554 -2.399 38.305 1.00 90.19 364 VAL A CA 1
ATOM 2801 C C . VAL A 1 364 ? 3.718 -3.407 37.177 1.00 90.19 364 VAL A C 1
ATOM 2803 O O . VAL A 1 364 ? 3.133 -4.489 37.206 1.00 90.19 364 VAL A O 1
ATOM 2806 N N . LEU A 1 365 ? 4.510 -3.036 36.171 1.00 92.25 365 LEU A N 1
ATOM 2807 C CA . LEU A 1 365 ? 4.994 -3.961 35.154 1.00 92.25 365 LEU A CA 1
ATOM 2808 C C . LEU A 1 365 ? 6.276 -4.623 35.634 1.00 92.25 365 LEU A C 1
ATOM 2810 O O . LEU A 1 365 ? 7.221 -3.958 36.064 1.00 92.25 365 LEU A O 1
ATOM 2814 N N . GLU A 1 366 ? 6.330 -5.935 35.485 1.00 92.50 366 GLU A N 1
ATOM 2815 C CA . GLU A 1 366 ? 7.535 -6.706 35.727 1.00 92.50 366 GLU A CA 1
ATOM 2816 C C . GLU A 1 366 ? 8.330 -6.807 34.431 1.00 92.50 366 GLU A C 1
ATOM 2818 O O . GLU A 1 366 ? 7.801 -7.192 33.389 1.00 92.50 366 GLU A O 1
ATOM 2823 N N . VAL A 1 367 ? 9.604 -6.437 34.476 1.00 91.94 367 VAL A N 1
ATOM 2824 C CA . VAL A 1 367 ? 10.473 -6.410 33.299 1.00 91.94 367 VAL A CA 1
ATOM 2825 C C . VAL A 1 367 ? 11.531 -7.480 33.434 1.00 91.94 367 VAL A C 1
ATOM 2827 O O . VAL A 1 367 ? 12.245 -7.514 34.428 1.00 91.94 367 VAL A O 1
ATOM 2830 N N . VAL A 1 368 ? 11.662 -8.347 32.436 1.00 88.94 368 VAL A N 1
ATOM 2831 C CA . VAL A 1 368 ? 12.713 -9.369 32.411 1.00 88.94 368 VAL A CA 1
ATOM 2832 C C . VAL A 1 368 ? 13.749 -8.995 31.363 1.00 88.94 368 VAL A C 1
ATOM 2834 O O . VAL A 1 368 ? 13.457 -9.008 30.165 1.00 88.94 368 VAL A O 1
ATOM 2837 N N . ASP A 1 369 ? 14.967 -8.726 31.828 1.00 84.62 369 ASP A N 1
ATOM 2838 C CA . ASP A 1 369 ? 16.145 -8.506 30.994 1.00 84.62 369 ASP A CA 1
ATOM 2839 C C . ASP A 1 369 ? 16.927 -9.820 30.864 1.00 84.62 369 ASP A C 1
ATOM 2841 O O . ASP A 1 369 ? 17.270 -10.455 31.857 1.00 84.62 369 ASP A O 1
ATOM 2845 N N . ASN A 1 370 ? 17.283 -10.209 29.640 1.00 73.06 370 ASN A N 1
ATOM 2846 C CA . ASN A 1 370 ? 18.272 -11.261 29.358 1.00 73.06 370 ASN A CA 1
ATOM 2847 C C . ASN A 1 370 ? 17.932 -12.718 29.771 1.00 73.06 370 ASN A C 1
ATOM 2849 O O . ASN A 1 370 ? 18.819 -13.571 29.713 1.00 73.06 370 ASN A O 1
ATOM 2853 N N . GLY A 1 371 ? 16.658 -13.040 30.049 1.00 63.09 371 GLY A N 1
ATOM 2854 C CA . GLY A 1 371 ? 16.147 -14.406 30.325 1.00 63.09 371 GLY A CA 1
ATOM 2855 C C . GLY A 1 371 ? 16.507 -14.941 31.724 1.00 63.09 371 GLY A C 1
ATOM 2856 O O . GLY A 1 371 ? 17.242 -14.291 32.449 1.00 63.09 371 GLY A O 1
ATOM 2857 N N . LYS A 1 372 ? 16.070 -16.122 32.194 1.00 54.25 372 LYS A N 1
ATOM 2858 C CA . LYS A 1 372 ? 14.744 -16.776 32.131 1.00 54.25 372 LYS A CA 1
ATOM 2859 C C . LYS A 1 372 ? 13.956 -16.347 33.386 1.00 54.25 372 LYS A C 1
ATOM 2861 O O . LYS A 1 372 ? 14.565 -16.034 34.406 1.00 54.25 372 LYS A O 1
ATOM 2866 N N . ARG A 1 373 ? 12.621 -16.361 33.321 1.00 53.66 373 ARG A N 1
ATOM 2867 C CA . ARG A 1 373 ? 11.752 -16.216 34.504 1.00 53.66 373 ARG A CA 1
ATOM 2868 C C . ARG A 1 373 ? 12.133 -17.314 35.512 1.00 53.66 373 ARG A C 1
ATOM 2870 O O . ARG A 1 373 ? 12.255 -18.465 35.094 1.00 53.66 373 ARG A O 1
ATOM 2877 N N . LYS A 1 374 ? 12.433 -16.933 36.758 1.00 55.25 374 LYS A N 1
ATOM 2878 C CA . LYS A 1 374 ? 12.697 -17.891 37.841 1.00 55.25 374 LYS A CA 1
ATOM 2879 C C . LYS A 1 374 ? 11.410 -18.567 38.277 1.00 55.25 374 LYS A C 1
ATOM 2881 O O . LYS A 1 374 ? 10.367 -17.874 38.243 1.00 55.25 374 LYS A O 1
#

pLDDT: mean 71.04, std 25.42, range [31.3, 98.44]

Secondary structure (DSSP, 8-state):
------------------------------------------------------------------------------------SSSSSSSSTTSSSS------------------------------------PPPEEEEEEEETTTEEEEEEEETTSBHHHHHHHHHHHHSTT-EEEEEETTEEESS-BTTTTTPPTT-EEEEEEE-S--PEEEEEEE-TTS-EEEEEEETTS-THHHHHHHHHHHTS-EEEEETTEEPPTT--TGGGT--TT-EEEEEE---SS-SS----SPEEEEEEETTEEEEEEEEEE-TTSBGGGGHHHHHHHHT--TTS--EEEETTEE-TT-BTTTTT--TT-EEEEE-SS---

Solvent-accessible surface area (backbone atoms only — not comparable to full-atom values): 25165 Å² total; per-residue (Å²): 142,85,87,85,87,87,83,87,88,87,83,89,86,81,90,82,90,81,88,81,84,89,85,89,84,90,87,78,91,85,89,85,76,90,82,88,85,81,87,78,90,81,89,78,89,84,80,89,80,90,82,80,92,73,90,77,82,84,76,86,78,87,78,84,78,82,91,75,84,90,80,88,86,90,87,87,86,86,87,83,90,86,90,88,88,86,77,81,86,77,69,69,86,73,71,76,80,79,82,86,78,88,84,90,80,90,80,90,79,91,87,86,90,92,89,90,89,81,91,79,93,76,93,74,89,72,83,71,81,76,78,74,69,68,86,83,56,68,44,40,30,27,38,26,43,69,85,72,47,76,44,81,44,79,43,57,40,89,40,40,50,46,61,55,53,47,51,59,42,48,77,77,46,76,79,58,44,75,47,41,29,48,99,88,42,78,59,74,72,52,31,33,76,80,70,69,62,55,71,66,40,67,33,43,35,37,71,45,68,59,72,60,69,55,39,37,32,31,39,32,33,94,86,70,55,65,48,80,47,75,41,44,46,80,44,41,38,45,61,54,52,55,51,48,24,67,71,70,73,41,54,68,45,48,26,46,94,90,38,76,60,56,52,79,44,25,41,57,81,68,72,62,55,74,68,39,70,30,45,38,42,75,46,80,65,74,84,68,78,75,82,77,62,88,60,67,43,52,44,36,35,19,46,68,76,31,77,91,49,55,49,79,44,81,40,45,39,82,39,45,52,56,74,50,45,62,64,49,34,64,73,69,65,49,70,90,87,51,68,74,40,37,26,48,96,86,41,81,45,65,64,41,34,45,58,76,73,71,71,54,79,82,47,66,35,36,28,42,64,66,71,76,91,128

Foldseek 3Di:
DDDDDDDDDDDDDDDDDDDDDDDDDDDDDDDDDDDDDDDDDDDDDDDDDDDDDDDDDDDDDDPPDDDDDDDDDDDDDDDDDDDDDPDPPPPPVPPPPPPDDDDDDDDDDDDDDYDDDDDDDDDDPPPPPPPPPDPFDKAWEWECEQVHDTDIDIDGQPAFPCVRVCVVVCVVPPDWDKFKDFPRDTGDGDGCVVVVNHHHGYIYIYTPPPPQPWAWEKEAEPVRDIDIDTHRQQDFCLVVQVVVCVVVVAHKWKDAPNHTRDSGDGNVNVVHHHHYYIYIYGPPDDPPDPPQPQAWAWAWEDELPHNVRIDIDTGGQQDWPQVCFVVVCVVVVAPPPWGKWKDFPRDTRHGPGNNVVVDDNPGHIYIYGRDDND

Sequence (374 aa):
MSKSTTKKSSTSKSSTSKSSSSKSKPNKTHTHSTRQHASTDHNTTNTNTNTKDKDIDLVEIDDSFDFDTFDANADHSTPKKKTAALSKAKTIREKLAAAQTNTLIEIDSDSDSPPTPSNTSSASKVVSVSSSSAPQKFITINLRLNGSSIVPLKINYDLRISDEITRYIAASKSGTNIKIVFDGDVILAETCSTLDVEDDDQFDVTFTSTHVPRLKIKTTLPSGISKAWSLKSNDTFSVLYSACEKHYGSSVSLKFDGSIIPPTSTPSSLSMEDSDVIDCLLLSSLPKKPPLISKPVIIKCNRNYNPRQSRKYRLSPSDPLSKIIKPHQEHYKSARGKGVRFYYKGEEVTGRIVGEIGYREEDVLEVVDNGKRK